Protein AF-0000000083445547 (afdb_homodimer)

Radius of gyration: 29.42 Å; Cα contacts (8 Å, |Δi|>4): 1285; chains: 2; bounding box: 47×92×72 Å

Nearest PDB structures (foldseek):
  3ppu-assembly1_A  TM=9.585E-01  e=3.579E-29  Phanerodontia chrysosporium
  5lkd-assembly1_B  TM=9.436E-01  e=2.148E-27  Saccharomyces cerevisiae S288C
  5lkb-assembly1_A  TM=9.437E-01  e=2.680E-27  Saccharomyces cerevisiae S288C
  5lkb-assembly1_B  TM=9.330E-01  e=2.536E-27  Saccharomyces cerevisiae S288C
  5lkd-assembly1_A  TM=9.076E-01  e=3.344E-27  Saccharomyces cerevisiae S288C

Structure (mmCIF, N/CA/C/O backbone):
data_AF-0000000083445547-model_v1
#
loop_
_entity.id
_entity.type
_entity.pdbx_description
1 polymer 'GST C-terminal domain-containing protein'
#
loop_
_atom_site.group_PDB
_atom_site.id
_atom_site.type_symbol
_atom_site.label_atom_id
_atom_site.label_alt_id
_atom_site.label_comp_id
_atom_site.label_asym_id
_atom_site.label_entity_id
_atom_site.label_seq_id
_atom_site.pdbx_PDB_ins_code
_atom_site.Cartn_x
_atom_site.Cartn_y
_atom_site.Cartn_z
_atom_site.occupancy
_atom_site.B_iso_or_equiv
_atom_site.auth_seq_id
_atom_site.auth_comp_id
_atom_site.auth_asym_id
_atom_site.auth_atom_id
_atom_site.pdbx_PDB_model_num
ATOM 1 N N . MET A 1 1 ? -3.436 -39.406 -38.562 1 32.72 1 MET A N 1
ATOM 2 C CA . MET A 1 1 ? -3.967 -38.312 -37.75 1 32.72 1 MET A CA 1
ATOM 3 C C . MET A 1 1 ? -2.883 -37.281 -37.469 1 32.72 1 MET A C 1
ATOM 5 O O . MET A 1 1 ? -1.84 -37.594 -36.906 1 32.72 1 MET A O 1
ATOM 9 N N . SER A 1 2 ? -2.51 -36.438 -38.25 1 40.97 2 SER A N 1
ATOM 10 C CA . SER A 1 2 ? -1.374 -35.5 -38.344 1 40.97 2 SER A CA 1
ATOM 11 C C . SER A 1 2 ? -1.173 -34.75 -37.062 1 40.97 2 SER A C 1
ATOM 13 O O . SER A 1 2 ? -2.033 -33.969 -36.625 1 40.97 2 SER A O 1
ATOM 15 N N . GLY A 1 3 ? -0.732 -35.219 -35.844 1 49.91 3 GLY A N 1
ATOM 16 C CA . GLY A 1 3 ? -0.638 -34.75 -34.469 1 49.91 3 GLY A CA 1
ATOM 17 C C . GLY A 1 3 ? -0.177 -33.312 -34.375 1 49.91 3 GLY A C 1
ATOM 18 O O . GLY A 1 3 ? 0.568 -32.812 -35.219 1 49.91 3 GLY A O 1
ATOM 19 N N . LYS A 1 4 ? -1.059 -32.344 -34 1 64.56 4 LYS A N 1
ATOM 20 C CA . LYS A 1 4 ? -0.736 -30.938 -33.875 1 64.56 4 LYS A CA 1
ATOM 21 C C . LYS A 1 4 ? 0.694 -30.734 -33.375 1 64.56 4 LYS A C 1
ATOM 23 O O . LYS A 1 4 ? 1.134 -31.406 -32.438 1 64.56 4 LYS A O 1
ATOM 28 N N . GLU A 1 5 ? 1.512 -30.234 -34.188 1 83.62 5 GLU A N 1
ATOM 29 C CA . GLU A 1 5 ? 2.893 -29.891 -33.875 1 83.62 5 GLU A CA 1
ATOM 30 C C . GLU A 1 5 ? 2.986 -29.203 -32.5 1 83.62 5 GLU A C 1
ATOM 32 O O . GLU A 1 5 ? 2.18 -28.328 -32.188 1 83.62 5 GLU A O 1
ATOM 37 N N . ILE A 1 6 ? 3.809 -29.719 -31.719 1 92.56 6 ILE A N 1
ATOM 38 C CA . ILE A 1 6 ? 4.008 -29.281 -30.344 1 92.56 6 ILE A CA 1
ATOM 39 C C . ILE A 1 6 ? 4.59 -27.859 -30.328 1 92.56 6 ILE A C 1
ATOM 41 O O . ILE A 1 6 ? 4.367 -27.094 -29.391 1 92.56 6 ILE A O 1
ATOM 45 N N . HIS A 1 7 ? 5.359 -27.453 -31.406 1 95 7 HIS A N 1
ATOM 46 C CA . HIS A 1 7 ? 6.082 -26.188 -31.516 1 95 7 HIS A CA 1
ATOM 47 C C . HIS A 1 7 ? 6.457 -25.891 -32.969 1 95 7 HIS A C 1
ATOM 49 O O . HIS A 1 7 ? 6.844 -26.781 -33.719 1 95 7 HIS A O 1
ATOM 55 N N . LYS A 1 8 ? 6.148 -24.578 -33.344 1 96.62 8 LYS A N 1
ATOM 56 C CA . LYS A 1 8 ? 6.633 -24.125 -34.625 1 96.62 8 LYS A CA 1
ATOM 57 C C . LYS A 1 8 ? 8.031 -23.516 -34.531 1 96.62 8 LYS A C 1
ATOM 59 O O . LYS A 1 8 ? 8.188 -22.375 -34.125 1 96.62 8 LYS A O 1
ATOM 64 N N . TYR A 1 9 ? 9 -24.297 -35 1 95.19 9 TYR A N 1
ATOM 65 C CA . TYR A 1 9 ? 10.398 -23.922 -34.844 1 95.19 9 TYR A CA 1
ATOM 66 C C . TYR A 1 9 ? 10.711 -22.625 -35.562 1 95.19 9 TYR A C 1
ATOM 68 O O . TYR A 1 9 ? 10.188 -22.375 -36.656 1 95.19 9 TYR A O 1
ATOM 76 N N . GLY A 1 10 ? 11.531 -21.828 -35.031 1 95.62 10 GLY A N 1
ATOM 77 C CA . GLY A 1 10 ? 11.969 -20.562 -35.625 1 95.62 10 GLY A CA 1
ATOM 78 C C . GLY A 1 10 ? 10.961 -19.453 -35.438 1 95.62 10 GLY A C 1
ATOM 79 O O . GLY A 1 10 ? 11.016 -18.438 -36.156 1 95.62 10 GLY A O 1
ATOM 80 N N . THR A 1 11 ? 10.047 -19.641 -34.625 1 96.56 11 THR A N 1
ATOM 81 C CA . THR A 1 11 ? 9.031 -18.641 -34.344 1 96.56 11 THR A CA 1
ATOM 82 C C . THR A 1 11 ? 8.977 -18.328 -32.844 1 96.56 11 THR A C 1
ATOM 84 O O . THR A 1 11 ? 9.836 -18.766 -32.094 1 96.56 11 THR A O 1
ATOM 87 N N . ASP A 1 12 ? 7.992 -17.578 -32.469 1 96.44 12 ASP A N 1
ATOM 88 C CA . ASP A 1 12 ? 7.785 -17.281 -31.062 1 96.44 12 ASP A CA 1
ATOM 89 C C . ASP A 1 12 ? 6.691 -18.156 -30.469 1 96.44 12 ASP A C 1
ATOM 91 O O . ASP A 1 12 ? 6.211 -17.906 -29.359 1 96.44 12 ASP A O 1
ATOM 95 N N . ASP A 1 13 ? 6.332 -19.125 -31.188 1 96 13 ASP A N 1
ATOM 96 C CA . ASP A 1 13 ? 5.316 -20.047 -30.703 1 96 13 ASP A CA 1
ATOM 97 C C . ASP A 1 13 ? 5.812 -20.828 -29.484 1 96 13 ASP A C 1
ATOM 99 O O . ASP A 1 13 ? 6.969 -21.25 -29.438 1 96 13 ASP A O 1
ATOM 103 N N . GLY A 1 14 ? 4.941 -21.125 -28.516 1 96.38 14 GLY A N 1
ATOM 104 C CA . GLY A 1 14 ? 5.277 -21.969 -27.375 1 96.38 14 GLY A CA 1
ATOM 105 C C . GLY A 1 14 ? 5.223 -23.453 -27.703 1 96.38 14 GLY A C 1
ATOM 106 O O . GLY A 1 14 ? 5.016 -23.828 -28.859 1 96.38 14 GLY A O 1
ATOM 107 N N . TRP A 1 15 ? 5.531 -24.25 -26.797 1 98.06 15 TRP A N 1
ATOM 108 C CA . TRP A 1 15 ? 5.422 -25.703 -26.906 1 98.06 15 TRP A CA 1
ATOM 109 C C . TRP A 1 15 ? 4.129 -26.203 -26.25 1 98.06 15 TRP A C 1
ATOM 111 O O . TRP A 1 15 ? 3.75 -25.734 -25.172 1 98.06 15 TRP A O 1
ATOM 121 N N . HIS A 1 16 ? 3.438 -27.203 -26.844 1 98.06 16 HIS A N 1
ATOM 122 C CA . HIS A 1 16 ? 2.088 -27.578 -26.438 1 98.06 16 HIS A CA 1
ATOM 123 C C . HIS A 1 16 ? 1.968 -29.078 -26.25 1 98.06 16 HIS A C 1
ATOM 125 O O . HIS A 1 16 ? 0.893 -29.656 -26.438 1 98.06 16 HIS A O 1
ATOM 131 N N . GLY A 1 17 ? 3.031 -29.734 -25.875 1 97.88 17 GLY A N 1
ATOM 132 C CA . GLY A 1 17 ? 2.994 -31.156 -25.594 1 97.88 17 GLY A CA 1
ATOM 133 C C . GLY A 1 17 ? 2.17 -31.5 -24.359 1 97.88 17 GLY A C 1
ATOM 134 O O . GLY A 1 17 ? 1.914 -30.625 -23.531 1 97.88 17 GLY A O 1
ATOM 135 N N . VAL A 1 18 ? 1.726 -32.781 -24.312 1 97.69 18 VAL A N 1
ATOM 136 C CA . VAL A 1 18 ? 0.903 -33.281 -23.203 1 97.69 18 VAL A CA 1
ATOM 137 C C . VAL A 1 18 ? 1.468 -34.594 -22.703 1 97.69 18 VAL A C 1
ATOM 139 O O . VAL A 1 18 ? 1.771 -35.5 -23.484 1 97.69 18 VAL A O 1
ATOM 142 N N . ILE A 1 19 ? 1.654 -34.688 -21.406 1 97.56 19 ILE A N 1
ATOM 143 C CA . ILE A 1 19 ? 1.988 -35.969 -20.828 1 97.56 19 ILE A CA 1
ATOM 144 C C . ILE A 1 19 ? 0.723 -36.812 -20.688 1 97.56 19 ILE A C 1
ATOM 146 O O . ILE A 1 19 ? -0.176 -36.469 -19.922 1 97.56 19 ILE A O 1
ATOM 150 N N . LYS A 1 20 ? 0.714 -37.875 -21.391 1 95.69 20 LYS A N 1
ATOM 151 C CA . LYS A 1 20 ? -0.447 -38.781 -21.375 1 95.69 20 LYS A CA 1
ATOM 152 C C . LYS A 1 20 ? -0.076 -40.188 -21.844 1 95.69 20 LYS A C 1
ATOM 154 O O . LYS A 1 20 ? 0.819 -40.344 -22.688 1 95.69 20 LYS A O 1
ATOM 159 N N . GLU A 1 21 ? -0.787 -41.094 -21.328 1 94.69 21 GLU A N 1
ATOM 160 C CA . GLU A 1 21 ? -0.601 -42.5 -21.766 1 94.69 21 GLU A CA 1
ATOM 161 C C . GLU A 1 21 ? -0.888 -42.625 -23.25 1 94.69 21 GLU A C 1
ATOM 163 O O . GLU A 1 21 ? -1.859 -42.062 -23.766 1 94.69 21 GLU A O 1
ATOM 168 N N . GLY A 1 22 ? -0.036 -43.312 -23.906 1 93.88 22 GLY A N 1
ATOM 169 C CA . GLY A 1 22 ? -0.239 -43.594 -25.328 1 93.88 22 GLY A CA 1
ATOM 170 C C . GLY A 1 22 ? 0.162 -42.438 -26.219 1 93.88 22 GLY A C 1
ATOM 171 O O . GLY A 1 22 ? 0.089 -42.531 -27.438 1 93.88 22 GLY A O 1
ATOM 172 N N . GLY A 1 23 ? 0.594 -41.375 -25.594 1 93.62 23 GLY A N 1
ATOM 173 C CA . GLY A 1 23 ? 0.999 -40.219 -26.375 1 93.62 23 GLY A CA 1
ATOM 174 C C . GLY A 1 23 ? 2.498 -40.125 -26.594 1 93.62 23 GLY A C 1
ATOM 175 O O . GLY A 1 23 ? 3.223 -41.094 -26.312 1 93.62 23 GLY A O 1
ATOM 176 N N . GLU A 1 24 ? 2.896 -39.031 -27.188 1 95 24 GLU A N 1
ATOM 177 C CA . GLU A 1 24 ? 4.305 -38.75 -27.469 1 95 24 GLU A CA 1
ATOM 178 C C . GLU A 1 24 ? 5.125 -38.688 -26.188 1 95 24 GLU A C 1
ATOM 180 O O . GLU A 1 24 ? 6.301 -39.062 -26.172 1 95 24 GLU A O 1
ATOM 185 N N . PHE A 1 25 ? 4.516 -38.25 -25.203 1 97.75 25 PHE A N 1
ATOM 186 C CA . PHE A 1 25 ? 5.152 -38.094 -23.891 1 97.75 25 PHE A CA 1
ATOM 187 C C . PHE A 1 25 ? 4.418 -38.906 -22.828 1 97.75 25 PHE A C 1
ATOM 189 O O . PHE A 1 25 ? 3.74 -38.344 -21.969 1 97.75 25 PHE A O 1
ATOM 196 N N . PRO A 1 26 ? 4.617 -40.156 -22.781 1 97.12 26 PRO A N 1
ATOM 197 C CA . PRO A 1 26 ? 3.928 -40.969 -21.766 1 97.12 26 PRO A CA 1
ATOM 198 C C . PRO A 1 26 ? 4.469 -40.75 -20.359 1 97.12 26 PRO A C 1
ATOM 200 O O . PRO A 1 26 ? 5.637 -40.375 -20.188 1 97.12 26 PRO A O 1
ATOM 203 N N . PRO A 1 27 ? 3.605 -40.906 -19.359 1 97 27 PRO A N 1
ATOM 204 C CA . PRO A 1 27 ? 4.094 -40.812 -17.984 1 97 27 PRO A CA 1
ATOM 205 C C . PRO A 1 27 ? 5.121 -41.875 -17.625 1 97 27 PRO A C 1
ATOM 207 O O . PRO A 1 27 ? 4.91 -43.062 -17.938 1 97 27 PRO A O 1
ATOM 210 N N . GLU A 1 28 ? 6.18 -41.406 -17.141 1 95.44 28 GLU A N 1
ATOM 211 C CA . GLU A 1 28 ? 7.281 -42.281 -16.75 1 95.44 28 GLU A CA 1
ATOM 212 C C . GLU A 1 28 ? 8.094 -41.688 -15.609 1 95.44 28 GLU A C 1
ATOM 214 O O . GLU A 1 28 ? 8.234 -40.469 -15.516 1 95.44 28 GLU A O 1
ATOM 219 N N . GLU A 1 29 ? 8.555 -42.594 -14.766 1 92.62 29 GLU A N 1
ATOM 220 C CA . GLU A 1 29 ? 9.445 -42.156 -13.703 1 92.62 29 GLU A CA 1
ATOM 221 C C . GLU A 1 29 ? 10.781 -41.688 -14.266 1 92.62 29 GLU A C 1
ATOM 223 O O . GLU A 1 29 ? 11.328 -42.312 -15.18 1 92.62 29 GLU A O 1
ATOM 228 N N . ASP A 1 30 ? 11.312 -40.594 -13.711 1 94.94 30 ASP A N 1
ATOM 229 C CA . ASP A 1 30 ? 12.633 -40.031 -14 1 94.94 30 ASP A CA 1
ATOM 230 C C . ASP A 1 30 ? 12.75 -39.625 -15.461 1 94.94 30 ASP A C 1
ATOM 232 O O . ASP A 1 30 ? 13.805 -39.781 -16.078 1 94.94 30 ASP A O 1
ATOM 236 N N . ARG A 1 31 ? 11.727 -39.156 -16.016 1 97.94 31 ARG A N 1
ATOM 237 C CA . ARG A 1 31 ? 11.75 -38.75 -17.422 1 97.94 31 ARG A CA 1
ATOM 238 C C . ARG A 1 31 ? 11.625 -37.25 -17.562 1 97.94 31 ARG A C 1
ATOM 240 O O . ARG A 1 31 ? 12.266 -36.656 -18.438 1 97.94 31 ARG A O 1
ATOM 247 N N . TYR A 1 32 ? 10.914 -36.625 -16.781 1 98.62 32 TYR A N 1
ATOM 248 C CA . TYR A 1 32 ? 10.57 -35.219 -16.969 1 98.62 32 TYR A CA 1
ATOM 249 C C . TYR A 1 32 ? 11.242 -34.344 -15.922 1 98.62 32 TYR A C 1
ATOM 251 O O . TYR A 1 32 ? 11.648 -34.844 -14.867 1 98.62 32 TYR A O 1
ATOM 259 N N . HIS A 1 33 ? 11.43 -33.062 -16.266 1 98.75 33 HIS A N 1
ATOM 260 C CA . HIS A 1 33 ? 12.008 -32.062 -15.391 1 98.75 33 HIS A CA 1
ATOM 261 C C . HIS A 1 33 ? 11.32 -30.719 -15.578 1 98.75 33 HIS A C 1
ATOM 263 O O . HIS A 1 33 ? 11.062 -30.297 -16.703 1 98.75 33 HIS A O 1
ATOM 269 N N . LEU A 1 34 ? 11 -30.094 -14.508 1 98.81 34 LEU A N 1
ATOM 270 C CA . LEU A 1 34 ? 10.266 -28.844 -14.555 1 98.81 34 LEU A CA 1
ATOM 271 C C . LEU A 1 34 ? 11.133 -27.672 -14.102 1 98.81 34 LEU A C 1
ATOM 273 O O . LEU A 1 34 ? 11.75 -27.734 -13.031 1 98.81 34 LEU A O 1
ATOM 277 N N . TYR A 1 35 ? 11.305 -26.609 -14.953 1 98.75 35 TYR A N 1
ATOM 278 C CA . TYR A 1 35 ? 11.969 -25.359 -14.602 1 98.75 35 TYR A CA 1
ATOM 279 C C . TYR A 1 35 ? 10.953 -24.312 -14.156 1 98.75 35 TYR A C 1
ATOM 281 O O . TYR A 1 35 ? 9.969 -24.047 -14.859 1 98.75 35 TYR A O 1
ATOM 289 N N . ILE A 1 36 ? 11.195 -23.703 -12.984 1 98.69 36 ILE A N 1
ATOM 290 C CA . ILE A 1 36 ? 10.234 -22.734 -12.461 1 98.69 36 ILE A CA 1
ATOM 291 C C . ILE A 1 36 ? 10.984 -21.547 -11.852 1 98.69 36 ILE A C 1
ATOM 293 O O . ILE A 1 36 ? 12.211 -21.547 -11.781 1 98.69 36 ILE A O 1
ATOM 297 N N . GLY A 1 37 ? 10.305 -20.531 -11.594 1 98.25 37 GLY A N 1
ATOM 298 C CA . GLY A 1 37 ? 10.625 -19.453 -10.68 1 98.25 37 GLY A CA 1
ATOM 299 C C . GLY A 1 37 ? 9.609 -19.297 -9.562 1 98.25 37 GLY A C 1
ATOM 300 O O . GLY A 1 37 ? 8.414 -19.188 -9.82 1 98.25 37 GLY A O 1
ATOM 301 N N . LEU A 1 38 ? 10.055 -19.234 -8.375 1 98.5 38 LEU A N 1
ATOM 302 C CA . LEU A 1 38 ? 9.141 -19.203 -7.238 1 98.5 38 LEU A CA 1
ATOM 303 C C . LEU A 1 38 ? 8.414 -17.859 -7.18 1 98.5 38 LEU A C 1
ATOM 305 O O . LEU A 1 38 ? 7.414 -17.719 -6.469 1 98.5 38 LEU A O 1
ATOM 309 N N . PHE A 1 39 ? 8.883 -16.906 -7.941 1 98.06 39 PHE A N 1
ATOM 310 C CA . PHE A 1 39 ? 8.289 -15.578 -7.988 1 98.06 39 PHE A CA 1
ATOM 311 C C . PHE A 1 39 ? 7.145 -15.531 -8.992 1 98.06 39 PHE A C 1
ATOM 313 O O . PHE A 1 39 ? 6.297 -14.633 -8.93 1 98.06 39 PHE A O 1
ATOM 320 N N . CYS A 1 40 ? 7.094 -16.406 -9.945 1 97.94 40 CYS A N 1
ATOM 321 C CA . CYS A 1 40 ? 6.203 -16.328 -11.102 1 97.94 40 CYS A CA 1
ATOM 322 C C . CYS A 1 40 ? 4.867 -17 -10.797 1 97.94 40 CYS A C 1
ATOM 324 O O . CYS A 1 40 ? 4.816 -18.188 -10.523 1 97.94 40 CYS A O 1
ATOM 326 N N . PRO A 1 41 ? 3.791 -16.234 -10.906 1 98.44 41 PRO A N 1
ATOM 327 C CA . PRO A 1 41 ? 2.492 -16.844 -10.609 1 98.44 41 PRO A CA 1
ATOM 328 C C . PRO A 1 41 ? 2.1 -17.922 -11.625 1 98.44 41 PRO A C 1
ATOM 330 O O . PRO A 1 41 ? 1.338 -18.844 -11.297 1 98.44 41 PRO A O 1
ATOM 333 N N . PHE A 1 42 ? 2.641 -17.859 -12.781 1 97.88 42 PHE A N 1
ATOM 334 C CA . PHE A 1 42 ? 2.33 -18.859 -13.805 1 97.88 42 PHE A CA 1
ATOM 335 C C . PHE A 1 42 ? 3.076 -20.156 -13.539 1 97.88 42 PHE A C 1
ATOM 337 O O . PHE A 1 42 ? 2.506 -21.234 -13.672 1 97.88 42 PHE A O 1
ATOM 344 N N . ALA A 1 43 ? 4.301 -20.031 -13.172 1 98.56 43 ALA A N 1
ATOM 345 C CA . ALA A 1 43 ? 5.062 -21.219 -12.797 1 98.56 43 ALA A CA 1
ATOM 346 C C . ALA A 1 43 ? 4.535 -21.828 -11.492 1 98.56 43 ALA A C 1
ATOM 348 O O . ALA A 1 43 ? 4.707 -23.016 -11.242 1 98.56 43 ALA A O 1
ATOM 349 N N . HIS A 1 44 ? 3.9 -20.969 -10.695 1 98.81 44 HIS A N 1
ATOM 350 C CA . HIS A 1 44 ? 3.322 -21.422 -9.43 1 98.81 44 HIS A CA 1
ATOM 351 C C . HIS A 1 44 ? 2.238 -22.469 -9.672 1 98.81 44 HIS A C 1
ATOM 353 O O . HIS A 1 44 ? 2.096 -23.406 -8.883 1 98.81 44 HIS A O 1
ATOM 359 N N . ARG A 1 45 ? 1.538 -22.391 -10.742 1 98.12 45 ARG A N 1
ATOM 360 C CA . ARG A 1 45 ? 0.414 -23.281 -11.023 1 98.12 45 ARG A CA 1
ATOM 361 C C . ARG A 1 45 ? 0.878 -24.719 -11.164 1 98.12 45 ARG A C 1
ATOM 363 O O . ARG A 1 45 ? 0.5 -25.578 -10.367 1 98.12 45 ARG A O 1
ATOM 370 N N . PRO A 1 46 ? 1.781 -25 -12.086 1 98.25 46 PRO A N 1
ATOM 371 C CA . PRO A 1 46 ? 2.217 -26.391 -12.172 1 98.25 46 PRO A CA 1
ATOM 372 C C . PRO A 1 46 ? 2.979 -26.844 -10.93 1 98.25 46 PRO A C 1
ATOM 374 O O . PRO A 1 46 ? 2.902 -28.016 -10.555 1 98.25 46 PRO A O 1
ATOM 377 N N . ASN A 1 47 ? 3.727 -25.969 -10.289 1 98.69 47 ASN A N 1
ATOM 378 C CA . ASN A 1 47 ? 4.422 -26.328 -9.062 1 98.69 47 ASN A CA 1
ATOM 379 C C . ASN A 1 47 ? 3.438 -26.688 -7.945 1 98.69 47 ASN A C 1
ATOM 381 O O . ASN A 1 47 ? 3.695 -27.594 -7.152 1 98.69 47 ASN A O 1
ATOM 385 N N . LEU A 1 48 ? 2.348 -25.938 -7.887 1 98.31 48 LEU A N 1
ATOM 386 C CA . LEU A 1 48 ? 1.314 -26.219 -6.898 1 98.31 48 LEU A CA 1
ATOM 387 C C . LEU A 1 48 ? 0.682 -27.594 -7.156 1 98.31 48 LEU A C 1
ATOM 389 O O . LEU A 1 48 ? 0.509 -28.375 -6.23 1 98.31 48 LEU A O 1
ATOM 393 N N . VAL A 1 49 ? 0.379 -27.875 -8.391 1 97 49 VAL A N 1
ATOM 394 C CA . VAL A 1 49 ? -0.159 -29.188 -8.75 1 97 49 VAL A CA 1
ATOM 395 C C . VAL A 1 49 ? 0.832 -30.281 -8.352 1 97 49 VAL A C 1
ATOM 397 O O . VAL A 1 49 ? 0.438 -31.328 -7.824 1 97 49 VAL A O 1
ATOM 400 N N . ARG A 1 50 ? 2.078 -30.031 -8.625 1 97 50 ARG A N 1
ATOM 401 C CA . ARG A 1 50 ? 3.145 -30.969 -8.258 1 97 50 ARG A CA 1
ATOM 402 C C . ARG A 1 50 ? 3.078 -31.312 -6.773 1 97 50 ARG A C 1
ATOM 404 O O . ARG A 1 50 ? 3.215 -32.469 -6.398 1 97 50 ARG A O 1
ATOM 411 N N . HIS A 1 51 ? 2.857 -30.328 -5.969 1 96.81 51 HIS A N 1
ATOM 412 C CA . HIS A 1 51 ? 2.764 -30.531 -4.527 1 96.81 51 HIS A CA 1
ATOM 413 C C . HIS A 1 51 ? 1.454 -31.219 -4.152 1 96.81 51 HIS A C 1
ATOM 415 O O . HIS A 1 51 ? 1.449 -32.188 -3.375 1 96.81 51 HIS A O 1
ATOM 421 N N . LEU A 1 52 ? 0.33 -30.75 -4.742 1 95.94 52 LEU A N 1
ATOM 422 C CA . LEU A 1 52 ? -0.992 -31.25 -4.375 1 95.94 52 LEU A CA 1
ATOM 423 C C . LEU A 1 52 ? -1.153 -32.719 -4.77 1 95.94 52 LEU A C 1
ATOM 425 O O . LEU A 1 52 ? -1.823 -33.469 -4.074 1 95.94 52 LEU A O 1
ATOM 429 N N . LYS A 1 53 ? -0.485 -33.094 -5.863 1 94.06 53 LYS A N 1
ATOM 430 C CA . LYS A 1 53 ? -0.625 -34.438 -6.398 1 94.06 53 LYS A CA 1
ATOM 431 C C . LYS A 1 53 ? 0.587 -35.312 -6.047 1 94.06 53 LYS A C 1
ATOM 433 O O . LYS A 1 53 ? 0.726 -36.438 -6.539 1 94.06 53 LYS A O 1
ATOM 438 N N . HIS A 1 54 ? 1.502 -34.75 -5.211 1 93 54 HIS A N 1
ATOM 439 C CA . HIS A 1 54 ? 2.691 -35.438 -4.738 1 93 54 HIS A CA 1
ATOM 440 C C . HIS A 1 54 ? 3.529 -35.969 -5.902 1 93 54 HIS A C 1
ATOM 442 O O . HIS A 1 54 ? 3.889 -37.125 -5.941 1 93 54 HIS A O 1
ATOM 448 N N . LEU A 1 55 ? 3.85 -35.062 -6.809 1 94.25 55 LEU A N 1
ATOM 449 C CA . LEU A 1 55 ? 4.547 -35.438 -8.031 1 94.25 55 LEU A CA 1
ATOM 450 C C . LEU A 1 55 ? 6.035 -35.125 -7.934 1 94.25 55 LEU A C 1
ATOM 452 O O . LEU A 1 55 ? 6.73 -35.062 -8.945 1 94.25 55 LEU A O 1
ATOM 456 N N . GLN A 1 56 ? 6.559 -34.938 -6.789 1 93.5 56 GLN A N 1
ATOM 457 C CA . GLN A 1 56 ? 7.922 -34.469 -6.605 1 93.5 56 GLN A CA 1
ATOM 458 C C . GLN A 1 56 ? 8.938 -35.438 -7.191 1 93.5 56 GLN A C 1
ATOM 460 O O . GLN A 1 56 ? 9.945 -35.031 -7.766 1 93.5 56 GLN A O 1
ATOM 465 N N . THR A 1 57 ? 8.672 -36.688 -7.137 1 92.75 57 THR A N 1
ATOM 466 C CA . THR A 1 57 ? 9.602 -37.688 -7.645 1 92.75 57 THR A CA 1
ATOM 467 C C . THR A 1 57 ? 9.5 -37.781 -9.164 1 92.75 57 THR A C 1
ATOM 469 O O . THR A 1 57 ? 10.492 -38.094 -9.836 1 92.75 57 THR A O 1
ATOM 472 N N . TYR A 1 58 ? 8.344 -37.5 -9.711 1 94.44 58 TYR A N 1
ATOM 473 C CA . TYR A 1 58 ? 8.094 -37.625 -11.148 1 94.44 58 TYR A CA 1
ATOM 474 C C . TYR A 1 58 ? 8.453 -36.344 -11.883 1 94.44 58 TYR A C 1
ATOM 476 O O . TYR A 1 58 ? 8.703 -36.375 -13.094 1 94.44 58 TYR A O 1
ATOM 484 N N . LEU A 1 59 ? 8.43 -35.312 -11.102 1 96.56 59 LEU A N 1
ATOM 485 C CA . LEU A 1 59 ? 8.648 -34 -11.695 1 96.56 59 LEU A CA 1
ATOM 486 C C . LEU A 1 59 ? 9.594 -33.156 -10.828 1 96.56 59 LEU A C 1
ATOM 488 O O . LEU A 1 59 ? 9.18 -32.156 -10.25 1 96.56 59 LEU A O 1
ATOM 492 N N . PRO A 1 60 ? 10.898 -33.562 -10.781 1 98 60 PRO A N 1
ATOM 493 C CA . PRO A 1 60 ? 11.844 -32.688 -10.078 1 98 60 PRO A CA 1
ATOM 494 C C . PRO A 1 60 ? 11.93 -31.312 -10.695 1 98 60 PRO A C 1
ATOM 496 O O . PRO A 1 60 ? 11.586 -31.125 -11.867 1 98 60 PRO A O 1
ATOM 499 N N . VAL A 1 61 ? 12.445 -30.312 -9.867 1 98.56 61 VAL A N 1
ATOM 500 C CA . VAL A 1 61 ? 12.406 -28.938 -10.359 1 98.56 61 VAL A CA 1
ATOM 501 C C . VAL A 1 61 ? 13.797 -28.328 -10.281 1 98.56 61 VAL A C 1
ATOM 503 O O . VAL A 1 61 ? 14.617 -28.734 -9.453 1 98.56 61 VAL A O 1
ATOM 506 N N . SER A 1 62 ? 14.148 -27.469 -11.195 1 98.75 62 SER A N 1
ATOM 507 C CA . SER A 1 62 ? 15.164 -26.422 -11.078 1 98.75 62 SER A CA 1
ATOM 508 C C . SER A 1 62 ? 14.531 -25.047 -10.953 1 98.75 62 SER A C 1
ATOM 510 O O . SER A 1 62 ? 13.539 -24.75 -11.625 1 98.75 62 SER A O 1
ATOM 512 N N . ILE A 1 63 ? 15.094 -24.219 -10.062 1 98.56 63 ILE A N 1
ATOM 513 C CA . ILE A 1 63 ? 14.477 -22.953 -9.688 1 98.56 63 ILE A CA 1
ATOM 514 C C . ILE A 1 63 ? 15.422 -21.797 -10.023 1 98.56 63 ILE A C 1
ATOM 516 O O . ILE A 1 63 ? 16.531 -21.734 -9.492 1 98.56 63 ILE A O 1
ATOM 520 N N . VAL A 1 64 ? 15.047 -20.906 -10.875 1 97.75 64 VAL A N 1
ATOM 521 C CA . VAL A 1 64 ? 15.844 -19.734 -11.219 1 97.75 64 VAL A CA 1
ATOM 522 C C . VAL A 1 64 ? 15.805 -18.719 -10.07 1 97.75 64 VAL A C 1
ATOM 524 O O . VAL A 1 64 ? 14.859 -18.719 -9.281 1 97.75 64 VAL A O 1
ATOM 527 N N . ARG A 1 65 ? 16.781 -17.875 -9.977 1 96.62 65 ARG A N 1
ATOM 528 C CA . ARG A 1 65 ? 16.797 -16.828 -8.961 1 96.62 65 ARG A CA 1
ATOM 529 C C . ARG A 1 65 ? 15.859 -15.688 -9.32 1 96.62 65 ARG A C 1
ATOM 531 O O . ARG A 1 65 ? 15.617 -15.43 -10.5 1 96.62 65 ARG A O 1
ATOM 538 N N . PRO A 1 66 ? 15.328 -14.992 -8.344 1 95.56 66 PRO A N 1
ATOM 539 C CA . PRO A 1 66 ? 14.336 -13.945 -8.594 1 95.56 66 PRO A CA 1
ATOM 540 C C . PRO A 1 66 ? 14.961 -12.656 -9.117 1 95.56 66 PRO A C 1
ATOM 542 O O . PRO A 1 66 ? 14.281 -11.867 -9.781 1 95.56 66 PRO A O 1
ATOM 545 N N . TYR A 1 67 ? 16.203 -12.383 -8.742 1 91.06 67 TYR A N 1
ATOM 546 C CA . TYR A 1 67 ? 16.906 -11.156 -9.125 1 91.06 67 TYR A CA 1
ATOM 547 C C . TYR A 1 67 ? 18.391 -11.266 -8.812 1 91.06 67 TYR A C 1
ATOM 549 O O . TYR A 1 67 ? 18.797 -12 -7.91 1 91.06 67 TYR A O 1
ATOM 557 N N . PRO A 1 68 ? 19.25 -10.5 -9.547 1 88.69 68 PRO A N 1
ATOM 558 C CA . PRO A 1 68 ? 19.031 -9.859 -10.844 1 88.69 68 PRO A CA 1
ATOM 559 C C . PRO A 1 68 ? 18.859 -10.859 -11.984 1 88.69 68 PRO A C 1
ATOM 561 O O . PRO A 1 68 ? 19.422 -11.961 -11.922 1 88.69 68 PRO A O 1
ATOM 564 N N . LYS A 1 69 ? 18.094 -10.281 -12.766 1 81.44 69 LYS A N 1
ATOM 565 C CA . LYS A 1 69 ? 18.062 -11.008 -14.023 1 81.44 69 LYS A CA 1
ATOM 566 C C . LYS A 1 69 ? 19.391 -10.883 -14.758 1 81.44 69 LYS A C 1
ATOM 568 O O . LYS A 1 69 ? 20.219 -10.039 -14.414 1 81.44 69 LYS A O 1
ATOM 573 N N . GLY A 1 70 ? 19.891 -11.844 -15.5 1 71 70 GLY A N 1
ATOM 574 C CA . GLY A 1 70 ? 21.125 -11.734 -16.281 1 71 70 GLY A CA 1
ATOM 575 C C . GLY A 1 70 ? 20.859 -11.453 -17.75 1 71 70 GLY A C 1
ATOM 576 O O . GLY A 1 70 ? 19.703 -11.375 -18.188 1 71 70 GLY A O 1
ATOM 577 N N . GLU A 1 71 ? 21.891 -10.922 -18.469 1 69.75 71 GLU A N 1
ATOM 578 C CA . GLU A 1 71 ? 21.859 -10.859 -19.922 1 69.75 71 GLU A CA 1
ATOM 579 C C . GLU A 1 71 ? 22.031 -12.25 -20.531 1 69.75 71 GLU A C 1
ATOM 581 O O . GLU A 1 71 ? 23.094 -12.852 -20.438 1 69.75 71 GLU A O 1
ATOM 586 N N . PRO A 1 72 ? 20.984 -12.969 -21.219 1 71.62 72 PRO A N 1
ATOM 587 C CA . PRO A 1 72 ? 19.594 -12.578 -21.453 1 71.62 72 PRO A CA 1
ATOM 588 C C . PRO A 1 72 ? 18.594 -13.352 -20.594 1 71.62 72 PRO A C 1
ATOM 590 O O . PRO A 1 72 ? 18.641 -14.586 -20.562 1 71.62 72 PRO A O 1
ATOM 593 N N . GLY A 1 73 ? 17.969 -12.836 -19.516 1 81.25 73 GLY A N 1
ATOM 594 C CA . GLY A 1 73 ? 16.75 -13.344 -18.891 1 81.25 73 GLY A CA 1
ATOM 595 C C . GLY A 1 73 ? 16.984 -13.875 -17.5 1 81.25 73 GLY A C 1
ATOM 596 O O . GLY A 1 73 ? 17.719 -13.273 -16.719 1 81.25 73 GLY A O 1
ATOM 597 N N . TRP A 1 74 ? 16.406 -15.188 -17.234 1 92.62 74 TRP A N 1
ATOM 598 C CA . TRP A 1 74 ? 16.438 -15.773 -15.891 1 92.62 74 TRP A CA 1
ATOM 599 C C . TRP A 1 74 ? 17.703 -16.594 -15.688 1 92.62 74 TRP A C 1
ATOM 601 O O . TRP A 1 74 ? 18.156 -17.297 -16.609 1 92.62 74 TRP A O 1
ATOM 611 N N . ARG A 1 75 ? 18.219 -16.516 -14.484 1 94.81 75 ARG A N 1
ATOM 612 C CA . ARG A 1 75 ? 19.5 -17.109 -14.164 1 94.81 75 ARG A CA 1
ATOM 613 C C . ARG A 1 75 ? 19.344 -18.219 -13.117 1 94.81 75 ARG A C 1
ATOM 615 O O . ARG A 1 75 ? 18.547 -18.094 -12.188 1 94.81 75 ARG A O 1
ATOM 622 N N . PHE A 1 76 ? 20.156 -19.188 -13.336 1 96.62 76 PHE A N 1
ATOM 623 C CA . PHE A 1 76 ? 20.328 -20.219 -12.312 1 96.62 76 PHE A CA 1
ATOM 624 C C . PHE A 1 76 ? 21.484 -19.875 -11.383 1 96.62 76 PHE A C 1
ATOM 626 O O . PHE A 1 76 ? 22.578 -19.547 -11.844 1 96.62 76 PHE A O 1
ATOM 633 N N . ASP A 1 77 ? 21.203 -19.875 -10.07 1 95.12 77 ASP A N 1
ATOM 634 C CA . ASP A 1 77 ? 22.219 -19.5 -9.086 1 95.12 77 ASP A CA 1
ATOM 635 C C . ASP A 1 77 ? 21.938 -20.156 -7.734 1 95.12 77 ASP A C 1
ATOM 637 O O . ASP A 1 77 ? 21.125 -19.656 -6.957 1 95.12 77 ASP A O 1
ATOM 641 N N . ALA A 1 78 ? 22.703 -21.109 -7.352 1 94 78 ALA A N 1
ATOM 642 C CA . ALA A 1 78 ? 22.469 -21.906 -6.148 1 94 78 ALA A CA 1
ATOM 643 C C . ALA A 1 78 ? 22.797 -21.109 -4.891 1 94 78 ALA A C 1
ATOM 645 O O . ALA A 1 78 ? 22.438 -21.5 -3.781 1 94 78 ALA A O 1
ATOM 646 N N . THR A 1 79 ? 23.453 -20 -5.09 1 95.44 79 THR A N 1
ATOM 647 C CA . THR A 1 79 ? 23.859 -19.219 -3.92 1 95.44 79 THR A CA 1
ATOM 648 C C . THR A 1 79 ? 22.688 -18.391 -3.391 1 95.44 79 THR A C 1
ATOM 650 O O . THR A 1 79 ? 22.734 -17.906 -2.26 1 95.44 79 THR A O 1
ATOM 653 N N . TYR A 1 80 ? 21.719 -18.203 -4.223 1 96.06 80 TYR A N 1
ATOM 654 C CA . TYR A 1 80 ? 20.516 -17.516 -3.738 1 96.06 80 TYR A CA 1
ATOM 655 C C . TYR A 1 80 ? 19.609 -18.484 -2.99 1 96.06 80 TYR A C 1
ATOM 657 O O . TYR A 1 80 ? 19.312 -19.578 -3.477 1 96.06 80 TYR A O 1
ATOM 665 N N . PRO A 1 81 ? 19.062 -17.984 -1.871 1 97 81 PRO A N 1
ATOM 666 C CA . PRO A 1 81 ? 18.25 -18.922 -1.08 1 97 81 PRO A CA 1
ATOM 667 C C . PRO A 1 81 ? 17.078 -19.5 -1.875 1 97 81 PRO A C 1
ATOM 669 O O . PRO A 1 81 ? 16.344 -18.766 -2.521 1 97 81 PRO A O 1
ATOM 672 N N . ASN A 1 82 ? 16.953 -20.828 -1.943 1 97.56 82 ASN A N 1
ATOM 673 C CA . ASN A 1 82 ? 15.875 -21.625 -2.518 1 97.56 82 ASN A CA 1
ATOM 674 C C . ASN A 1 82 ? 15.922 -21.609 -4.043 1 97.56 82 ASN A C 1
ATOM 676 O O . ASN A 1 82 ? 15.047 -22.172 -4.695 1 97.56 82 ASN A O 1
ATOM 680 N N . ALA A 1 83 ? 16.922 -20.938 -4.625 1 97.88 83 ALA A N 1
ATOM 681 C CA . ALA A 1 83 ? 17.219 -21.156 -6.035 1 97.88 83 ALA A CA 1
ATOM 682 C C . ALA A 1 83 ? 18.141 -22.344 -6.219 1 97.88 83 ALA A C 1
ATOM 684 O O . ALA A 1 83 ? 18.766 -22.812 -5.262 1 97.88 83 ALA A O 1
ATOM 685 N N . THR A 1 84 ? 18.188 -22.875 -7.43 1 98.25 84 THR A N 1
ATOM 686 C CA . THR A 1 84 ? 18.984 -24.062 -7.68 1 98.25 84 THR A CA 1
ATOM 687 C C . THR A 1 84 ? 19.797 -23.906 -8.961 1 98.25 84 THR A C 1
ATOM 689 O O . THR A 1 84 ? 19.547 -23 -9.758 1 98.25 84 THR A O 1
ATOM 692 N N . PRO A 1 85 ? 20.828 -24.797 -9.086 1 97.69 85 PRO A N 1
ATOM 693 C CA . PRO A 1 85 ? 21.391 -24.938 -10.43 1 97.69 85 PRO A CA 1
ATOM 694 C C . PRO A 1 85 ? 20.422 -25.594 -11.406 1 97.69 85 PRO A C 1
ATOM 696 O O . PRO A 1 85 ? 19.359 -26.078 -10.992 1 97.69 85 PRO A O 1
ATOM 699 N N . ASP A 1 86 ? 20.688 -25.438 -12.656 1 97.88 86 ASP A N 1
ATOM 700 C CA . ASP A 1 86 ? 20.062 -26.344 -13.617 1 97.88 86 ASP A CA 1
ATOM 701 C C . ASP A 1 86 ? 20.531 -27.781 -13.391 1 97.88 86 ASP A C 1
ATOM 703 O O . ASP A 1 86 ? 21.672 -28.125 -13.727 1 97.88 86 ASP A O 1
ATOM 707 N N . HIS A 1 87 ? 19.656 -28.578 -12.945 1 98.12 87 HIS A N 1
ATOM 708 C CA . HIS A 1 87 ? 20.031 -29.922 -12.508 1 98.12 87 HIS A CA 1
ATOM 709 C C . HIS A 1 87 ? 20.266 -30.844 -13.695 1 98.12 87 HIS A C 1
ATOM 711 O O . HIS A 1 87 ? 20.828 -31.938 -13.539 1 98.12 87 HIS A O 1
ATOM 717 N N . LEU A 1 88 ? 19.812 -30.406 -14.859 1 97.81 88 LEU A N 1
ATOM 718 C CA . LEU A 1 88 ? 19.906 -31.297 -16.016 1 97.81 88 LEU A CA 1
ATOM 719 C C . LEU A 1 88 ? 21.172 -31 -16.812 1 97.81 88 LEU A C 1
ATOM 721 O O . LEU A 1 88 ? 21.922 -31.922 -17.141 1 97.81 88 LEU A O 1
ATOM 725 N N . PHE A 1 89 ? 21.375 -29.641 -17.062 1 97.88 89 PHE A N 1
ATOM 726 C CA . PHE A 1 89 ? 22.391 -29.312 -18.062 1 97.88 89 PHE A CA 1
ATOM 727 C C . PHE A 1 89 ? 23.422 -28.359 -17.484 1 97.88 89 PHE A C 1
ATOM 729 O O . PHE A 1 89 ? 24.359 -27.953 -18.172 1 97.88 89 PHE A O 1
ATOM 736 N N . ASN A 1 90 ? 23.188 -27.922 -16.281 1 97.31 90 ASN A N 1
ATOM 737 C CA . ASN A 1 90 ? 24.047 -26.938 -15.641 1 97.31 90 ASN A CA 1
ATOM 738 C C . ASN A 1 90 ? 24.078 -25.641 -16.438 1 97.31 90 ASN A C 1
ATOM 740 O O . ASN A 1 90 ? 25.125 -25 -16.562 1 97.31 90 ASN A O 1
ATOM 744 N N . SER A 1 91 ? 22.969 -25.344 -17.078 1 95.94 91 SER A N 1
ATOM 745 C CA . SER A 1 91 ? 22.844 -24.078 -17.781 1 95.94 91 SER A CA 1
ATOM 746 C C . SER A 1 91 ? 22.969 -22.891 -16.828 1 95.94 91 SER A C 1
ATOM 748 O O . SER A 1 91 ? 22.594 -23 -15.648 1 95.94 91 SER A O 1
ATOM 750 N N . GLN A 1 92 ? 23.453 -21.781 -17.391 1 94.88 92 GLN A N 1
ATOM 751 C CA . GLN A 1 92 ? 23.547 -20.562 -16.594 1 94.88 92 GLN A CA 1
ATOM 752 C C . GLN A 1 92 ? 22.266 -19.734 -16.672 1 94.88 92 GLN A C 1
ATOM 754 O O . GLN A 1 92 ? 21.891 -19.078 -15.703 1 94.88 92 GLN A O 1
ATOM 759 N N . PHE A 1 93 ? 21.688 -19.875 -17.859 1 95.81 93 PHE A N 1
ATOM 760 C CA . PHE A 1 93 ? 20.5 -19.062 -18.109 1 95.81 93 PHE A CA 1
ATOM 761 C C . PHE A 1 93 ? 19.391 -19.891 -18.766 1 95.81 93 PHE A C 1
ATOM 763 O O . PHE A 1 93 ? 19.672 -20.875 -19.453 1 95.81 93 PHE A O 1
ATOM 770 N N . MET A 1 94 ? 18.141 -19.406 -18.578 1 95.69 94 MET A N 1
ATOM 771 C CA . MET A 1 94 ? 16.969 -20.078 -19.125 1 95.69 94 MET A CA 1
ATOM 772 C C . MET A 1 94 ? 17.016 -20.125 -20.641 1 95.69 94 MET A C 1
ATOM 774 O O . MET A 1 94 ? 16.578 -21.094 -21.266 1 95.69 94 MET A O 1
ATOM 778 N N . HIS A 1 95 ? 17.531 -19.031 -21.328 1 95.56 95 HIS A N 1
ATOM 779 C CA . HIS A 1 95 ? 17.516 -19 -22.797 1 95.56 95 HIS A CA 1
ATOM 780 C C . HIS A 1 95 ? 18.312 -20.156 -23.375 1 95.56 95 HIS A C 1
ATOM 782 O O . HIS A 1 95 ? 18.016 -20.625 -24.484 1 95.56 95 HIS A O 1
ATOM 788 N N . GLN A 1 96 ? 19.281 -20.703 -22.656 1 96.31 96 GLN A N 1
ATOM 789 C CA . GLN A 1 96 ? 20.094 -21.828 -23.125 1 96.31 96 GLN A CA 1
ATOM 790 C C . GLN A 1 96 ? 19.25 -23.094 -23.281 1 96.31 96 GLN A C 1
ATOM 792 O O . GLN A 1 96 ? 19.5 -23.906 -24.156 1 96.31 96 GLN A O 1
ATOM 797 N N . LEU A 1 97 ? 18.25 -23.219 -22.406 1 97.06 97 LEU A N 1
ATOM 798 C CA . LEU A 1 97 ? 17.328 -24.359 -22.516 1 97.06 97 LEU A CA 1
ATOM 799 C C . LEU A 1 97 ? 16.438 -24.219 -23.734 1 97.06 97 LEU A C 1
ATOM 801 O O . LEU A 1 97 ? 16.234 -25.188 -24.469 1 97.06 97 LEU A O 1
ATOM 805 N N . TYR A 1 98 ? 15.891 -23.047 -23.969 1 97.44 98 TYR A N 1
ATOM 806 C CA . TYR A 1 98 ? 15.062 -22.797 -25.141 1 97.44 98 TYR A CA 1
ATOM 807 C C . TYR A 1 98 ? 15.836 -23.062 -26.422 1 97.44 98 TYR A C 1
ATOM 809 O O . TYR A 1 98 ? 15.344 -23.734 -27.344 1 97.44 98 TYR A O 1
ATOM 817 N N . PHE A 1 99 ? 17.078 -22.641 -26.5 1 96.94 99 PHE A N 1
ATOM 818 C CA . PHE A 1 99 ? 17.875 -22.75 -27.719 1 96.94 99 PHE A CA 1
ATOM 819 C C . PHE A 1 99 ? 18.344 -24.188 -27.906 1 96.94 99 PHE A C 1
ATOM 821 O O . PHE A 1 99 ? 18.672 -24.594 -29.031 1 96.94 99 PHE A O 1
ATOM 828 N N . ARG A 1 100 ? 18.484 -24.938 -26.828 1 97.19 100 ARG A N 1
ATOM 829 C CA . ARG A 1 100 ? 18.812 -26.359 -26.953 1 97.19 100 ARG A CA 1
ATOM 830 C C . ARG A 1 100 ? 17.766 -27.094 -27.781 1 97.19 100 ARG A C 1
ATOM 832 O O . ARG A 1 100 ? 18.094 -28.016 -28.531 1 97.19 100 ARG A O 1
ATOM 839 N N . ASP A 1 101 ? 16.484 -26.688 -27.625 1 97.44 101 ASP A N 1
ATOM 840 C CA . ASP A 1 101 ? 15.414 -27.328 -28.375 1 97.44 101 ASP A CA 1
ATOM 841 C C . ASP A 1 101 ? 15.195 -26.609 -29.719 1 97.44 101 ASP A C 1
ATOM 843 O O . ASP A 1 101 ? 15.086 -27.266 -30.75 1 97.44 101 ASP A O 1
ATOM 847 N N . ASP A 1 102 ? 15.172 -25.281 -29.688 1 97.94 102 ASP A N 1
ATOM 848 C CA . ASP A 1 102 ? 14.977 -24.469 -30.891 1 97.94 102 ASP A CA 1
ATOM 849 C C . ASP A 1 102 ? 16 -23.328 -30.953 1 97.94 102 ASP A C 1
ATOM 851 O O . ASP A 1 102 ? 15.727 -22.219 -30.484 1 97.94 102 ASP A O 1
ATOM 855 N N . PRO A 1 103 ? 17.062 -23.516 -31.609 1 97.38 103 PRO A N 1
ATOM 856 C CA . PRO A 1 103 ? 18.125 -22.516 -31.672 1 97.38 103 PRO A CA 1
ATOM 857 C C . PRO A 1 103 ? 17.672 -21.188 -32.281 1 97.38 103 PRO A C 1
ATOM 859 O O . PRO A 1 103 ? 18.344 -20.172 -32.125 1 97.38 103 PRO A O 1
ATOM 862 N N . ALA A 1 104 ? 16.562 -21.234 -32.969 1 97.62 104 ALA A N 1
ATOM 863 C CA . ALA A 1 104 ? 16.094 -20.031 -33.656 1 97.62 104 ALA A CA 1
ATOM 864 C C . ALA A 1 104 ? 14.836 -19.469 -33 1 97.62 104 ALA A C 1
ATOM 866 O O . ALA A 1 104 ? 14.086 -18.703 -33.625 1 97.62 104 ALA A O 1
ATOM 867 N N . TYR A 1 105 ? 14.586 -19.922 -31.812 1 97 105 TYR A N 1
ATOM 868 C CA . TYR A 1 105 ? 13.391 -19.453 -31.109 1 97 105 TYR A CA 1
ATOM 869 C C . TYR A 1 105 ? 13.375 -17.938 -30.984 1 97 105 TYR A C 1
ATOM 871 O O . TYR A 1 105 ? 14.398 -17.328 -30.688 1 97 105 TYR A O 1
ATOM 879 N N . LYS A 1 106 ? 12.234 -17.25 -31.125 1 96.06 106 LYS A N 1
ATOM 880 C CA . LYS A 1 106 ? 12.148 -15.797 -31.203 1 96.06 106 LYS A CA 1
ATOM 881 C C . LYS A 1 106 ? 11.305 -15.234 -30.062 1 96.06 106 LYS A C 1
ATOM 883 O O . LYS A 1 106 ? 11.109 -14.023 -29.969 1 96.06 106 LYS A O 1
ATOM 888 N N . GLY A 1 107 ? 10.797 -16.094 -29.203 1 94.38 107 GLY A N 1
ATOM 889 C CA . GLY A 1 107 ? 9.914 -15.633 -28.156 1 94.38 107 GLY A CA 1
ATOM 890 C C . GLY A 1 107 ? 10.625 -15.383 -26.828 1 94.38 107 GLY A C 1
ATOM 891 O O . GLY A 1 107 ? 11.844 -15.18 -26.812 1 94.38 107 GLY A O 1
ATOM 892 N N . LYS A 1 108 ? 9.859 -15.266 -25.828 1 92.62 108 LYS A N 1
ATOM 893 C CA . LYS A 1 108 ? 10.375 -15.023 -24.484 1 92.62 108 LYS A CA 1
ATOM 894 C C . LYS A 1 108 ? 10.844 -16.328 -23.844 1 92.62 108 LYS A C 1
ATOM 896 O O . LYS A 1 108 ? 10.227 -17.375 -24.031 1 92.62 108 LYS A O 1
ATOM 901 N N . TYR A 1 109 ? 11.859 -16.234 -23.109 1 94.12 109 TYR A N 1
ATOM 902 C CA . TYR A 1 109 ? 12.367 -17.375 -22.359 1 94.12 109 TYR A CA 1
ATOM 903 C C . TYR A 1 109 ? 11.742 -17.438 -20.969 1 94.12 109 TYR A C 1
ATOM 905 O O . TYR A 1 109 ? 12.398 -17.125 -19.969 1 94.12 109 TYR A O 1
ATOM 913 N N . SER A 1 110 ? 10.547 -17.922 -20.891 1 93.19 110 SER A N 1
ATOM 914 C CA . SER A 1 110 ? 9.703 -17.828 -19.703 1 93.19 110 SER A CA 1
ATOM 915 C C . SER A 1 110 ? 9.75 -19.109 -18.875 1 93.19 110 SER A C 1
ATOM 917 O O . SER A 1 110 ? 10.32 -20.109 -19.312 1 93.19 110 SER A O 1
ATOM 919 N N . VAL A 1 111 ? 9.43 -19.031 -17.656 1 96.5 111 VAL A N 1
ATOM 920 C CA . VAL A 1 111 ? 9.047 -20.172 -16.828 1 96.5 111 VAL A CA 1
ATOM 921 C C . VAL A 1 111 ? 7.531 -20.203 -16.656 1 96.5 111 VAL A C 1
ATOM 923 O O . VAL A 1 111 ? 6.871 -19.156 -16.703 1 96.5 111 VAL A O 1
ATOM 926 N N . PRO A 1 112 ? 6.922 -21.328 -16.531 1 98.31 112 PRO A N 1
ATOM 927 C CA . PRO A 1 112 ? 7.508 -22.656 -16.391 1 98.31 112 PRO A CA 1
ATOM 928 C C . PRO A 1 112 ? 7.953 -23.25 -17.734 1 98.31 112 PRO A C 1
ATOM 930 O O . PRO A 1 112 ? 7.535 -22.766 -18.781 1 98.31 112 PRO A O 1
ATOM 933 N N . LEU A 1 113 ? 8.859 -24.188 -17.641 1 98.62 113 LEU A N 1
ATOM 934 C CA . LEU A 1 113 ? 9.312 -24.938 -18.797 1 98.62 113 LEU A CA 1
ATOM 935 C C . LEU A 1 113 ? 9.469 -26.422 -18.453 1 98.62 113 LEU A C 1
ATOM 937 O O . LEU A 1 113 ? 10.172 -26.766 -17.5 1 98.62 113 LEU A O 1
ATOM 941 N N . LEU A 1 114 ? 8.711 -27.266 -19.156 1 98.81 114 LEU A N 1
ATOM 942 C CA . LEU A 1 114 ? 8.75 -28.703 -18.938 1 98.81 114 LEU A CA 1
ATOM 943 C C . LEU A 1 114 ? 9.625 -29.391 -19.984 1 98.81 114 LEU A C 1
ATOM 945 O O . LEU A 1 114 ? 9.398 -29.234 -21.188 1 98.81 114 LEU A O 1
ATOM 949 N N . TRP A 1 115 ? 10.625 -30.125 -19.5 1 98.75 115 TRP A N 1
ATOM 950 C CA . TRP A 1 115 ? 11.617 -30.766 -20.359 1 98.75 115 TRP A CA 1
ATOM 951 C C . TRP A 1 115 ? 11.477 -32.281 -20.312 1 98.75 115 TRP A C 1
ATOM 953 O O . TRP A 1 115 ? 11.266 -32.875 -19.25 1 98.75 115 TRP A O 1
ATOM 963 N N . ASP A 1 116 ? 11.578 -32.906 -21.422 1 98.62 116 ASP A N 1
ATOM 964 C CA . ASP A 1 116 ? 11.648 -34.375 -21.547 1 98.62 116 ASP A CA 1
ATOM 965 C C . ASP A 1 116 ? 13.094 -34.844 -21.75 1 98.62 116 ASP A C 1
ATOM 967 O O . ASP A 1 116 ? 13.68 -34.625 -22.812 1 98.62 116 ASP A O 1
ATOM 971 N N . LYS A 1 117 ? 13.594 -35.562 -20.812 1 98.25 117 LYS A N 1
ATOM 972 C CA . LYS A 1 117 ? 14.977 -36 -20.844 1 98.25 117 LYS A CA 1
ATOM 973 C C . LYS A 1 117 ? 15.188 -37.031 -21.953 1 98.25 117 LYS A C 1
ATOM 975 O O . LYS A 1 117 ? 16.266 -37.125 -22.547 1 98.25 117 LYS A O 1
ATOM 980 N N . LYS A 1 118 ? 14.242 -37.844 -22.203 1 97.56 118 LYS A N 1
ATOM 981 C CA . LYS A 1 118 ? 14.367 -38.969 -23.141 1 97.56 118 LYS A CA 1
ATOM 982 C C . LYS A 1 118 ? 14.453 -38.438 -24.578 1 97.56 118 LYS A C 1
ATOM 984 O O . LYS A 1 118 ? 15.352 -38.844 -25.328 1 97.56 118 LYS A O 1
ATOM 989 N N . SER A 1 119 ? 13.547 -37.594 -24.984 1 96.56 119 SER A N 1
ATOM 990 C CA . SER A 1 119 ? 13.562 -37.062 -26.344 1 96.56 119 SER A CA 1
ATOM 991 C C . SER A 1 119 ? 14.391 -35.781 -26.422 1 96.56 119 SER A C 1
ATOM 993 O O . SER A 1 119 ? 14.609 -35.25 -27.516 1 96.56 119 SER A O 1
ATOM 995 N N . ASN A 1 120 ? 14.844 -35.344 -25.266 1 97.31 120 ASN A N 1
ATOM 996 C CA . ASN A 1 120 ? 15.695 -34.156 -25.172 1 97.31 120 ASN A CA 1
ATOM 997 C C . ASN A 1 120 ? 15.062 -32.938 -25.844 1 97.31 120 ASN A C 1
ATOM 999 O O . ASN A 1 120 ? 15.672 -32.312 -26.703 1 97.31 120 ASN A O 1
ATOM 1003 N N . ARG A 1 121 ? 13.875 -32.625 -25.484 1 97.06 121 ARG A N 1
ATOM 1004 C CA . ARG A 1 121 ? 13.164 -31.484 -26.016 1 97.06 121 ARG A CA 1
ATOM 1005 C C . ARG A 1 121 ? 12.172 -30.922 -25 1 97.06 121 ARG A C 1
ATOM 1007 O O . ARG A 1 121 ? 11.883 -31.578 -24 1 97.06 121 ARG A O 1
ATOM 1014 N N . ILE A 1 122 ? 11.711 -29.719 -25.266 1 98.5 122 ILE A N 1
ATOM 1015 C CA . ILE A 1 122 ? 10.695 -29.094 -24.438 1 98.5 122 ILE A CA 1
ATOM 1016 C C . ILE A 1 122 ? 9.336 -29.734 -24.703 1 98.5 122 ILE A C 1
ATOM 1018 O O . ILE A 1 122 ? 8.977 -29.969 -25.859 1 98.5 122 ILE A O 1
ATOM 1022 N N . VAL A 1 123 ? 8.633 -30.047 -23.625 1 98.56 123 VAL A N 1
ATOM 1023 C CA . VAL A 1 123 ? 7.293 -30.609 -23.719 1 98.56 123 VAL A CA 1
ATOM 1024 C C . VAL A 1 123 ? 6.254 -29.5 -23.781 1 98.56 123 VAL A C 1
ATOM 1026 O O . VAL A 1 123 ? 5.379 -29.5 -24.656 1 98.56 123 VAL A O 1
ATOM 1029 N N . ASN A 1 124 ? 6.359 -28.547 -22.859 1 98.5 124 ASN A N 1
ATOM 1030 C CA . ASN A 1 124 ? 5.363 -27.5 -22.688 1 98.5 124 ASN A CA 1
ATOM 1031 C C . ASN A 1 124 ? 5.926 -26.312 -21.906 1 98.5 124 ASN A C 1
ATOM 1033 O O . ASN A 1 124 ? 6.742 -26.484 -21 1 98.5 124 ASN A O 1
ATOM 1037 N N . ASN A 1 125 ? 5.559 -25.109 -22.297 1 98.38 125 ASN A N 1
ATOM 1038 C CA . ASN A 1 125 ? 5.906 -23.922 -21.531 1 98.38 125 ASN A CA 1
ATOM 1039 C C . ASN A 1 125 ? 4.691 -23.031 -21.281 1 98.38 125 ASN A C 1
ATOM 1041 O O . ASN A 1 125 ? 4.828 -21.844 -21.016 1 98.38 125 ASN A O 1
ATOM 1045 N N . GLU A 1 126 ? 3.475 -23.625 -21.375 1 96.56 126 GLU A N 1
ATOM 1046 C CA . GLU A 1 126 ? 2.209 -22.938 -21.141 1 96.56 126 GLU A CA 1
ATOM 1047 C C . GLU A 1 126 ? 1.553 -23.406 -19.844 1 96.56 126 GLU A C 1
ATOM 1049 O O . GLU A 1 126 ? 0.922 -24.469 -19.812 1 96.56 126 GLU A O 1
ATOM 1054 N N . SER A 1 127 ? 1.545 -22.5 -18.812 1 96.62 127 SER A N 1
ATOM 1055 C CA . SER A 1 127 ? 1.092 -22.859 -17.469 1 96.62 127 SER A CA 1
ATOM 1056 C C . SER A 1 127 ? -0.385 -23.234 -17.469 1 96.62 127 SER A C 1
ATOM 1058 O O . SER A 1 127 ? -0.79 -24.188 -16.797 1 96.62 127 SER A O 1
ATOM 1060 N N . ALA A 1 128 ? -1.2 -22.516 -18.234 1 93.31 128 ALA A N 1
ATOM 1061 C CA . ALA A 1 128 ? -2.639 -22.781 -18.266 1 93.31 128 ALA A CA 1
ATOM 1062 C C . ALA A 1 128 ? -2.941 -24.141 -18.859 1 93.31 128 ALA A C 1
ATOM 1064 O O . ALA A 1 128 ? -3.855 -24.844 -18.422 1 93.31 128 ALA A O 1
ATOM 1065 N N . GLU A 1 129 ? -2.176 -24.516 -19.875 1 95.62 129 GLU A N 1
ATOM 1066 C CA . GLU A 1 129 ? -2.342 -25.844 -20.469 1 95.62 129 GLU A CA 1
ATOM 1067 C C . GLU A 1 129 ? -1.934 -26.938 -19.5 1 95.62 129 GLU A C 1
ATOM 1069 O O . GLU A 1 129 ? -2.645 -27.938 -19.344 1 95.62 129 GLU A O 1
ATOM 1074 N N . MET A 1 130 ? -0.831 -26.75 -18.859 1 97.31 130 MET A N 1
ATOM 1075 C CA . MET A 1 130 ? -0.342 -27.75 -17.906 1 97.31 130 MET A CA 1
ATOM 1076 C C . MET A 1 130 ? -1.366 -28.016 -16.812 1 97.31 130 MET A C 1
ATOM 1078 O O . MET A 1 130 ? -1.514 -29.141 -16.344 1 97.31 130 MET A O 1
ATOM 1082 N N . LEU A 1 131 ? -2.037 -26.953 -16.391 1 95.06 131 LEU A N 1
ATOM 1083 C CA . LEU A 1 131 ? -3.025 -27.062 -15.328 1 95.06 131 LEU A CA 1
ATOM 1084 C C . LEU A 1 131 ? -4.129 -28.047 -15.711 1 95.06 131 LEU A C 1
ATOM 1086 O O . LEU A 1 131 ? -4.711 -28.703 -14.852 1 95.06 131 LEU A O 1
ATOM 1090 N N . LYS A 1 132 ? -4.367 -28.203 -16.969 1 93.5 132 LYS A N 1
ATOM 1091 C CA . LYS A 1 132 ? -5.48 -29.016 -17.453 1 93.5 132 LYS A CA 1
ATOM 1092 C C . LYS A 1 132 ? -5.129 -30.5 -17.391 1 93.5 132 LYS A C 1
ATOM 1094 O O . LYS A 1 132 ? -5.973 -31.328 -17.047 1 93.5 132 LYS A O 1
ATOM 1099 N N . TRP A 1 133 ? -3.932 -30.828 -17.672 1 95.5 133 TRP A N 1
ATOM 1100 C CA . TRP A 1 133 ? -3.652 -32.25 -17.844 1 95.5 133 TRP A CA 1
ATOM 1101 C C . TRP A 1 133 ? -2.689 -32.75 -16.766 1 95.5 133 TRP A C 1
ATOM 1103 O O . TRP A 1 133 ? -2.662 -33.938 -16.453 1 95.5 133 TRP A O 1
ATOM 1113 N N . LEU A 1 134 ? -1.946 -31.906 -16.109 1 96.31 134 LEU A N 1
ATOM 1114 C CA . LEU A 1 134 ? -0.905 -32.312 -15.172 1 96.31 134 LEU A CA 1
ATOM 1115 C C . LEU A 1 134 ? -1.508 -33.031 -13.961 1 96.31 134 LEU A C 1
ATOM 1117 O O . LEU A 1 134 ? -0.948 -34 -13.469 1 96.31 134 LEU A O 1
ATOM 1121 N N . PRO A 1 135 ? -2.688 -32.594 -13.508 1 94.25 135 PRO A N 1
ATOM 1122 C CA . PRO A 1 135 ? -3.248 -33.219 -12.305 1 94.25 135 PRO A CA 1
ATOM 1123 C C . PRO A 1 135 ? -3.465 -34.719 -12.469 1 94.25 135 PRO A C 1
ATOM 1125 O O . PRO A 1 135 ? -3.434 -35.469 -11.484 1 94.25 135 PRO A O 1
ATOM 1128 N N . SER A 1 136 ? -3.646 -35.156 -13.664 1 92.31 136 SER A N 1
ATOM 1129 C CA . SER A 1 136 ? -3.92 -36.594 -13.859 1 92.31 136 SER A CA 1
ATOM 1130 C C . SER A 1 136 ? -2.822 -37.25 -14.688 1 92.31 136 SER A C 1
ATOM 1132 O O . SER A 1 136 ? -2.904 -38.438 -14.992 1 92.31 136 SER A O 1
ATOM 1134 N N . ALA A 1 137 ? -1.836 -36.562 -15.023 1 94.56 137 A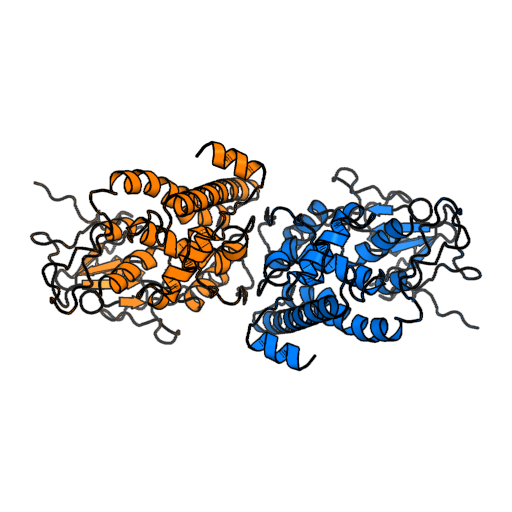LA A N 1
ATOM 1135 C CA . ALA A 1 137 ? -0.851 -37 -16.016 1 94.56 137 ALA A CA 1
ATOM 1136 C C . ALA A 1 137 ? -0.106 -38.25 -15.547 1 94.56 137 ALA A C 1
ATOM 1138 O O . ALA A 1 137 ? 0.216 -39.125 -16.344 1 94.56 137 ALA A O 1
ATOM 1139 N N . PHE A 1 138 ? 0.128 -38.375 -14.289 1 94 138 PHE A N 1
ATOM 1140 C CA . PHE A 1 138 ? 0.997 -39.438 -13.812 1 94 138 PHE A CA 1
ATOM 1141 C C . PHE A 1 138 ? 0.198 -40.5 -13.039 1 94 138 PHE A C 1
ATOM 1143 O O . PHE A 1 138 ? 0.773 -41.375 -12.383 1 94 138 PHE A O 1
ATOM 1150 N N . ASN A 1 139 ? -1.133 -40.406 -13.094 1 90.31 139 ASN A N 1
ATOM 1151 C CA . ASN A 1 139 ? -1.998 -41.281 -12.32 1 90.31 139 ASN A CA 1
ATOM 1152 C C . ASN A 1 139 ? -1.665 -42.75 -12.578 1 90.31 139 ASN A C 1
ATOM 1154 O O . ASN A 1 139 ? -1.718 -43.562 -11.656 1 90.31 139 ASN A O 1
ATOM 1158 N N . SER A 1 140 ? -1.262 -43.094 -13.734 1 89.88 140 SER A N 1
ATOM 1159 C CA . SER A 1 140 ? -1.055 -44.5 -14.133 1 89.88 140 SER A CA 1
ATOM 1160 C C . SER A 1 140 ? 0.239 -45.031 -13.547 1 89.88 140 SER A C 1
ATOM 1162 O O . SER A 1 140 ? 0.413 -46.25 -13.461 1 89.88 140 SER A O 1
ATOM 1164 N N . VAL A 1 141 ? 1.134 -44.219 -13.172 1 90.81 141 VAL A N 1
ATOM 1165 C CA . VAL A 1 141 ? 2.449 -44.719 -12.758 1 90.81 141 VAL A CA 1
ATOM 1166 C C . VAL A 1 141 ? 2.67 -44.406 -11.281 1 90.81 141 VAL A C 1
ATOM 1168 O O . VAL A 1 141 ? 3.65 -44.844 -10.688 1 90.81 141 VAL A O 1
ATOM 1171 N N . GLN A 1 142 ? 1.805 -43.594 -10.734 1 87.25 142 GLN A N 1
ATOM 1172 C CA . GLN A 1 142 ? 1.964 -43.25 -9.328 1 87.25 142 GLN A CA 1
ATOM 1173 C C . GLN A 1 142 ? 1.617 -44.438 -8.43 1 87.25 142 GLN A C 1
ATOM 1175 O O . GLN A 1 142 ? 0.647 -45.156 -8.68 1 87.25 142 GLN A O 1
ATOM 1180 N N . GLU A 1 143 ? 2.545 -44.688 -7.508 1 74.12 143 GLU A N 1
ATOM 1181 C CA . GLU A 1 143 ? 2.301 -45.75 -6.531 1 74.12 143 GLU A CA 1
ATOM 1182 C C . GLU A 1 143 ? 1.106 -45.406 -5.645 1 74.12 143 GLU A C 1
ATOM 1184 O O . GLU A 1 143 ? 0.836 -44.219 -5.375 1 74.12 143 GLU A O 1
ATOM 1189 N N . ASN A 1 144 ? 0.422 -46.438 -5.359 1 63.44 144 ASN A N 1
ATOM 1190 C CA . ASN A 1 144 ? -0.801 -46.281 -4.57 1 63.44 144 ASN A CA 1
ATOM 1191 C C . ASN A 1 144 ? -0.562 -45.5 -3.297 1 63.44 144 ASN A C 1
ATOM 1193 O O . ASN A 1 144 ? -1.432 -44.719 -2.865 1 63.44 144 ASN A O 1
ATOM 1197 N N . SER A 1 145 ? 0.605 -45.625 -2.619 1 54.78 145 SER A N 1
ATOM 1198 C CA . SER A 1 145 ? 0.919 -44.969 -1.357 1 54.78 145 SER A CA 1
ATOM 1199 C C . SER A 1 145 ? 1.069 -43.469 -1.544 1 54.78 145 SER A C 1
ATOM 1201 O O . SER A 1 145 ? 0.917 -42.688 -0.591 1 54.78 145 SER A O 1
ATOM 1203 N N . ASP A 1 146 ? 1.337 -43.125 -2.676 1 57.41 146 ASP A N 1
ATOM 1204 C CA . ASP A 1 146 ? 1.638 -41.719 -2.951 1 57.41 146 ASP A CA 1
ATOM 1205 C C . ASP A 1 146 ? 0.424 -41.031 -3.539 1 57.41 146 ASP A C 1
ATOM 1207 O O . ASP A 1 146 ? 0.424 -39.781 -3.672 1 57.41 146 ASP A O 1
ATOM 1211 N N . LYS A 1 147 ? -0.438 -42 -3.936 1 59.31 147 LYS A N 1
ATOM 1212 C CA . LYS A 1 147 ? -1.594 -41.406 -4.605 1 59.31 147 LYS A CA 1
ATOM 1213 C C . LYS A 1 147 ? -2.426 -40.562 -3.639 1 59.31 147 LYS A C 1
ATOM 1215 O O . LYS A 1 147 ? -2.754 -41.031 -2.541 1 59.31 147 LYS A O 1
ATOM 1220 N N . ALA A 1 148 ? -2.117 -39.219 -3.568 1 56.72 148 ALA A N 1
ATOM 1221 C CA . ALA A 1 148 ? -2.99 -38.312 -2.857 1 56.72 148 ALA A CA 1
ATOM 1222 C C . ALA A 1 148 ? -4.457 -38.688 -3.045 1 56.72 148 ALA A C 1
ATOM 1224 O O . ALA A 1 148 ? -4.824 -39.281 -4.047 1 56.72 148 ALA A O 1
ATOM 1225 N N . GLU A 1 149 ? -5.32 -38.844 -2.105 1 57.88 149 GLU A N 1
ATOM 1226 C CA . GLU A 1 149 ? -6.77 -38.906 -2.277 1 57.88 149 GLU A CA 1
ATOM 1227 C C . GLU A 1 149 ? -7.195 -38.219 -3.58 1 57.88 149 GLU A C 1
ATOM 1229 O O . GLU A 1 149 ? -6.5 -37.344 -4.09 1 57.88 149 GLU A O 1
ATOM 1234 N N . GLU A 1 150 ? -8.141 -38.906 -4.391 1 65.62 150 GLU A N 1
ATOM 1235 C CA . GLU A 1 150 ? -8.609 -38.594 -5.742 1 65.62 150 GLU A CA 1
ATOM 1236 C C . GLU A 1 150 ? -8.977 -37.125 -5.883 1 65.62 150 GLU A C 1
ATOM 1238 O O . GLU A 1 150 ? -10.125 -36.75 -5.664 1 65.62 150 GLU A O 1
ATOM 1243 N N . LEU A 1 151 ? -7.926 -36.25 -5.758 1 82.25 151 LEU A N 1
ATOM 1244 C CA . LEU A 1 151 ? -8.203 -34.844 -6.055 1 82.25 151 LEU A CA 1
ATOM 1245 C C . LEU A 1 151 ? -8.523 -34.656 -7.531 1 82.25 151 LEU A C 1
ATOM 1247 O O . LEU A 1 151 ? -7.691 -34.938 -8.398 1 82.25 151 LEU A O 1
ATOM 1251 N N . ASP A 1 152 ? -9.742 -34.406 -7.75 1 90.25 152 ASP A N 1
ATOM 1252 C CA . ASP A 1 152 ? -10.227 -34.062 -9.086 1 90.25 152 ASP A CA 1
ATOM 1253 C C . ASP A 1 152 ? -10.469 -32.562 -9.203 1 90.25 152 ASP A C 1
ATOM 1255 O O . ASP A 1 152 ? -11.461 -32.031 -8.688 1 90.25 152 ASP A O 1
ATOM 1259 N N . PHE A 1 153 ? -9.578 -31.938 -9.93 1 94.75 153 PHE A N 1
ATOM 1260 C CA . PHE A 1 153 ? -9.625 -30.484 -10.031 1 94.75 153 PHE A CA 1
ATOM 1261 C C . PHE A 1 153 ? -10.719 -30.047 -11.008 1 94.75 153 PHE A C 1
ATOM 1263 O O . PHE A 1 153 ? -11.039 -28.859 -11.102 1 94.75 153 PHE A O 1
ATOM 1270 N N . TYR A 1 154 ? -11.242 -31 -11.719 1 96.44 154 TYR A N 1
ATOM 1271 C CA . TYR A 1 154 ? -12.242 -30.703 -12.742 1 96.44 154 TYR A CA 1
ATOM 1272 C C . TYR A 1 154 ? -13.359 -31.734 -12.719 1 96.44 154 TYR A C 1
ATOM 1274 O O . TYR A 1 154 ? -13.664 -32.375 -13.742 1 96.44 154 TYR A O 1
ATOM 1282 N N . PRO A 1 155 ? -13.992 -31.797 -11.594 1 95.62 155 PRO A N 1
ATOM 1283 C CA . PRO A 1 155 ? -15.039 -32.812 -11.477 1 95.62 155 PRO A CA 1
ATOM 1284 C C . PRO A 1 155 ? -16.219 -32.562 -12.406 1 95.62 155 PRO A C 1
ATOM 1286 O O . PRO A 1 155 ? -16.609 -31.391 -12.617 1 95.62 155 PRO A O 1
ATOM 1289 N N . GLN A 1 156 ? -16.797 -33.562 -12.836 1 96 156 GLN A N 1
ATOM 1290 C CA . GLN A 1 156 ? -17.844 -33.531 -13.859 1 96 156 GLN A CA 1
ATOM 1291 C C . GLN A 1 156 ? -18.969 -32.594 -13.453 1 96 156 GLN A C 1
ATOM 1293 O O . GLN A 1 156 ? -19.438 -31.766 -14.25 1 96 156 GLN A O 1
ATOM 1298 N N . GLU A 1 157 ? -19.391 -32.625 -12.266 1 96.88 157 GLU A N 1
ATOM 1299 C CA . GLU A 1 157 ? -20.578 -31.922 -11.797 1 96.88 157 GLU A CA 1
ATOM 1300 C C . GLU A 1 157 ? -20.297 -30.422 -11.703 1 96.88 157 GLU A C 1
ATOM 1302 O O . GLU A 1 157 ? -21.234 -29.625 -11.594 1 96.88 157 GLU A O 1
ATOM 1307 N N . LEU A 1 158 ? -19.016 -29.984 -11.766 1 97.69 158 LEU A N 1
ATOM 1308 C CA . LEU A 1 158 ? -18.672 -28.578 -11.586 1 97.69 158 LEU A CA 1
ATOM 1309 C C . LEU A 1 158 ? -18.062 -28 -12.859 1 97.69 158 LEU A C 1
ATOM 1311 O O . LEU A 1 158 ? -17.719 -26.828 -12.898 1 97.69 158 LEU A O 1
ATOM 1315 N N . ARG A 1 159 ? -17.969 -28.766 -13.945 1 97.75 159 ARG A N 1
ATOM 1316 C CA . ARG A 1 159 ? -17.266 -28.375 -15.156 1 97.75 159 ARG A CA 1
ATOM 1317 C C . ARG A 1 159 ? -17.875 -27.125 -15.781 1 97.75 159 ARG A C 1
ATOM 1319 O O . ARG A 1 159 ? -17.156 -26.219 -16.203 1 97.75 159 ARG A O 1
ATOM 1326 N N . GLN A 1 160 ? -19.172 -27.078 -15.812 1 97.94 160 GLN A N 1
ATOM 1327 C CA . GLN A 1 160 ? -19.844 -25.938 -16.406 1 97.94 160 GLN A CA 1
ATOM 1328 C C . GLN A 1 160 ? -19.516 -24.656 -15.656 1 97.94 160 GLN A C 1
ATOM 1330 O O . GLN A 1 160 ? -19.203 -23.625 -16.266 1 97.94 160 GLN A O 1
ATOM 1335 N N . LYS A 1 161 ? -19.594 -24.719 -14.328 1 98 161 LYS A N 1
ATOM 1336 C CA . LYS A 1 161 ? -19.297 -23.547 -13.5 1 98 161 LYS A CA 1
ATOM 1337 C C . LYS A 1 161 ? -17.828 -23.141 -13.648 1 98 161 LYS A C 1
ATOM 1339 O O . LYS A 1 161 ? -17.531 -21.938 -13.734 1 98 161 LYS A O 1
ATOM 1344 N N . ILE A 1 162 ? -16.969 -24.109 -13.672 1 98.25 162 ILE A N 1
ATOM 1345 C CA . ILE A 1 162 ? -15.539 -23.844 -13.82 1 98.25 162 ILE A CA 1
ATOM 1346 C C . ILE A 1 162 ? -15.281 -23.125 -15.141 1 98.25 162 ILE A C 1
ATOM 1348 O O . ILE A 1 162 ? -14.578 -22.109 -15.18 1 98.25 162 ILE A O 1
ATOM 1352 N N . ASP A 1 163 ? -15.922 -23.609 -16.188 1 97.75 163 ASP A N 1
ATOM 1353 C CA . ASP A 1 163 ? -15.711 -23.047 -17.531 1 97.75 163 ASP A CA 1
ATOM 1354 C C . ASP A 1 163 ? -16.281 -21.641 -17.625 1 97.75 163 ASP A C 1
ATOM 1356 O O . ASP A 1 163 ? -15.789 -20.828 -18.422 1 97.75 163 ASP A O 1
ATOM 1360 N N . GLU A 1 164 ? -17.25 -21.375 -16.875 1 97.94 164 GLU A N 1
ATOM 1361 C CA . GLU A 1 164 ? -17.859 -20.062 -16.859 1 97.94 164 GLU A CA 1
ATOM 1362 C C . GLU A 1 164 ? -16.984 -19.062 -16.109 1 97.94 164 GLU A C 1
ATOM 1364 O O . GLU A 1 164 ? -16.859 -17.906 -16.531 1 97.94 164 GLU A O 1
ATOM 1369 N N . ILE A 1 165 ? -16.344 -19.438 -15.047 1 98.25 165 ILE A N 1
ATOM 1370 C CA . ILE A 1 165 ? -15.648 -18.562 -14.125 1 98.25 165 ILE A CA 1
ATOM 1371 C C . ILE A 1 165 ? -14.203 -18.359 -14.586 1 98.25 165 ILE A C 1
ATOM 1373 O O . ILE A 1 165 ? -13.656 -17.25 -14.477 1 98.25 165 ILE A O 1
ATOM 1377 N N . SER A 1 166 ? -13.633 -19.375 -15.172 1 97.88 166 SER A N 1
ATOM 1378 C CA . SER A 1 166 ? -12.203 -19.406 -15.477 1 97.88 166 SER A CA 1
ATOM 1379 C C . SER A 1 166 ? -11.805 -18.25 -16.391 1 97.88 166 SER A C 1
ATOM 1381 O O . SER A 1 166 ? -10.805 -17.578 -16.125 1 97.88 166 SER A O 1
ATOM 1383 N N . PRO A 1 167 ? -12.586 -17.953 -17.422 1 97.19 167 PRO A N 1
ATOM 1384 C CA . PRO A 1 167 ? -12.141 -16.906 -18.344 1 97.19 167 PRO A CA 1
ATOM 1385 C C . PRO A 1 167 ? -12.031 -15.531 -17.688 1 97.19 167 PRO A C 1
ATOM 1387 O O . PRO A 1 167 ? -11.008 -14.867 -17.797 1 97.19 167 PRO A O 1
ATOM 1390 N N . TRP A 1 168 ? -13.008 -15.094 -16.953 1 97.44 168 TRP A N 1
ATOM 1391 C CA . TRP A 1 168 ? -12.93 -13.75 -16.391 1 97.44 168 TRP A CA 1
ATOM 1392 C C . TRP A 1 168 ? -11.984 -13.727 -15.188 1 97.44 168 TRP A C 1
ATOM 1394 O O . TRP A 1 168 ? -11.383 -12.688 -14.898 1 97.44 168 TRP A O 1
ATOM 1404 N N . LEU A 1 169 ? -11.891 -14.875 -14.453 1 98.25 169 LEU A N 1
ATOM 1405 C CA . LEU A 1 169 ? -10.891 -14.961 -13.391 1 98.25 169 LEU A CA 1
ATOM 1406 C C . LEU A 1 169 ? -9.492 -14.727 -13.938 1 98.25 169 LEU A C 1
ATOM 1408 O O . LEU A 1 169 ? -8.711 -13.953 -13.375 1 98.25 169 LEU A O 1
ATOM 1412 N N . GLN A 1 170 ? -9.203 -15.352 -15.039 1 97.56 170 GLN A N 1
ATOM 1413 C CA . GLN A 1 170 ? -7.887 -15.227 -15.648 1 97.56 170 GLN A CA 1
ATOM 1414 C C . GLN A 1 170 ? -7.684 -13.836 -16.234 1 97.56 170 GLN A C 1
ATOM 1416 O O . GLN A 1 170 ? -6.648 -13.203 -16.016 1 97.56 170 GLN A O 1
ATOM 1421 N N . SER A 1 171 ? -8.617 -13.297 -16.891 1 97.94 171 SER A N 1
ATOM 1422 C CA . SER A 1 171 ? -8.477 -12.047 -17.625 1 97.94 171 SER A CA 1
ATOM 1423 C C . SER A 1 171 ? -8.5 -10.844 -16.672 1 97.94 171 SER A C 1
ATOM 1425 O O . SER A 1 171 ? -7.699 -9.922 -16.812 1 97.94 171 SER A O 1
ATOM 1427 N N . LEU A 1 172 ? -9.367 -10.867 -15.68 1 98.69 172 LEU A N 1
ATOM 1428 C CA . LEU A 1 172 ? -9.641 -9.656 -14.906 1 98.69 172 LEU A CA 1
ATOM 1429 C C . LEU A 1 172 ? -8.867 -9.664 -13.594 1 98.69 172 LEU A C 1
ATOM 1431 O O . LEU A 1 172 ? -8.625 -8.609 -13.008 1 98.69 172 LEU A O 1
ATOM 1435 N N . ILE A 1 173 ? -8.5 -10.859 -13.109 1 98.81 173 ILE A N 1
ATOM 1436 C CA . ILE A 1 173 ? -7.785 -10.922 -11.844 1 98.81 173 ILE A CA 1
ATOM 1437 C C . ILE A 1 173 ? -6.34 -11.344 -12.086 1 98.81 173 ILE A C 1
ATOM 1439 O O . ILE A 1 173 ? -5.414 -10.555 -11.867 1 98.81 173 ILE A O 1
ATOM 1443 N N . CYS A 1 174 ? -6.09 -12.516 -12.734 1 98.44 174 CYS A N 1
ATOM 1444 C CA . CYS A 1 174 ? -4.734 -13.008 -12.914 1 98.44 174 CYS A CA 1
ATOM 1445 C C . CYS A 1 174 ? -3.93 -12.086 -13.82 1 98.44 174 CYS A C 1
ATOM 1447 O O . CYS A 1 174 ? -2.803 -11.711 -13.492 1 98.44 174 CYS A O 1
ATOM 1449 N N . ALA A 1 175 ? -4.523 -11.688 -14.922 1 97.88 175 ALA A N 1
ATOM 1450 C CA . ALA A 1 175 ? -3.857 -10.766 -15.836 1 97.88 175 ALA A CA 1
ATOM 1451 C C . ALA A 1 175 ? -4.121 -9.312 -15.445 1 97.88 175 ALA A C 1
ATOM 1453 O O . ALA A 1 175 ? -3.369 -8.414 -15.828 1 97.88 175 ALA A O 1
ATOM 1454 N N . GLY A 1 176 ? -5.262 -9.094 -14.711 1 98.62 176 GLY A N 1
ATOM 1455 C CA . GLY A 1 176 ? -5.707 -7.758 -14.359 1 98.62 176 GLY A CA 1
ATOM 1456 C C . GLY A 1 176 ? -4.691 -6.984 -13.539 1 98.62 176 GLY A C 1
ATOM 1457 O O . GLY A 1 176 ? -4.52 -5.781 -13.727 1 98.62 176 GLY A O 1
ATOM 1458 N N . VAL A 1 177 ? -3.992 -7.664 -12.633 1 98.75 177 VAL A N 1
ATOM 1459 C CA . VAL A 1 177 ? -3.002 -6.996 -11.797 1 98.75 177 VAL A CA 1
ATOM 1460 C C . VAL A 1 177 ? -1.893 -6.414 -12.672 1 98.75 177 VAL A C 1
ATOM 1462 O O . VAL A 1 177 ? -1.361 -5.344 -12.375 1 98.75 177 VAL A O 1
ATOM 1465 N N . TYR A 1 178 ? -1.579 -7.039 -13.797 1 98.31 178 TYR A N 1
ATOM 1466 C CA . TYR A 1 178 ? -0.515 -6.582 -14.68 1 98.31 178 TYR A CA 1
ATOM 1467 C C . TYR A 1 178 ? -1 -5.449 -15.578 1 98.31 178 TYR A C 1
ATOM 1469 O O . TYR A 1 178 ? -0.236 -4.535 -15.906 1 98.31 178 TYR A O 1
ATOM 1477 N N . LYS A 1 179 ? -2.264 -5.555 -15.992 1 98.25 179 LYS A N 1
ATOM 1478 C CA . LYS A 1 179 ? -2.83 -4.457 -16.766 1 98.25 179 LYS A CA 1
ATOM 1479 C C . LYS A 1 179 ? -2.76 -3.145 -15.992 1 98.25 179 LYS A C 1
ATOM 1481 O O . LYS A 1 179 ? -2.455 -2.096 -16.562 1 98.25 179 LYS A O 1
ATOM 1486 N N . ALA A 1 180 ? -2.967 -3.234 -14.727 1 98.44 180 ALA A N 1
ATOM 1487 C CA . ALA A 1 180 ? -2.852 -2.061 -13.867 1 98.44 180 ALA A CA 1
ATOM 1488 C C . ALA A 1 180 ? -1.389 -1.723 -13.594 1 98.44 180 ALA A C 1
ATOM 1490 O O . ALA A 1 180 ? -0.981 -0.564 -13.703 1 98.44 180 ALA A O 1
ATOM 1491 N N . GLY A 1 181 ? -0.64 -2.699 -13.328 1 98.12 181 GLY A N 1
ATOM 1492 C CA . GLY A 1 181 ? 0.705 -2.529 -12.805 1 98.12 181 GLY A CA 1
ATOM 1493 C C . GLY A 1 181 ? 1.688 -2.006 -13.836 1 98.12 181 GLY A C 1
ATOM 1494 O O . GLY A 1 181 ? 2.625 -1.28 -13.492 1 98.12 181 GLY A O 1
ATOM 1495 N N . PHE A 1 182 ? 1.541 -2.365 -15.078 1 97.5 182 PHE A N 1
ATOM 1496 C CA . PHE A 1 182 ? 2.496 -1.979 -16.109 1 97.5 182 PHE A CA 1
ATOM 1497 C C . PHE A 1 182 ? 1.938 -0.846 -16.969 1 97.5 182 PHE A C 1
ATOM 1499 O O . PHE A 1 182 ? 2.465 -0.558 -18.047 1 97.5 182 PHE A O 1
ATOM 1506 N N . ALA A 1 183 ? 0.829 -0.289 -16.484 1 97.5 183 ALA A N 1
ATOM 1507 C CA . ALA A 1 183 ? 0.259 0.848 -17.203 1 97.5 183 ALA A CA 1
ATOM 1508 C C . ALA A 1 183 ? 1.265 1.99 -17.312 1 97.5 183 ALA A C 1
ATOM 1510 O O . ALA A 1 183 ? 1.94 2.322 -16.328 1 97.5 183 ALA A O 1
ATOM 1511 N N . PRO A 1 184 ? 1.371 2.645 -18.469 1 96.88 184 PRO A N 1
ATOM 1512 C CA . PRO A 1 184 ? 2.369 3.697 -18.672 1 96.88 184 PRO A CA 1
ATOM 1513 C C . PRO A 1 184 ? 1.893 5.066 -18.188 1 96.88 184 PRO A C 1
ATOM 1515 O O . PRO A 1 184 ? 2.684 6.012 -18.125 1 96.88 184 PRO A O 1
ATOM 1518 N N . ASN A 1 185 ? 0.608 5.203 -17.938 1 97.62 185 ASN A N 1
ATOM 1519 C CA . ASN A 1 185 ? 0.041 6.484 -17.516 1 97.62 185 ASN A CA 1
ATOM 1520 C C . ASN A 1 185 ? -1.207 6.289 -16.672 1 97.62 185 ASN A C 1
ATOM 1522 O O . ASN A 1 185 ? -1.674 5.164 -16.484 1 97.62 185 ASN A O 1
ATOM 1526 N N . GLN A 1 186 ? -1.745 7.359 -16.156 1 98.12 186 GLN A N 1
ATOM 1527 C CA . GLN A 1 186 ? -2.863 7.359 -15.219 1 98.12 186 GLN A CA 1
ATOM 1528 C C . GLN A 1 186 ? -4.102 6.711 -15.836 1 98.12 186 GLN A C 1
ATOM 1530 O O . GLN A 1 186 ? -4.773 5.902 -15.195 1 98.12 186 GLN A O 1
ATOM 1535 N N . GLU A 1 187 ? -4.379 7.066 -17.031 1 98.44 187 GLU A N 1
ATOM 1536 C CA . GLU A 1 187 ? -5.586 6.586 -17.703 1 98.44 187 GLU A CA 1
ATOM 1537 C C . GLU A 1 187 ? -5.566 5.066 -17.844 1 98.44 187 GLU A C 1
ATOM 1539 O O . GLU A 1 187 ? -6.547 4.391 -17.531 1 98.44 187 GLU A O 1
ATOM 1544 N N . ASP A 1 188 ? -4.465 4.492 -18.328 1 98.62 188 ASP A N 1
ATOM 1545 C CA . ASP A 1 188 ? -4.336 3.051 -18.516 1 98.62 188 ASP A CA 1
ATOM 1546 C C . ASP A 1 188 ? -4.348 2.318 -17.172 1 98.62 188 ASP A C 1
ATOM 1548 O O . ASP A 1 188 ? -4.902 1.222 -17.078 1 98.62 188 ASP A O 1
ATOM 1552 N N . TYR A 1 189 ? -3.746 2.975 -16.219 1 98.75 189 TYR A N 1
ATOM 1553 C CA . TYR A 1 189 ? -3.791 2.42 -14.875 1 98.75 189 TYR A CA 1
ATOM 1554 C C . TYR A 1 189 ? -5.23 2.252 -14.398 1 98.75 189 TYR A C 1
ATOM 1556 O O . TYR A 1 189 ? -5.613 1.18 -13.93 1 98.75 189 TYR A O 1
ATOM 1564 N N . GLU A 1 190 ? -6.008 3.285 -14.531 1 98.75 190 GLU A N 1
ATOM 1565 C CA . GLU A 1 190 ? -7.391 3.264 -14.07 1 98.75 190 GLU A CA 1
ATOM 1566 C C . GLU A 1 190 ? -8.227 2.268 -14.867 1 98.75 190 GLU A C 1
ATOM 1568 O O . GLU A 1 190 ? -9.117 1.613 -14.32 1 98.75 190 GLU A O 1
ATOM 1573 N N . LYS A 1 191 ? -7.895 2.084 -16.156 1 98.5 191 LYS A N 1
ATOM 1574 C CA . LYS A 1 191 ? -8.578 1.105 -17 1 98.5 191 LYS A CA 1
ATOM 1575 C C . LYS A 1 191 ? -8.297 -0.318 -16.516 1 98.5 191 LYS A C 1
ATOM 1577 O O . LYS A 1 191 ? -9.094 -1.226 -16.766 1 98.5 191 LYS A O 1
ATOM 1582 N N . GLY A 1 192 ? -7.156 -0.46 -15.906 1 98.69 192 GLY A N 1
ATOM 1583 C CA . GLY A 1 192 ? -6.773 -1.775 -15.422 1 98.69 192 GLY A CA 1
ATOM 1584 C C . GLY A 1 192 ? -7.281 -2.062 -14.016 1 98.69 192 GLY A C 1
ATOM 1585 O O . GLY A 1 192 ? -7.848 -3.127 -13.758 1 98.69 192 GLY A O 1
ATOM 1586 N N . VAL A 1 193 ? -7.191 -1.086 -13.102 1 98.88 193 VAL A N 1
ATOM 1587 C CA . VAL A 1 193 ? -7.391 -1.337 -11.672 1 98.88 193 VAL A CA 1
ATOM 1588 C C . VAL A 1 193 ? -8.883 -1.418 -11.367 1 98.88 193 VAL A C 1
ATOM 1590 O O . VAL A 1 193 ? -9.305 -2.186 -10.5 1 98.88 193 VAL A O 1
ATOM 1593 N N . ILE A 1 194 ? -9.742 -0.698 -12.078 1 98.88 194 ILE A N 1
ATOM 1594 C CA . ILE A 1 194 ? -11.172 -0.636 -11.797 1 98.88 194 ILE A CA 1
ATOM 1595 C C . ILE A 1 194 ? -11.812 -1.992 -12.078 1 98.88 194 ILE A C 1
ATOM 1597 O O . ILE A 1 194 ? -12.43 -2.592 -11.188 1 98.88 194 ILE A O 1
ATOM 1601 N N . PRO A 1 195 ? -11.586 -2.613 -13.289 1 98.88 195 PRO A N 1
ATOM 1602 C CA . PRO A 1 195 ? -12.18 -3.932 -13.523 1 98.88 195 PRO A CA 1
ATOM 1603 C C . PRO A 1 195 ? -11.586 -5.012 -12.617 1 98.88 195 PRO A C 1
ATOM 1605 O O . PRO A 1 195 ? -12.281 -5.973 -12.266 1 98.88 195 PRO A O 1
ATOM 1608 N N . LEU A 1 196 ? -10.352 -4.867 -12.25 1 98.94 196 LEU A N 1
ATOM 1609 C CA . LEU A 1 196 ? -9.719 -5.812 -11.328 1 98.94 196 LEU A CA 1
ATOM 1610 C C . LEU A 1 196 ? -10.516 -5.914 -10.031 1 98.94 196 LEU A C 1
ATOM 1612 O O . LEU A 1 196 ? -10.875 -7.016 -9.609 1 98.94 196 LEU A O 1
ATOM 1616 N N . PHE A 1 197 ? -10.852 -4.762 -9.445 1 98.94 197 PHE A N 1
ATOM 1617 C CA . PHE A 1 197 ? -11.539 -4.777 -8.156 1 98.94 197 PHE A CA 1
ATOM 1618 C C . PHE A 1 197 ? -13.008 -5.129 -8.328 1 98.94 197 PHE A C 1
ATOM 1620 O O . PHE A 1 197 ? -13.633 -5.699 -7.43 1 98.94 197 PHE A O 1
ATOM 1627 N N . ALA A 1 198 ? -13.578 -4.809 -9.5 1 98.94 198 ALA A N 1
ATOM 1628 C CA . ALA A 1 198 ? -14.914 -5.312 -9.797 1 98.94 198 ALA A CA 1
ATOM 1629 C C . ALA A 1 198 ? -14.945 -6.836 -9.773 1 98.94 198 ALA A C 1
ATOM 1631 O O . ALA A 1 198 ? -15.859 -7.438 -9.211 1 98.94 198 ALA A O 1
ATOM 1632 N N . ALA A 1 199 ? -13.945 -7.438 -10.375 1 98.94 199 ALA A N 1
ATOM 1633 C CA . ALA A 1 199 ? -13.844 -8.891 -10.438 1 98.94 199 ALA A CA 1
ATOM 1634 C C . ALA A 1 199 ? -13.578 -9.484 -9.062 1 98.94 199 ALA A C 1
ATOM 1636 O O . ALA A 1 199 ? -14.102 -10.547 -8.719 1 98.94 199 ALA A O 1
ATOM 1637 N N . LEU A 1 200 ? -12.766 -8.844 -8.234 1 98.94 200 LEU A N 1
ATOM 1638 C CA . LEU A 1 200 ? -12.523 -9.305 -6.867 1 98.94 200 LEU A CA 1
ATOM 1639 C C . LEU A 1 200 ? -13.805 -9.266 -6.047 1 98.94 200 LE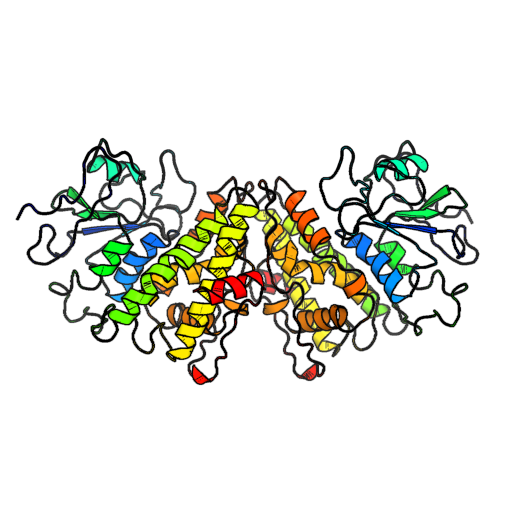U A C 1
ATOM 1641 O O . LEU A 1 200 ? -14.078 -10.188 -5.273 1 98.94 200 LEU A O 1
ATOM 1645 N N . ASN A 1 201 ? -14.57 -8.117 -6.227 1 98.94 201 ASN A N 1
ATOM 1646 C CA . ASN A 1 201 ? -15.883 -8.07 -5.605 1 98.94 201 ASN A CA 1
ATOM 1647 C C . ASN A 1 201 ? -16.719 -9.289 -5.977 1 98.94 201 ASN A C 1
ATOM 1649 O O . ASN A 1 201 ? -17.328 -9.922 -5.109 1 98.94 201 ASN A O 1
ATOM 1653 N N . ARG A 1 202 ? -16.734 -9.609 -7.215 1 98.75 202 ARG A N 1
ATOM 1654 C CA . ARG A 1 202 ? -17.531 -10.727 -7.719 1 98.75 202 ARG A CA 1
ATOM 1655 C C . ARG A 1 202 ? -17.031 -12.055 -7.152 1 98.75 202 ARG A C 1
ATOM 1657 O O . ARG A 1 202 ? -17.828 -12.891 -6.734 1 98.75 202 ARG A O 1
ATOM 1664 N N . LEU A 1 203 ? -15.75 -12.258 -7.164 1 98.88 203 LEU A N 1
ATOM 1665 C CA . LEU A 1 203 ? -15.172 -13.492 -6.645 1 98.88 203 LEU A CA 1
ATOM 1666 C C . LEU A 1 203 ? -15.5 -13.664 -5.164 1 98.88 203 LEU A C 1
ATOM 1668 O O . LEU A 1 203 ? -15.828 -14.766 -4.719 1 98.88 203 LEU A O 1
ATOM 1672 N N . GLU A 1 204 ? -15.398 -12.531 -4.395 1 98.88 204 GLU A N 1
ATOM 1673 C CA . GLU A 1 204 ? -15.758 -12.516 -2.979 1 98.88 204 GLU A CA 1
ATOM 1674 C C . GLU A 1 204 ? -17.188 -13.016 -2.768 1 98.88 204 GLU A C 1
ATOM 1676 O O . GLU A 1 204 ? -17.422 -13.891 -1.929 1 98.88 204 GLU A O 1
ATOM 1681 N N . GLU A 1 205 ? -18.047 -12.5 -3.508 1 98.5 205 GLU A N 1
ATOM 1682 C CA . GLU A 1 205 ? -19.453 -12.883 -3.414 1 98.5 205 GLU A CA 1
ATOM 1683 C C . GLU A 1 205 ? -19.672 -14.336 -3.844 1 98.5 205 GLU A C 1
ATOM 1685 O O . GLU A 1 205 ? -20.438 -15.07 -3.223 1 98.5 205 GLU A O 1
ATOM 1690 N N . LEU A 1 206 ? -19.031 -14.727 -4.914 1 98.56 206 LEU A N 1
ATOM 1691 C CA . LEU A 1 206 ? -19.156 -16.078 -5.461 1 98.56 206 LEU A CA 1
ATOM 1692 C C . LEU A 1 206 ? -18.688 -17.109 -4.449 1 98.56 206 LEU A C 1
ATOM 1694 O O . LEU A 1 206 ? -19.391 -18.094 -4.199 1 98.56 206 LEU A O 1
ATOM 1698 N N . VAL A 1 207 ? -17.578 -16.938 -3.836 1 98.81 207 VAL A N 1
ATOM 1699 C CA . VAL A 1 207 ? -17.031 -17.875 -2.859 1 98.81 207 VAL A CA 1
ATOM 1700 C C . VAL A 1 207 ? -17.969 -17.953 -1.648 1 98.81 207 VAL A C 1
ATOM 1702 O O . VAL A 1 207 ? -18.25 -19.031 -1.143 1 98.81 207 VAL A O 1
ATOM 1705 N N . HIS A 1 208 ? -18.406 -16.781 -1.183 1 98.75 208 HIS A N 1
ATOM 1706 C CA . HIS A 1 208 ? -19.312 -16.734 -0.043 1 98.75 208 HIS A CA 1
ATOM 1707 C C . HIS A 1 208 ? -20.578 -17.531 -0.32 1 98.75 208 HIS A C 1
ATOM 1709 O O . HIS A 1 208 ? -21.031 -18.312 0.526 1 98.75 208 HIS A O 1
ATOM 1715 N N . SER A 1 209 ? -21.125 -17.375 -1.506 1 98.38 209 SER A N 1
ATOM 1716 C CA . SER A 1 209 ? -22.391 -18.016 -1.867 1 98.38 209 SER A CA 1
ATOM 1717 C C . SER A 1 209 ? -22.234 -19.531 -1.938 1 98.38 209 SER A C 1
ATOM 1719 O O . SER A 1 209 ? -23.219 -20.266 -1.81 1 98.38 209 SER A O 1
ATOM 1721 N N . ASN A 1 210 ? -21.047 -20.031 -2.141 1 98.25 210 ASN A N 1
ATOM 1722 C CA . ASN A 1 210 ? -20.797 -21.453 -2.271 1 98.25 210 ASN A CA 1
ATOM 1723 C C . ASN A 1 210 ? -20.422 -22.094 -0.932 1 98.25 210 ASN A C 1
ATOM 1725 O O . ASN A 1 210 ? -20.25 -23.312 -0.842 1 98.25 210 ASN A O 1
ATOM 1729 N N . GLY A 1 211 ? -20.172 -21.281 0.094 1 97.25 211 GLY A N 1
ATOM 1730 C CA . GLY A 1 211 ? -20.094 -21.766 1.463 1 97.25 211 GLY A CA 1
ATOM 1731 C C . GLY A 1 211 ? -18.703 -22.219 1.853 1 97.25 211 GLY A C 1
ATOM 1732 O O . GLY A 1 211 ? -18.469 -22.641 2.986 1 97.25 211 GLY A O 1
ATOM 1733 N N . GLY A 1 212 ? -17.719 -22.156 0.882 1 95.56 212 GLY A N 1
ATOM 1734 C CA . GLY A 1 212 ? -16.359 -22.547 1.202 1 95.56 212 GLY A CA 1
ATOM 1735 C C . GLY A 1 212 ? -16.203 -24.031 1.471 1 95.56 212 GLY A C 1
ATOM 1736 O O . GLY A 1 212 ? -17.125 -24.797 1.237 1 95.56 212 GLY A O 1
ATOM 1737 N N . PRO A 1 213 ? -14.945 -24.5 1.778 1 98.12 213 PRO A N 1
ATOM 1738 C CA . PRO A 1 213 ? -13.766 -23.656 1.993 1 98.12 213 PRO A CA 1
ATOM 1739 C C . PRO A 1 213 ? -13.031 -23.328 0.696 1 98.12 213 PRO A C 1
ATOM 1741 O O . PRO A 1 213 ? -12.023 -22.609 0.717 1 98.12 213 PRO A O 1
ATOM 1744 N N . TYR A 1 214 ? -13.547 -23.859 -0.417 1 98.56 214 TYR A N 1
ATOM 1745 C CA . TYR A 1 214 ? -12.961 -23.562 -1.723 1 98.56 214 TYR A CA 1
ATOM 1746 C C . TYR A 1 214 ? -13.891 -22.688 -2.553 1 98.56 214 TYR A C 1
ATOM 1748 O O . TYR A 1 214 ? -14.992 -22.344 -2.111 1 98.56 214 TYR A O 1
ATOM 1756 N N . ILE A 1 215 ? -13.469 -22.297 -3.697 1 98.81 215 ILE A N 1
ATOM 1757 C CA . ILE A 1 215 ? -14.172 -21.312 -4.504 1 98.81 215 ILE A CA 1
ATOM 1758 C C . ILE A 1 215 ? -15.562 -21.828 -4.855 1 98.81 215 ILE A C 1
ATOM 1760 O O . ILE A 1 215 ? -16.547 -21.078 -4.797 1 98.81 215 ILE A O 1
ATOM 1764 N N . LEU A 1 216 ? -15.68 -23.109 -5.215 1 98.5 216 LEU A N 1
ATOM 1765 C CA . LEU A 1 216 ? -16.984 -23.656 -5.605 1 98.5 216 LEU A CA 1
ATOM 1766 C C . LEU A 1 216 ? -17.547 -24.547 -4.5 1 98.5 216 LEU A C 1
ATOM 1768 O O . LEU A 1 216 ? -18.344 -25.453 -4.766 1 98.5 216 LEU A O 1
ATOM 1772 N N . GLY A 1 217 ? -17.078 -24.344 -3.295 1 97.62 217 GLY A N 1
ATOM 1773 C CA . GLY A 1 217 ? -17.641 -25.094 -2.184 1 97.62 217 GLY A CA 1
ATOM 1774 C C . GLY A 1 217 ? -16.656 -26.078 -1.57 1 97.62 217 GLY A C 1
ATOM 1775 O O . GLY A 1 217 ? -15.531 -25.703 -1.237 1 97.62 217 GLY A O 1
ATOM 1776 N N . THR A 1 218 ? -17.031 -27.25 -1.498 1 96.5 218 THR A N 1
ATOM 1777 C CA . THR A 1 218 ? -16.328 -28.203 -0.652 1 96.5 218 THR A CA 1
ATOM 1778 C C . THR A 1 218 ? -15.188 -28.875 -1.425 1 96.5 218 THR A C 1
ATOM 1780 O O . THR A 1 218 ? -14.336 -29.531 -0.833 1 96.5 218 THR A O 1
ATOM 1783 N N . LYS A 1 219 ? -15.141 -28.672 -2.705 1 96 219 LYS A N 1
ATOM 1784 C CA . LYS A 1 219 ? -14.133 -29.359 -3.51 1 96 219 LYS A CA 1
ATOM 1785 C C . LYS A 1 219 ? -13.086 -28.375 -4.035 1 96 219 LYS A C 1
ATOM 1787 O O . LYS A 1 219 ? -13.438 -27.312 -4.559 1 96 219 LYS A O 1
ATOM 1792 N N . LEU A 1 220 ? -11.867 -28.766 -3.789 1 97.25 220 LEU A N 1
ATOM 1793 C CA . LEU A 1 220 ? -10.773 -28.047 -4.43 1 97.25 220 LEU A CA 1
ATOM 1794 C C . LEU A 1 220 ? -10.781 -28.266 -5.941 1 97.25 220 LEU A C 1
ATOM 1796 O O . LEU A 1 220 ? -10.789 -29.406 -6.406 1 97.25 220 LEU A O 1
ATOM 1800 N N . THR A 1 221 ? -10.883 -27.203 -6.73 1 97.56 221 THR A N 1
ATOM 1801 C CA . THR A 1 221 ? -10.93 -27.312 -8.18 1 97.56 221 THR A CA 1
ATOM 1802 C C . THR A 1 221 ? -9.797 -26.531 -8.828 1 97.56 221 THR A C 1
ATOM 1804 O O . THR A 1 221 ? -8.992 -25.891 -8.125 1 97.56 221 THR A O 1
ATOM 1807 N N . GLU A 1 222 ? -9.734 -26.562 -10.148 1 96.94 222 GLU A N 1
ATOM 1808 C CA . GLU A 1 222 ? -8.719 -25.812 -10.891 1 96.94 222 GLU A CA 1
ATOM 1809 C C . GLU A 1 222 ? -8.844 -24.312 -10.656 1 96.94 222 GLU A C 1
ATOM 1811 O O . GLU A 1 222 ? -7.863 -23.578 -10.766 1 96.94 222 GLU A O 1
ATOM 1816 N N . LEU A 1 223 ? -10.055 -23.828 -10.242 1 98.38 223 LEU A N 1
ATOM 1817 C CA . LEU A 1 223 ? -10.234 -22.406 -9.977 1 98.38 223 LEU A CA 1
ATOM 1818 C C . LEU A 1 223 ? -9.383 -21.969 -8.789 1 98.38 223 LEU A C 1
ATOM 1820 O O . LEU A 1 223 ? -8.828 -20.859 -8.797 1 98.38 223 LEU A O 1
ATOM 1824 N N . ASP A 1 224 ? -9.32 -22.844 -7.805 1 98.62 224 ASP A N 1
ATOM 1825 C CA . ASP A 1 224 ? -8.5 -22.531 -6.637 1 98.62 224 ASP A CA 1
ATOM 1826 C C . ASP A 1 224 ? -7.023 -22.453 -7.012 1 98.62 224 ASP A C 1
ATOM 1828 O O . ASP A 1 224 ? -6.312 -21.547 -6.574 1 98.62 224 ASP A O 1
ATOM 1832 N N . VAL A 1 225 ? -6.59 -23.344 -7.848 1 97.88 225 VAL A N 1
ATOM 1833 C CA . VAL A 1 225 ? -5.199 -23.422 -8.289 1 97.88 225 VAL A CA 1
ATOM 1834 C C . VAL A 1 225 ? -4.871 -22.219 -9.18 1 97.88 225 VAL A C 1
ATOM 1836 O O . VAL A 1 225 ? -3.748 -21.719 -9.156 1 97.88 225 VAL A O 1
ATOM 1839 N N . LEU A 1 226 ? -5.844 -21.812 -9.875 1 97.94 226 LEU A N 1
ATOM 1840 C CA . LEU A 1 226 ? -5.688 -20.688 -10.789 1 97.94 226 LEU A CA 1
ATOM 1841 C C . LEU A 1 226 ? -5.645 -19.375 -10.016 1 97.94 226 LEU A C 1
ATOM 1843 O O . LEU A 1 226 ? -4.859 -18.484 -10.344 1 97.94 226 LEU A O 1
ATOM 1847 N N . ALA A 1 227 ? -6.422 -19.188 -8.984 1 98.75 227 ALA A N 1
ATOM 1848 C CA . ALA A 1 227 ? -6.602 -17.922 -8.273 1 98.75 227 ALA A CA 1
ATOM 1849 C C . ALA A 1 227 ? -5.5 -17.719 -7.234 1 98.75 227 ALA A C 1
ATOM 1851 O O . ALA A 1 227 ? -5.027 -16.609 -7.035 1 98.75 227 ALA A O 1
ATOM 1852 N N . TYR A 1 228 ? -5.062 -18.812 -6.605 1 98.88 228 TYR A N 1
ATOM 1853 C CA . TYR A 1 228 ? -4.219 -18.766 -5.418 1 98.88 228 TYR A CA 1
ATOM 1854 C C . TYR A 1 228 ? -2.938 -17.984 -5.695 1 98.88 228 TYR A C 1
ATOM 1856 O O . TYR A 1 228 ? -2.568 -17.094 -4.938 1 98.88 228 TYR A O 1
ATOM 1864 N N . PRO A 1 229 ? -2.252 -18.234 -6.812 1 98.88 229 PRO A N 1
ATOM 1865 C CA . PRO A 1 229 ? -0.984 -17.531 -7.023 1 98.88 229 PRO A CA 1
ATOM 1866 C C . PRO A 1 229 ? -1.144 -16.016 -7.039 1 98.88 229 PRO A C 1
ATOM 1868 O O . PRO A 1 229 ? -0.298 -15.297 -6.5 1 98.88 229 PRO A O 1
ATOM 1871 N N . THR A 1 230 ? -2.186 -15.547 -7.613 1 98.88 230 THR A N 1
ATOM 1872 C CA . THR A 1 230 ? -2.404 -14.109 -7.691 1 98.88 230 THR A CA 1
ATOM 1873 C C . THR A 1 230 ? -2.852 -13.555 -6.34 1 98.88 230 THR A C 1
ATOM 1875 O O . THR A 1 230 ? -2.334 -12.539 -5.879 1 98.88 230 THR A O 1
ATOM 1878 N N . ILE A 1 231 ? -3.746 -14.227 -5.66 1 98.94 231 ILE A N 1
ATOM 1879 C CA . ILE A 1 231 ? -4.34 -13.703 -4.438 1 98.94 231 ILE A CA 1
ATOM 1880 C C . ILE A 1 231 ? -3.303 -13.703 -3.318 1 98.94 231 ILE A C 1
ATOM 1882 O O . ILE A 1 231 ? -3.246 -12.773 -2.516 1 98.94 231 ILE A O 1
ATOM 1886 N N . VAL A 1 232 ? -2.455 -14.719 -3.252 1 98.94 232 VAL A N 1
ATOM 1887 C CA . VAL A 1 232 ? -1.475 -14.812 -2.176 1 98.94 232 VAL A CA 1
ATOM 1888 C C . VAL A 1 232 ? -0.428 -13.711 -2.334 1 98.94 232 VAL A C 1
ATOM 1890 O O . VAL A 1 232 ? 0.191 -13.289 -1.354 1 98.94 232 VAL A O 1
ATOM 1893 N N . ARG A 1 233 ? -0.234 -13.195 -3.557 1 98.88 233 ARG A N 1
ATOM 1894 C CA . ARG A 1 233 ? 0.732 -12.148 -3.861 1 98.88 233 ARG A CA 1
ATOM 1895 C C . ARG A 1 233 ? 0.096 -10.766 -3.748 1 98.88 233 ARG A C 1
ATOM 1897 O O . ARG A 1 233 ? 0.797 -9.75 -3.736 1 98.88 233 ARG A O 1
ATOM 1904 N N . PHE A 1 234 ? -1.203 -10.68 -3.662 1 98.88 234 PHE A N 1
ATOM 1905 C CA . PHE A 1 234 ? -1.929 -9.43 -3.871 1 98.88 234 PHE A CA 1
ATOM 1906 C C . PHE A 1 234 ? -1.498 -8.375 -2.855 1 98.88 234 PHE A C 1
ATOM 1908 O O . PHE A 1 234 ? -0.973 -7.328 -3.229 1 98.88 234 PHE A O 1
ATOM 1915 N N . ASP A 1 235 ? -1.635 -8.656 -1.592 1 98.62 235 ASP A N 1
ATOM 1916 C CA . ASP A 1 235 ? -1.307 -7.691 -0.548 1 98.62 235 ASP A CA 1
ATOM 1917 C C . ASP A 1 235 ? 0.205 -7.512 -0.422 1 98.62 235 ASP A C 1
ATOM 1919 O O . ASP A 1 235 ? 0.682 -6.418 -0.116 1 98.62 235 ASP A O 1
ATOM 1923 N N . THR A 1 236 ? 0.998 -8.531 -0.733 1 98 236 THR A N 1
ATOM 1924 C CA . THR A 1 236 ? 2.426 -8.516 -0.43 1 98 236 THR A CA 1
ATOM 1925 C C . THR A 1 236 ? 3.205 -7.816 -1.54 1 98 236 THR A C 1
ATOM 1927 O O . THR A 1 236 ? 4.301 -7.301 -1.306 1 98 236 THR A O 1
ATOM 1930 N N . VAL A 1 237 ? 2.646 -7.812 -2.719 1 98 237 VAL A N 1
ATOM 1931 C CA . VAL A 1 237 ? 3.477 -7.207 -3.752 1 98 237 VAL A CA 1
ATOM 1932 C C . VAL A 1 237 ? 2.609 -6.359 -4.68 1 98 237 VAL A C 1
ATOM 1934 O O . VAL A 1 237 ? 2.951 -5.215 -4.984 1 98 237 VAL A O 1
ATOM 1937 N N . TYR A 1 238 ? 1.434 -6.852 -5.18 1 98.62 238 TYR A N 1
ATOM 1938 C CA . TYR A 1 238 ? 0.678 -6.156 -6.215 1 98.62 238 TYR A CA 1
ATOM 1939 C C . TYR A 1 238 ? 0.083 -4.859 -5.676 1 98.62 238 TYR A C 1
ATOM 1941 O O . TYR A 1 238 ? 0.082 -3.838 -6.363 1 98.62 238 TYR A O 1
ATOM 1949 N N . SER A 1 239 ? -0.415 -4.91 -4.438 1 97.94 239 SER A N 1
ATOM 1950 C CA . SER A 1 239 ? -1.015 -3.73 -3.824 1 97.94 239 SER A CA 1
ATOM 1951 C C . SER A 1 239 ? -0.038 -2.561 -3.805 1 97.94 239 SER A C 1
ATOM 1953 O O . SER A 1 239 ? -0.399 -1.437 -4.16 1 97.94 239 SER A O 1
ATOM 1955 N N . GLN A 1 240 ? 1.164 -2.904 -3.395 1 96.56 240 GLN A N 1
ATOM 1956 C CA . GLN A 1 240 ? 2.197 -1.883 -3.266 1 96.56 240 GLN A CA 1
ATOM 1957 C C . GLN A 1 240 ? 2.875 -1.612 -4.605 1 96.56 240 GLN A C 1
ATOM 1959 O O . GLN A 1 240 ? 2.926 -0.469 -5.062 1 96.56 240 GLN A O 1
ATOM 1964 N N . HIS A 1 241 ? 3.391 -2.547 -5.305 1 97.81 241 HIS A N 1
ATOM 1965 C CA . HIS A 1 241 ? 4.246 -2.42 -6.48 1 97.81 241 HIS A CA 1
ATOM 1966 C C . HIS A 1 241 ? 3.445 -1.995 -7.703 1 97.81 241 HIS A C 1
ATOM 1968 O O . HIS A 1 241 ? 3.902 -1.169 -8.5 1 97.81 241 HIS A O 1
ATOM 1974 N N . PHE A 1 242 ? 2.203 -2.523 -7.77 1 98.25 242 PHE A N 1
ATOM 1975 C CA . PHE A 1 242 ? 1.384 -2.287 -8.953 1 98.25 242 PHE A CA 1
ATOM 1976 C C . PHE A 1 242 ? 0.284 -1.275 -8.656 1 98.25 242 PHE A C 1
ATOM 1978 O O . PHE A 1 242 ? -0.562 -1.002 -9.508 1 98.25 242 PHE A O 1
ATOM 1985 N N . LYS A 1 243 ? 0.248 -0.717 -7.43 1 98.19 243 LYS A N 1
ATOM 1986 C CA . LYS A 1 243 ? -0.703 0.313 -7.023 1 98.19 243 LYS A CA 1
ATOM 1987 C C . LYS A 1 243 ? -2.139 -0.187 -7.141 1 98.19 243 LYS A C 1
ATOM 1989 O O . LYS A 1 243 ? -3.041 0.576 -7.492 1 98.19 243 LYS A O 1
ATOM 1994 N N . THR A 1 244 ? -2.338 -1.504 -6.973 1 98.69 244 THR A N 1
ATOM 1995 C CA . THR A 1 244 ? -3.68 -2.068 -6.879 1 98.69 244 THR A CA 1
ATOM 1996 C C . THR A 1 244 ? -4.203 -1.977 -5.449 1 98.69 244 THR A C 1
ATOM 1998 O O . THR A 1 244 ? -4.434 -2.998 -4.797 1 98.69 244 THR A O 1
ATOM 2001 N N . ASN A 1 245 ? -4.484 -0.736 -5.031 1 98.38 245 ASN A N 1
ATOM 2002 C CA . ASN A 1 245 ? -4.625 -0.505 -3.598 1 98.38 245 ASN A CA 1
ATOM 2003 C C . ASN A 1 245 ? -5.988 0.094 -3.26 1 98.38 245 ASN A C 1
ATOM 2005 O O . ASN A 1 245 ? -6.129 0.802 -2.262 1 98.38 245 ASN A O 1
ATOM 2009 N N . LEU A 1 246 ? -7.02 -0.072 -4.152 1 98.75 246 LEU A N 1
ATOM 2010 C CA . LEU A 1 246 ? -8.359 0.378 -3.795 1 98.75 246 LEU A CA 1
ATOM 2011 C C . LEU A 1 246 ? -8.844 -0.317 -2.525 1 98.75 246 LEU A C 1
ATOM 2013 O O . LEU A 1 246 ? -9.625 0.252 -1.762 1 98.75 246 LEU A O 1
ATOM 2017 N N . GLY A 1 247 ? -8.398 -1.443 -2.328 1 98.44 247 GLY A N 1
ATOM 2018 C CA . GLY A 1 247 ? -8.602 -2.295 -1.166 1 98.44 247 GLY A CA 1
ATOM 2019 C C . GLY A 1 247 ? -7.523 -3.357 -1.018 1 98.44 247 GLY A C 1
ATOM 2020 O O . GLY A 1 247 ? -6.602 -3.434 -1.832 1 98.44 247 GLY A O 1
ATOM 2021 N N . SER A 1 248 ? -7.559 -4.137 0.052 1 98.5 248 SER A N 1
ATOM 2022 C CA . SER A 1 248 ? -6.66 -5.27 0.261 1 98.5 248 SER A CA 1
ATOM 2023 C C . SER A 1 248 ? -7.441 -6.551 0.526 1 98.5 248 SER A C 1
ATOM 2025 O O . SER A 1 248 ? -8.609 -6.504 0.915 1 98.5 248 SER A O 1
ATOM 2027 N N . ILE A 1 249 ? -6.809 -7.656 0.269 1 98.81 249 ILE A N 1
ATOM 2028 C CA . ILE A 1 249 ? -7.43 -8.945 0.548 1 98.81 249 ILE A CA 1
ATOM 2029 C C . ILE A 1 249 ? -7.73 -9.062 2.041 1 98.81 249 ILE A C 1
ATOM 2031 O O . ILE A 1 249 ? -8.844 -9.43 2.43 1 98.81 249 ILE A O 1
ATOM 2035 N N . ARG A 1 250 ? -6.828 -8.672 2.883 1 98.31 250 ARG A N 1
ATOM 2036 C CA . ARG A 1 250 ? -6.922 -8.914 4.316 1 98.31 250 ARG A CA 1
ATOM 2037 C C . ARG A 1 250 ? -7.922 -7.965 4.969 1 98.31 250 ARG A C 1
ATOM 2039 O O . ARG A 1 250 ? -8.477 -8.266 6.027 1 98.31 250 ARG A O 1
ATOM 2046 N N . HIS A 1 251 ? -8.227 -6.84 4.32 1 98.12 251 HIS A N 1
ATOM 2047 C CA . HIS A 1 251 ? -9.109 -5.875 4.965 1 98.12 251 HIS A CA 1
ATOM 2048 C C . HIS A 1 251 ? -10.477 -5.844 4.293 1 98.12 251 HIS A C 1
ATOM 2050 O O . HIS A 1 251 ? -11.508 -5.785 4.969 1 98.12 251 HIS A O 1
ATOM 2056 N N . ASP A 1 252 ? -10.539 -5.91 2.98 1 98.5 252 ASP A N 1
ATOM 2057 C CA . ASP A 1 252 ? -11.758 -5.582 2.254 1 98.5 252 ASP A CA 1
ATOM 2058 C C . ASP A 1 252 ? -12.461 -6.844 1.759 1 98.5 252 ASP A C 1
ATOM 2060 O O . ASP A 1 252 ? -13.617 -6.789 1.333 1 98.5 252 ASP A O 1
ATOM 2064 N N . TYR A 1 253 ? -11.812 -7.953 1.828 1 98.81 253 TYR A N 1
ATOM 2065 C CA . TYR A 1 253 ? -12.367 -9.203 1.316 1 98.81 253 TYR A CA 1
ATOM 2066 C C . TYR A 1 253 ? -12.234 -10.32 2.342 1 98.81 253 TYR A C 1
ATOM 2068 O O . TYR A 1 253 ? -11.492 -11.281 2.129 1 98.81 253 TYR A O 1
ATOM 2076 N N . PRO A 1 254 ? -13.047 -10.297 3.381 1 98.62 254 PRO A N 1
ATOM 2077 C CA . PRO A 1 254 ? -12.914 -11.273 4.465 1 98.62 254 PRO A CA 1
ATOM 2078 C C . PRO A 1 254 ? -13.102 -12.711 3.988 1 98.62 254 PRO A C 1
ATOM 2080 O O . PRO A 1 254 ? -12.477 -13.625 4.527 1 98.62 254 PRO A O 1
ATOM 2083 N N . VAL A 1 255 ? -13.93 -12.945 3 1 98.88 255 VAL A N 1
ATOM 2084 C CA . VAL A 1 255 ? -14.18 -14.289 2.498 1 98.88 255 VAL A CA 1
ATOM 2085 C C . VAL A 1 255 ? -12.953 -14.797 1.739 1 98.88 255 VAL A C 1
ATOM 2087 O O . VAL A 1 255 ? -12.461 -15.898 2.002 1 98.88 255 VAL A O 1
ATOM 2090 N N . LEU A 1 256 ? -12.43 -13.992 0.882 1 98.94 256 LEU A N 1
ATOM 2091 C CA . LEU A 1 256 ? -11.234 -14.359 0.142 1 98.94 256 LEU A CA 1
ATOM 2092 C C . LEU A 1 256 ? -10.039 -14.516 1.082 1 98.94 256 LEU A C 1
ATOM 2094 O O . LEU A 1 256 ? -9.188 -15.375 0.869 1 98.94 256 LEU A O 1
ATOM 2098 N N . ASN A 1 257 ? -10 -13.602 2.041 1 98.88 257 ASN A N 1
ATOM 2099 C CA . ASN A 1 257 ? -8.922 -13.742 3.016 1 98.88 257 ASN A CA 1
ATOM 2100 C C . ASN A 1 257 ? -9 -15.07 3.76 1 98.88 257 ASN A C 1
ATOM 2102 O O . ASN A 1 257 ? -7.98 -15.711 4.008 1 98.88 257 ASN A O 1
ATOM 2106 N N . ASN A 1 258 ? -10.18 -15.438 4.168 1 98.94 258 ASN A N 1
ATOM 2107 C CA . ASN A 1 258 ? -10.367 -16.719 4.844 1 98.94 258 ASN A CA 1
ATOM 2108 C C . ASN A 1 258 ? -10.016 -17.891 3.926 1 98.94 258 ASN A C 1
ATOM 2110 O O . ASN A 1 258 ? -9.406 -18.859 4.363 1 98.94 258 ASN A O 1
ATOM 2114 N N . TRP A 1 259 ? -10.445 -17.781 2.648 1 98.94 259 TRP A N 1
ATOM 2115 C CA . TRP A 1 259 ? -10.07 -18.75 1.626 1 98.94 259 TRP A CA 1
ATOM 2116 C C . TRP A 1 259 ? -8.555 -18.859 1.513 1 98.94 259 TRP A C 1
ATOM 2118 O O . TRP A 1 259 ? -8.008 -19.969 1.521 1 98.94 259 TRP A O 1
ATOM 2128 N N . LEU A 1 260 ? -7.887 -17.781 1.517 1 98.94 260 LEU A N 1
ATOM 2129 C CA . LEU A 1 260 ? -6.434 -17.734 1.406 1 98.94 260 LEU A CA 1
ATOM 2130 C C . LEU A 1 260 ? -5.77 -18.344 2.637 1 98.94 260 LEU A C 1
ATOM 2132 O O . LEU A 1 260 ? -4.855 -19.156 2.514 1 98.94 260 LEU A O 1
ATOM 2136 N N . LYS A 1 261 ? -6.242 -17.938 3.785 1 98.88 261 LYS A N 1
ATOM 2137 C CA . LYS A 1 261 ? -5.703 -18.469 5.035 1 98.88 261 LYS A CA 1
ATOM 2138 C C . LYS A 1 261 ? -5.836 -19.984 5.082 1 98.88 261 LYS A C 1
ATOM 2140 O O . LYS A 1 261 ? -4.898 -20.688 5.48 1 98.88 261 LYS A O 1
ATOM 2145 N N . ASN A 1 262 ? -6.98 -20.453 4.715 1 98.81 262 ASN A N 1
ATOM 2146 C CA . ASN A 1 262 ? -7.195 -21.891 4.703 1 98.81 262 ASN A CA 1
ATOM 2147 C C . ASN A 1 262 ? -6.191 -22.594 3.799 1 98.81 262 ASN A C 1
ATOM 2149 O O . ASN A 1 262 ? -5.5 -23.516 4.234 1 98.81 262 ASN A O 1
ATOM 2153 N N . LEU A 1 263 ? -6.117 -22.125 2.588 1 98.81 263 LEU A N 1
ATOM 2154 C CA . LEU A 1 263 ? -5.23 -22.781 1.629 1 98.81 263 LEU A CA 1
ATOM 2155 C C . LEU A 1 263 ? -3.783 -22.734 2.11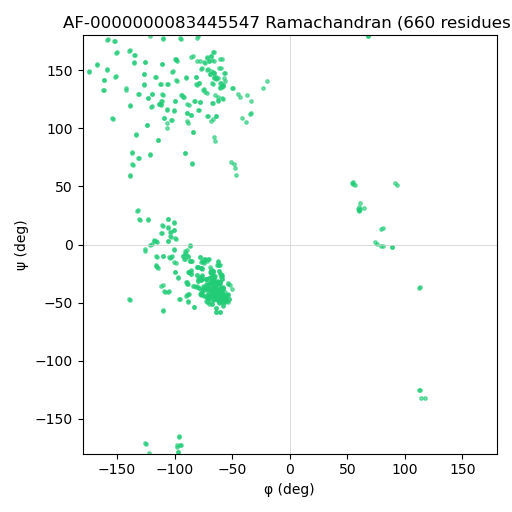1 1 98.81 263 LEU A C 1
ATOM 2157 O O . LEU A 1 263 ? -3.102 -23.766 2.127 1 98.81 263 LEU A O 1
ATOM 2161 N N . TYR A 1 264 ? -3.314 -21.641 2.561 1 98.88 264 TYR A N 1
ATOM 2162 C CA . TYR A 1 264 ? -1.912 -21.453 2.91 1 98.88 264 TYR A CA 1
ATOM 2163 C C . TYR A 1 264 ? -1.548 -22.219 4.172 1 98.88 264 TYR A C 1
ATOM 2165 O O . TYR A 1 264 ? -0.484 -22.844 4.238 1 98.88 264 TYR A O 1
ATOM 2173 N N . HIS A 1 265 ? -2.463 -22.172 5.133 1 98.62 265 HIS A N 1
ATOM 2174 C CA . HIS A 1 265 ? -2.076 -22.688 6.441 1 98.62 265 HIS A CA 1
ATOM 2175 C C . HIS A 1 265 ? -2.553 -24.125 6.621 1 98.62 265 HIS A C 1
ATOM 2177 O O . HIS A 1 265 ? -1.933 -24.906 7.352 1 98.62 265 HIS A O 1
ATOM 2183 N N . ASN A 1 266 ? -3.648 -24.531 5.969 1 98.19 266 ASN A N 1
ATOM 2184 C CA . ASN A 1 266 ? -4.297 -25.781 6.363 1 98.19 266 ASN A CA 1
ATOM 2185 C C . ASN A 1 266 ? -4.25 -26.812 5.242 1 98.19 266 ASN A C 1
ATOM 2187 O O . ASN A 1 266 ? -4.504 -28 5.477 1 98.19 266 ASN A O 1
ATOM 2191 N N . VAL A 1 267 ? -4.008 -26.422 4.027 1 97.31 267 VAL A N 1
ATOM 2192 C CA . VAL A 1 267 ? -3.973 -27.359 2.916 1 97.31 267 VAL A CA 1
ATOM 2193 C C . VAL A 1 267 ? -2.529 -27.578 2.467 1 97.31 267 VAL A C 1
ATOM 2195 O O . VAL A 1 267 ? -1.867 -26.656 2.012 1 97.31 267 VAL A O 1
ATOM 2198 N N . GLN A 1 268 ? -2.057 -28.812 2.617 1 96 268 GLN A N 1
ATOM 2199 C CA . GLN A 1 268 ? -0.679 -29.125 2.258 1 96 268 GLN A CA 1
ATOM 2200 C C . GLN A 1 268 ? -0.403 -28.812 0.793 1 96 268 GLN A C 1
ATOM 2202 O O . GLN A 1 268 ? -1.23 -29.078 -0.077 1 96 268 GLN A O 1
ATOM 2207 N N . GLY A 1 269 ? 0.721 -28.188 0.531 1 97.38 269 GLY A N 1
ATOM 2208 C CA . GLY A 1 269 ? 1.12 -27.859 -0.825 1 97.38 269 GLY A CA 1
ATOM 2209 C C . GLY A 1 269 ? 1.141 -26.359 -1.086 1 97.38 269 GLY A C 1
ATOM 2210 O O . GLY A 1 269 ? 1.992 -25.859 -1.827 1 97.38 269 GLY A O 1
ATOM 2211 N N . PHE A 1 270 ? 0.187 -25.656 -0.49 1 98.62 270 PHE A N 1
ATOM 2212 C CA . PHE A 1 270 ? 0.057 -24.234 -0.771 1 98.62 270 PHE A CA 1
ATOM 2213 C C . PHE A 1 270 ? 1.182 -23.453 -0.107 1 98.62 270 PHE A C 1
ATOM 2215 O O . PHE A 1 270 ? 1.887 -22.688 -0.77 1 98.62 270 PHE A O 1
ATOM 2222 N N . LYS A 1 271 ? 1.435 -23.672 1.118 1 98.56 271 LYS A N 1
ATOM 2223 C CA . LYS A 1 271 ? 2.518 -23 1.828 1 98.56 271 LYS A CA 1
ATOM 2224 C C . LYS A 1 271 ? 3.879 -23.422 1.293 1 98.56 271 LYS A C 1
ATOM 2226 O O . LYS A 1 271 ? 4.762 -22.594 1.077 1 98.56 271 LYS A O 1
ATOM 2231 N N . GLU A 1 272 ? 4.035 -24.672 0.979 1 97.88 272 GLU A N 1
ATOM 2232 C CA . GLU A 1 272 ? 5.297 -25.266 0.545 1 97.88 272 GLU A CA 1
ATOM 2233 C C . GLU A 1 272 ? 5.719 -24.734 -0.82 1 97.88 272 GLU A C 1
ATOM 2235 O O . GLU A 1 272 ? 6.906 -24.703 -1.142 1 97.88 272 GLU A O 1
ATOM 2240 N N . SER A 1 273 ? 4.73 -24.281 -1.575 1 98.38 273 SER A N 1
ATOM 2241 C CA . SER A 1 273 ? 5.02 -23.797 -2.924 1 98.38 273 SER A CA 1
ATOM 2242 C C . SER A 1 273 ? 5.121 -22.281 -2.963 1 98.38 273 SER A C 1
ATOM 2244 O O . SER A 1 273 ? 5.258 -21.688 -4.035 1 98.38 273 SER A O 1
ATOM 2246 N N . THR A 1 274 ? 5.039 -21.609 -1.803 1 98.88 274 THR A N 1
ATOM 2247 C CA . THR A 1 274 ? 5.012 -20.156 -1.746 1 98.88 274 THR A CA 1
ATOM 2248 C C . THR A 1 274 ? 6.277 -19.625 -1.083 1 98.88 274 THR A C 1
ATOM 2250 O O . THR A 1 274 ? 6.617 -20.016 0.034 1 98.88 274 THR A O 1
ATOM 2253 N N . ASP A 1 275 ? 7.027 -18.797 -1.802 1 98.69 275 ASP A N 1
ATOM 2254 C CA . ASP A 1 275 ? 8.234 -18.156 -1.284 1 98.69 275 ASP A CA 1
ATOM 2255 C C . ASP A 1 275 ? 8.156 -16.641 -1.406 1 98.69 275 ASP A C 1
ATOM 2257 O O . ASP A 1 275 ? 8.43 -16.078 -2.473 1 98.69 275 ASP A O 1
ATOM 2261 N N . PHE A 1 276 ? 7.891 -16 -0.316 1 98.69 276 PHE A N 1
ATOM 2262 C CA . PHE A 1 276 ? 7.605 -14.578 -0.347 1 98.69 276 PHE A CA 1
ATOM 2263 C C . PHE A 1 276 ? 8.875 -13.781 -0.613 1 98.69 276 PHE A C 1
ATOM 2265 O O . PHE A 1 276 ? 8.82 -12.672 -1.148 1 98.69 276 PHE A O 1
ATOM 2272 N N . LYS A 1 277 ? 10.047 -14.258 -0.202 1 98.06 277 LYS A N 1
ATOM 2273 C CA . LYS A 1 277 ? 11.281 -13.555 -0.541 1 98.06 277 LYS A CA 1
ATOM 2274 C C . LYS A 1 277 ? 11.477 -13.484 -2.053 1 98.06 277 LYS A C 1
ATOM 2276 O O . LYS A 1 277 ? 11.742 -12.414 -2.6 1 98.06 277 LYS A O 1
ATOM 2281 N N . HIS A 1 278 ? 11.352 -14.648 -2.764 1 98.44 278 HIS A N 1
ATOM 2282 C CA . HIS A 1 278 ? 11.445 -14.688 -4.219 1 98.44 278 HIS A CA 1
ATOM 2283 C C . HIS A 1 278 ? 10.391 -13.781 -4.863 1 98.44 278 HIS A C 1
ATOM 2285 O O . HIS A 1 278 ? 10.703 -13.023 -5.781 1 98.44 278 HIS A O 1
ATOM 2291 N N . ILE A 1 279 ? 9.188 -13.836 -4.324 1 98.62 279 ILE A N 1
ATOM 2292 C CA . ILE A 1 279 ? 8.062 -13.086 -4.875 1 98.62 279 ILE A CA 1
ATOM 2293 C C . ILE A 1 279 ? 8.328 -11.586 -4.758 1 98.62 279 ILE A C 1
ATOM 2295 O O . ILE A 1 279 ? 8.375 -10.883 -5.77 1 98.62 279 ILE A O 1
ATOM 2299 N N . LYS A 1 280 ? 8.602 -11.102 -3.607 1 98.38 280 LYS A N 1
ATOM 2300 C CA . LYS A 1 280 ? 8.75 -9.672 -3.365 1 98.38 280 LYS A CA 1
ATOM 2301 C C . LYS A 1 280 ? 9.969 -9.117 -4.098 1 98.38 280 LYS A C 1
ATOM 2303 O O . LYS A 1 280 ? 9.883 -8.07 -4.75 1 98.38 280 LYS A O 1
ATOM 2308 N N . GLU A 1 281 ? 11.062 -9.805 -4.039 1 97.38 281 GLU A N 1
ATOM 2309 C CA . GLU A 1 281 ? 12.297 -9.258 -4.594 1 97.38 281 GLU A CA 1
ATOM 2310 C C . GLU A 1 281 ? 12.266 -9.266 -6.117 1 97.38 281 GLU A C 1
ATOM 2312 O O . GLU A 1 281 ? 12.812 -8.359 -6.758 1 97.38 281 GLU A O 1
ATOM 2317 N N . ASN A 1 282 ? 11.672 -10.289 -6.703 1 97.25 282 ASN A N 1
ATOM 2318 C CA . ASN A 1 282 ? 11.578 -10.273 -8.156 1 97.25 282 ASN A CA 1
ATOM 2319 C C . ASN A 1 282 ? 10.844 -9.023 -8.656 1 97.25 282 ASN A C 1
ATOM 2321 O O . ASN A 1 282 ? 11.336 -8.328 -9.547 1 97.25 282 ASN A O 1
ATOM 2325 N N . TYR A 1 283 ? 9.758 -8.758 -8.094 1 97.56 283 TYR A N 1
ATOM 2326 C CA . TYR A 1 283 ? 8.945 -7.641 -8.562 1 97.56 283 TYR A CA 1
ATOM 2327 C C . TYR A 1 283 ? 9.594 -6.305 -8.227 1 97.56 283 TYR A C 1
ATOM 2329 O O . TYR A 1 283 ? 9.703 -5.426 -9.078 1 97.56 283 TYR A O 1
ATOM 2337 N N . THR A 1 284 ? 10.07 -6.129 -7.051 1 97.12 284 THR A N 1
ATOM 2338 C CA . THR A 1 284 ? 10.492 -4.82 -6.57 1 97.12 284 THR A CA 1
ATOM 2339 C C . THR A 1 284 ? 11.883 -4.473 -7.086 1 97.12 284 THR A C 1
ATOM 2341 O O . THR A 1 284 ? 12.258 -3.301 -7.141 1 97.12 284 THR A O 1
ATOM 2344 N N . LYS A 1 285 ? 12.625 -5.48 -7.516 1 96 285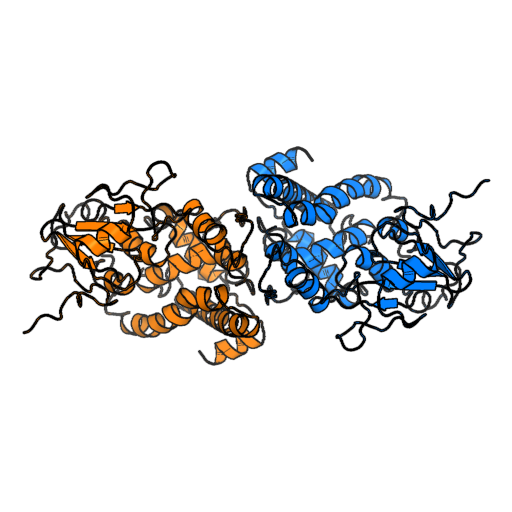 LYS A N 1
ATOM 2345 C CA . LYS A 1 285 ? 14.008 -5.199 -7.883 1 96 285 LYS A CA 1
ATOM 2346 C C . LYS A 1 285 ? 14.211 -5.312 -9.391 1 96 285 LYS A C 1
ATOM 2348 O O . LYS A 1 285 ? 15.219 -4.852 -9.922 1 96 285 LYS A O 1
ATOM 2353 N N . SER A 1 286 ? 13.172 -5.836 -10.07 1 93.12 286 SER A N 1
ATOM 2354 C CA . SER A 1 286 ? 13.383 -6.121 -11.484 1 93.12 286 SER A CA 1
ATOM 2355 C C . SER A 1 286 ? 12.734 -5.059 -12.367 1 93.12 286 SER A C 1
ATOM 2357 O O . SER A 1 286 ? 12.93 -5.047 -13.586 1 93.12 286 SER A O 1
ATOM 2359 N N . HIS A 1 287 ? 11.914 -4.18 -11.805 1 92.88 287 HIS A N 1
ATOM 2360 C CA . HIS A 1 287 ? 11.188 -3.182 -12.586 1 92.88 287 HIS A CA 1
ATOM 2361 C C . HIS A 1 287 ? 11.656 -1.771 -12.25 1 92.88 287 HIS A C 1
ATOM 2363 O O . HIS A 1 287 ? 11 -1.053 -11.492 1 92.88 287 HIS A O 1
ATOM 2369 N N . LYS A 1 288 ? 12.633 -1.298 -12.953 1 90.69 288 LYS A N 1
ATOM 2370 C CA . LYS A 1 288 ? 13.289 -0.027 -12.648 1 90.69 288 LYS A CA 1
ATOM 2371 C C . LYS A 1 288 ? 12.359 1.149 -12.945 1 90.69 288 LYS A C 1
ATOM 2373 O O . LYS A 1 288 ? 12.422 2.178 -12.266 1 90.69 288 LYS A O 1
ATOM 2378 N N . ASP A 1 289 ? 11.516 0.953 -13.852 1 91.75 289 ASP A N 1
ATOM 2379 C CA . ASP A 1 289 ? 10.609 2.027 -14.242 1 91.75 289 ASP A CA 1
ATOM 2380 C C . ASP A 1 289 ? 9.516 2.232 -13.203 1 91.75 289 ASP A C 1
ATOM 2382 O O . ASP A 1 289 ? 8.844 3.264 -13.195 1 91.75 289 ASP A O 1
ATOM 2386 N N . ILE A 1 290 ? 9.367 1.232 -12.32 1 94.5 290 ILE A N 1
ATOM 2387 C CA . ILE A 1 290 ? 8.344 1.298 -11.281 1 94.5 290 ILE A CA 1
ATOM 2388 C C . ILE A 1 290 ? 8.984 1.602 -9.938 1 94.5 290 ILE A C 1
ATOM 2390 O O . ILE A 1 290 ? 8.484 2.424 -9.164 1 94.5 290 ILE A O 1
ATOM 2394 N N . ASN A 1 291 ? 10.062 1.039 -9.695 1 95.75 291 ASN A N 1
ATOM 2395 C CA . ASN A 1 291 ? 10.766 1.123 -8.422 1 95.75 291 ASN A CA 1
ATOM 2396 C C . ASN A 1 291 ? 12.266 1.314 -8.625 1 95.75 291 ASN A C 1
ATOM 2398 O O . ASN A 1 291 ? 13.055 0.39 -8.406 1 95.75 291 ASN A O 1
ATOM 2402 N N . PRO A 1 292 ? 12.688 2.521 -8.93 1 95.56 292 PRO A N 1
ATOM 2403 C CA . PRO A 1 292 ? 14.055 2.785 -9.375 1 95.56 292 PRO A CA 1
ATOM 2404 C C . PRO A 1 292 ? 15.102 2.488 -8.297 1 95.56 292 PRO A C 1
ATOM 2406 O O . PRO A 1 292 ? 16.234 2.139 -8.617 1 95.56 292 PRO A O 1
ATOM 2409 N N . LEU A 1 293 ? 14.742 2.578 -7.035 1 94.94 293 LEU A N 1
ATOM 2410 C CA . LEU A 1 293 ? 15.719 2.402 -5.961 1 94.94 293 LEU A CA 1
ATOM 2411 C C . LEU A 1 293 ? 15.789 0.941 -5.531 1 94.94 293 LEU A C 1
ATOM 2413 O O . LEU A 1 293 ? 16.594 0.585 -4.668 1 94.94 293 LEU A O 1
ATOM 2417 N N . SER A 1 294 ? 14.898 0.067 -6.039 1 95.81 294 SER A N 1
ATOM 2418 C CA . SER A 1 294 ? 14.883 -1.371 -5.793 1 95.81 294 SER A CA 1
ATOM 2419 C C . SER A 1 294 ? 14.719 -1.675 -4.305 1 95.81 294 SER A C 1
ATOM 2421 O O . SER A 1 294 ? 15.312 -2.627 -3.793 1 95.81 294 SER A O 1
ATOM 2423 N N . ILE A 1 295 ? 14.039 -0.75 -3.631 1 97.75 295 ILE A N 1
ATOM 2424 C CA . ILE A 1 295 ? 13.711 -1.006 -2.232 1 97.75 295 ILE A CA 1
ATOM 2425 C C . ILE A 1 295 ? 12.523 -1.969 -2.148 1 97.75 295 ILE A C 1
ATOM 2427 O O . ILE A 1 295 ? 11.492 -1.753 -2.787 1 97.75 295 ILE A O 1
ATOM 2431 N N . THR A 1 296 ? 12.719 -3.086 -1.479 1 98.31 296 THR A N 1
ATOM 2432 C CA . THR A 1 296 ? 11.656 -4.047 -1.229 1 98.31 296 THR A CA 1
ATOM 2433 C C . THR A 1 296 ? 10.922 -3.719 0.069 1 98.31 296 THR A C 1
ATOM 2435 O O . THR A 1 296 ? 11.508 -3.781 1.152 1 98.31 296 THR A O 1
ATOM 2438 N N . PRO A 1 297 ? 9.641 -3.332 -0.016 1 98.12 297 PRO A N 1
ATOM 2439 C CA . PRO A 1 297 ? 8.906 -3.061 1.221 1 98.12 297 PRO A CA 1
ATOM 2440 C C . PRO A 1 297 ? 8.898 -4.25 2.178 1 98.12 297 PRO A C 1
ATOM 2442 O O . PRO A 1 297 ? 8.789 -5.398 1.739 1 98.12 297 PRO A O 1
ATOM 2445 N N . LEU A 1 298 ? 8.891 -4.023 3.451 1 98.06 298 LEU A N 1
ATOM 2446 C CA . LEU A 1 298 ? 8.93 -5.082 4.453 1 98.06 298 LEU A CA 1
ATOM 2447 C C . LEU A 1 298 ? 7.551 -5.695 4.656 1 98.06 298 LEU A C 1
ATOM 2449 O O . LEU A 1 298 ? 7.434 -6.836 5.109 1 98.06 298 LEU A O 1
ATOM 2453 N N . GLY A 1 299 ? 6.52 -4.871 4.371 1 97.75 299 GLY A N 1
ATOM 2454 C CA . GLY A 1 299 ? 5.172 -5.324 4.672 1 97.75 299 GLY A CA 1
ATOM 2455 C C . GLY A 1 299 ? 4.461 -5.918 3.469 1 97.75 299 GLY A C 1
ATOM 2456 O O . GLY A 1 299 ? 5.051 -6.043 2.393 1 97.75 299 GLY A O 1
ATOM 2457 N N . PRO A 1 300 ? 3.283 -6.281 3.723 1 98.25 300 PRO A N 1
ATOM 2458 C CA . PRO A 1 300 ? 2.646 -6.363 5.039 1 98.25 300 PRO A CA 1
ATOM 2459 C C . PRO A 1 300 ? 3.174 -7.523 5.879 1 98.25 300 PRO A C 1
ATOM 2461 O O . PRO A 1 300 ? 3.811 -8.438 5.348 1 98.25 300 PRO A O 1
ATOM 2464 N N . TYR A 1 301 ? 2.967 -7.461 7.172 1 98.25 301 TYR A N 1
ATOM 2465 C CA . TYR A 1 301 ? 3.32 -8.562 8.062 1 98.25 301 TYR A CA 1
ATOM 2466 C C . TYR A 1 301 ? 2.125 -8.984 8.906 1 98.25 301 TYR A C 1
ATOM 2468 O O . TYR A 1 301 ? 1.443 -8.141 9.492 1 98.25 301 TYR A O 1
ATOM 2476 N N . PRO A 1 302 ? 1.864 -10.289 9.117 1 98.25 302 PRO A N 1
ATOM 2477 C CA . PRO A 1 302 ? 2.529 -11.359 8.367 1 98.25 302 PRO A CA 1
ATOM 2478 C C . PRO A 1 302 ? 2.166 -11.359 6.887 1 98.25 302 PRO A C 1
ATOM 2480 O O . PRO A 1 302 ? 1.245 -10.648 6.473 1 98.25 302 PRO A O 1
ATOM 2483 N N . ASP A 1 303 ? 2.916 -12.086 6.078 1 98.56 303 ASP A N 1
ATOM 2484 C CA . ASP A 1 303 ? 2.602 -12.195 4.656 1 98.56 303 ASP A CA 1
ATOM 2485 C C . ASP A 1 303 ? 1.197 -12.758 4.449 1 98.56 303 ASP A C 1
ATOM 2487 O O . ASP A 1 303 ? 0.435 -12.25 3.625 1 98.56 303 ASP A O 1
ATOM 2491 N N . VAL A 1 304 ? 0.85 -13.812 5.152 1 98.75 304 VAL A N 1
ATOM 2492 C CA . VAL A 1 304 ? -0.494 -14.375 5.215 1 98.75 304 VAL A CA 1
ATOM 2493 C C . VAL A 1 304 ? -0.965 -14.43 6.668 1 98.75 304 VAL A C 1
ATOM 2495 O O . VAL A 1 304 ? -0.271 -14.969 7.531 1 98.75 304 VAL A O 1
ATOM 2498 N N . GLU A 1 305 ? -2.045 -13.891 6.945 1 98.12 305 GLU A N 1
ATOM 2499 C CA . GLU A 1 305 ? -2.553 -13.812 8.312 1 98.12 305 GLU A CA 1
ATOM 2500 C C . GLU A 1 305 ? -2.971 -15.188 8.82 1 98.12 305 GLU A C 1
ATOM 2502 O O . GLU A 1 305 ? -3.23 -16.094 8.031 1 98.12 305 GLU A O 1
ATOM 2507 N N . GLU A 1 306 ? -3.01 -15.344 10.133 1 96.88 306 GLU A N 1
ATOM 2508 C CA . GLU A 1 306 ? -3.541 -16.516 10.805 1 96.88 306 GLU A CA 1
ATOM 2509 C C . GLU A 1 306 ? -5.004 -16.328 11.195 1 96.88 306 GLU A C 1
ATOM 2511 O O . GLU A 1 306 ? -5.602 -15.297 10.875 1 96.88 306 GLU A O 1
ATOM 2516 N N . GLY A 1 307 ? -5.641 -17.312 11.75 1 95.44 307 GLY A N 1
ATOM 2517 C CA . GLY A 1 307 ? -6.996 -17.172 12.258 1 95.44 307 GLY A CA 1
ATOM 2518 C C . GLY A 1 307 ? -8.055 -17.562 11.242 1 95.44 307 GLY A C 1
ATOM 2519 O O . GLY A 1 307 ? -8.977 -16.797 10.977 1 95.44 307 GLY A O 1
ATOM 2520 N N . TYR A 1 308 ? -7.938 -18.719 10.664 1 97.25 308 TYR A N 1
ATOM 2521 C CA . TYR A 1 308 ? -8.93 -19.297 9.766 1 97.25 308 TYR A CA 1
ATOM 2522 C C . TYR A 1 308 ? -10.25 -19.531 10.477 1 97.25 308 TYR A C 1
ATOM 2524 O O . TYR A 1 308 ? -10.281 -20.109 11.57 1 97.25 308 TYR A O 1
ATOM 2532 N N . GLU A 1 309 ? -11.336 -18.938 9.914 1 98.19 309 GLU A N 1
ATOM 2533 C CA . GLU A 1 309 ? -12.688 -19.172 10.414 1 98.19 309 GLU A CA 1
ATOM 2534 C C . GLU A 1 309 ? -13.297 -20.422 9.797 1 98.19 309 GLU A C 1
ATOM 2536 O O . GLU A 1 309 ? -13.656 -20.422 8.617 1 98.19 309 GLU A O 1
ATOM 2541 N N . GLU A 1 310 ? -13.5 -21.469 10.586 1 97.69 310 GLU A N 1
ATOM 2542 C CA . GLU A 1 310 ? -13.992 -22.734 10.094 1 97.69 310 GLU A CA 1
ATOM 2543 C C . GLU A 1 310 ? -15.469 -22.656 9.719 1 97.69 310 GLU A C 1
ATOM 2545 O O . GLU A 1 310 ? -15.922 -23.328 8.789 1 97.69 310 GLU A O 1
ATOM 2550 N N . ASP A 1 311 ? -16.234 -21.906 10.531 1 98.12 311 ASP A N 1
ATOM 2551 C CA . ASP A 1 311 ? -17.641 -21.703 10.234 1 98.12 311 ASP A CA 1
ATOM 2552 C C . ASP A 1 311 ? -17.828 -20.562 9.234 1 98.12 311 ASP A C 1
ATOM 2554 O O . ASP A 1 311 ? -17.984 -19.406 9.617 1 98.12 311 ASP A O 1
ATOM 2558 N N . TRP A 1 312 ? -17.953 -20.922 8.008 1 97.75 312 TRP A N 1
ATOM 2559 C CA . TRP A 1 312 ? -18.031 -19.938 6.926 1 97.75 312 TRP A CA 1
ATOM 2560 C C . TRP A 1 312 ? -19.344 -19.172 6.996 1 97.75 312 TRP A C 1
ATOM 2562 O O . TRP A 1 312 ? -19.484 -18.109 6.359 1 97.75 312 TRP A O 1
ATOM 2572 N N . GLY A 1 313 ? -20.297 -19.688 7.648 1 97.19 313 GLY A N 1
ATOM 2573 C CA . GLY A 1 313 ? -21.562 -19 7.852 1 97.19 313 GLY A CA 1
ATOM 2574 C C . GLY A 1 313 ? -21.422 -17.719 8.648 1 97.19 313 GLY A C 1
ATOM 2575 O O . GLY A 1 313 ? -22.297 -16.859 8.594 1 97.19 313 GLY A O 1
ATOM 2576 N N . LYS A 1 314 ? -20.297 -17.562 9.359 1 97.69 314 LYS A N 1
ATOM 2577 C CA . LYS A 1 314 ? -20.047 -16.375 10.18 1 97.69 314 LYS A CA 1
ATOM 2578 C C . LYS A 1 314 ? -19.422 -15.25 9.359 1 97.69 314 LYS A C 1
ATOM 2580 O O . LYS A 1 314 ? -19.359 -14.109 9.812 1 97.69 314 LYS A O 1
ATOM 2585 N N . LEU A 1 315 ? -18.953 -15.594 8.203 1 98.25 315 LEU A N 1
ATOM 2586 C CA . LEU A 1 315 ? -18.281 -14.609 7.367 1 98.25 315 LEU A CA 1
ATOM 2587 C C . LEU A 1 315 ? -19.281 -13.711 6.656 1 98.25 315 LEU A C 1
ATOM 2589 O O . LEU A 1 315 ? -20.344 -14.18 6.223 1 98.25 315 LEU A O 1
ATOM 2593 N N . GLN A 1 316 ? -18.984 -12.484 6.602 1 97.88 316 GLN A N 1
ATOM 2594 C CA . GLN A 1 316 ? -19.719 -11.508 5.793 1 97.88 316 GLN A CA 1
ATOM 2595 C C . GLN A 1 316 ? -18.859 -11.008 4.637 1 97.88 316 GLN A C 1
ATOM 2597 O O . GLN A 1 316 ? -17.766 -10.5 4.844 1 97.88 316 GLN A O 1
ATOM 2602 N N . PRO A 1 317 ? -19.344 -11.227 3.432 1 98.38 317 PRO A N 1
ATOM 2603 C CA . PRO A 1 317 ? -18.547 -10.781 2.293 1 98.38 317 PRO A CA 1
ATOM 2604 C C . PRO A 1 317 ? -18.297 -9.273 2.299 1 98.38 317 PRO A C 1
ATOM 2606 O O . PRO A 1 317 ? -19.188 -8.5 2.654 1 98.38 317 PRO A O 1
ATOM 2609 N N . GLY A 1 318 ? -17.109 -8.891 1.967 1 98.38 318 GLY A N 1
ATOM 2610 C CA . GLY A 1 318 ? -16.75 -7.484 1.797 1 98.38 318 GLY A CA 1
ATOM 2611 C C . GLY A 1 318 ? -16.844 -7.02 0.355 1 98.38 318 GLY A C 1
ATOM 2612 O O . GLY A 1 318 ? -17.422 -7.707 -0.491 1 98.38 318 GLY A O 1
ATOM 2613 N N . LYS A 1 319 ? -16.391 -5.84 0.121 1 98.06 319 LYS A N 1
ATOM 2614 C CA . LYS A 1 319 ? -16.359 -5.266 -1.222 1 98.06 319 LYS A CA 1
ATOM 2615 C C . LYS A 1 319 ? -15.648 -3.912 -1.22 1 98.06 319 LYS A C 1
ATOM 2617 O O . LYS A 1 319 ? -15.648 -3.207 -0.209 1 98.06 319 LYS A O 1
ATOM 2622 N N . VAL A 1 320 ? -15.016 -3.619 -2.281 1 98.75 320 VAL A N 1
ATOM 2623 C CA . VAL A 1 320 ? -14.594 -2.25 -2.568 1 98.75 320 VAL A CA 1
ATOM 2624 C C . VAL A 1 320 ? -15.758 -1.473 -3.182 1 98.75 320 VAL A C 1
ATOM 2626 O O . VAL A 1 320 ? -16.297 -1.864 -4.219 1 98.75 320 VAL A O 1
ATOM 2629 N N . VAL A 1 321 ? -16.094 -0.36 -2.543 1 98.44 321 VAL A N 1
ATOM 2630 C CA . VAL A 1 321 ? -17.359 0.283 -2.889 1 98.44 321 VAL A CA 1
ATOM 2631 C C . VAL A 1 321 ? -17.094 1.544 -3.707 1 98.44 321 VAL A C 1
ATOM 2633 O O . VAL A 1 321 ? -17.953 2.428 -3.795 1 98.44 321 VAL A O 1
ATOM 2636 N N . HIS A 1 322 ? -15.914 1.728 -4.238 1 98.62 322 HIS A N 1
ATOM 2637 C CA . HIS A 1 322 ? -15.664 2.832 -5.16 1 98.62 322 HIS A CA 1
ATOM 2638 C C . HIS A 1 322 ? -16.719 2.873 -6.262 1 98.62 322 HIS A C 1
ATOM 2640 O O . HIS A 1 322 ? -17.031 1.845 -6.863 1 98.62 322 HIS A O 1
ATOM 2646 N N . PRO A 1 323 ? -17.234 4.031 -6.562 1 98.5 323 PRO A N 1
ATOM 2647 C CA . PRO A 1 323 ? -18.359 4.113 -7.5 1 98.5 323 PRO A CA 1
ATOM 2648 C C . PRO A 1 323 ? -18.047 3.516 -8.867 1 98.5 323 PRO A C 1
ATOM 2650 O O . PRO A 1 323 ? -18.859 2.799 -9.438 1 98.5 323 PRO A O 1
ATOM 2653 N N . ARG A 1 324 ? -16.922 3.756 -9.43 1 98.62 324 ARG A N 1
ATOM 2654 C CA . ARG A 1 324 ? -16.547 3.232 -10.734 1 98.62 324 ARG A CA 1
ATOM 2655 C C . ARG A 1 324 ? -16.344 1.722 -10.688 1 98.62 324 ARG A C 1
ATOM 2657 O O . ARG A 1 324 ? -16.547 1.031 -11.688 1 98.62 324 ARG A O 1
ATOM 2664 N N . VAL A 1 325 ? -15.867 1.146 -9.555 1 98.81 325 VAL A N 1
ATOM 2665 C CA . VAL A 1 325 ? -15.727 -0.295 -9.375 1 98.81 325 VAL A CA 1
ATOM 2666 C C . VAL A 1 325 ? -17.109 -0.952 -9.352 1 98.81 325 VAL A C 1
ATOM 2668 O O . VAL A 1 325 ? -17.328 -1.974 -10.008 1 98.81 325 VAL A O 1
ATOM 2671 N N . LEU A 1 326 ? -18 -0.294 -8.578 1 98.69 326 LEU A N 1
ATOM 2672 C CA . LEU A 1 326 ? -19.359 -0.828 -8.492 1 98.69 326 LEU A CA 1
ATOM 2673 C C . LEU A 1 326 ? -20.031 -0.818 -9.859 1 98.69 326 LEU A C 1
ATOM 2675 O O . LEU A 1 326 ? -20.75 -1.759 -10.211 1 98.69 326 LEU A O 1
ATOM 2679 N N . GLU A 1 327 ? -19.828 0.254 -10.602 1 98.62 327 GLU A N 1
ATOM 2680 C CA . GLU A 1 327 ? -20.375 0.324 -11.961 1 98.62 327 GLU A CA 1
ATOM 2681 C C . GLU A 1 327 ? -19.812 -0.792 -12.836 1 98.62 327 GLU A C 1
ATOM 2683 O O . GLU A 1 327 ? -20.562 -1.46 -13.555 1 98.62 327 GLU A O 1
ATOM 2688 N N . ALA A 1 328 ? -18.516 -1.021 -12.812 1 98.44 328 ALA A N 1
ATOM 2689 C CA . ALA A 1 328 ? -17.891 -2.088 -13.578 1 98.44 328 ALA A CA 1
ATOM 2690 C C . ALA A 1 328 ? -18.391 -3.459 -13.141 1 98.44 328 ALA A C 1
ATOM 2692 O O . ALA A 1 328 ? -18.594 -4.348 -13.969 1 98.44 328 ALA A O 1
ATOM 2693 N N . GLN A 1 329 ? -18.531 -3.629 -11.859 1 98.06 329 GLN A N 1
ATOM 2694 C CA . GLN A 1 329 ? -19.016 -4.891 -11.312 1 98.06 329 GLN A CA 1
ATOM 2695 C C . GLN A 1 329 ? -20.406 -5.223 -11.852 1 98.06 329 GLN A C 1
ATOM 2697 O O . GLN A 1 329 ? -20.719 -6.383 -12.125 1 98.06 329 GLN A O 1
ATOM 2702 N N . SER A 1 330 ? -21.266 -4.191 -11.945 1 97.44 330 SER A N 1
ATOM 2703 C CA . SER A 1 330 ? -22.641 -4.383 -12.406 1 97.44 330 SER A CA 1
ATOM 2704 C C . SER A 1 330 ? -22.672 -4.902 -13.844 1 97.44 330 SER A C 1
ATOM 2706 O O . SER A 1 330 ? -23.672 -5.449 -14.289 1 97.44 330 SER A O 1
ATOM 2708 N N . LYS A 1 331 ? -21.547 -4.805 -14.531 1 95.44 331 LYS A N 1
ATOM 2709 C CA . LYS A 1 331 ? -21.484 -5.227 -15.93 1 95.44 331 LYS A CA 1
ATOM 2710 C C . LYS A 1 331 ? -20.859 -6.613 -16.062 1 95.44 331 LYS A C 1
ATOM 2712 O O . LYS A 1 331 ? -20.734 -7.137 -17.172 1 95.44 331 LYS A O 1
ATOM 2717 N N . LEU A 1 332 ? -20.422 -7.133 -14.969 1 91.88 332 LEU A N 1
ATOM 2718 C CA . LEU A 1 332 ? -19.812 -8.461 -14.984 1 91.88 332 LEU A CA 1
ATOM 2719 C C . LEU A 1 332 ? -20.859 -9.539 -14.766 1 91.88 332 LEU A C 1
ATOM 2721 O O . LEU A 1 332 ? -20.672 -10.438 -13.945 1 91.88 332 LEU A O 1
ATOM 2725 N N . MET B 1 1 ? 15.289 44.469 27.5 1 32.91 1 MET B N 1
ATOM 2726 C CA . MET B 1 1 ? 15.203 43.031 27.297 1 32.91 1 MET B CA 1
ATOM 2727 C C . MET B 1 1 ? 15.328 42.688 25.812 1 32.91 1 MET B C 1
ATOM 2729 O O . MET B 1 1 ? 14.562 43.188 24.984 1 32.91 1 MET B O 1
ATOM 2733 N N . SER B 1 2 ? 16.375 42.594 25.219 1 41 2 SER B N 1
ATOM 2734 C CA . SER B 1 2 ? 16.766 42.562 23.812 1 41 2 SER B CA 1
ATOM 2735 C C . SER B 1 2 ? 15.961 41.531 23.031 1 41 2 SER B C 1
ATOM 2737 O O . SER B 1 2 ? 16.047 40.344 23.312 1 41 2 SER B O 1
ATOM 2739 N N . GLY B 1 3 ? 14.688 41.562 22.688 1 50.47 3 GLY B N 1
ATOM 2740 C CA . GLY B 1 3 ? 13.672 40.688 22.125 1 50.47 3 GLY B CA 1
ATOM 2741 C C . GLY B 1 3 ? 14.203 39.781 21.047 1 50.47 3 GLY B C 1
ATOM 2742 O O . GLY B 1 3 ? 15.109 40.156 20.297 1 50.47 3 GLY B O 1
ATOM 2743 N N . LYS B 1 4 ? 14.414 38.469 21.281 1 64.31 4 LYS B N 1
ATOM 2744 C CA . LYS B 1 4 ? 14.961 37.5 20.328 1 64.31 4 LYS B CA 1
ATOM 2745 C C . LYS B 1 4 ? 14.531 37.844 18.906 1 64.31 4 LYS B C 1
ATOM 2747 O O . LYS B 1 4 ? 13.367 38.125 18.656 1 64.31 4 LYS B O 1
ATOM 2752 N N . GLU B 1 5 ? 15.398 38.188 18.141 1 83.5 5 GLU B N 1
ATOM 2753 C CA . GLU B 1 5 ? 15.195 38.469 16.719 1 83.5 5 GLU B CA 1
ATOM 2754 C C . GLU B 1 5 ? 14.32 37.375 16.078 1 83.5 5 GLU B C 1
ATOM 2756 O O . GLU B 1 5 ? 14.5 36.188 16.328 1 83.5 5 GLU B O 1
ATOM 2761 N N . ILE B 1 6 ? 13.344 37.812 15.422 1 92.5 6 ILE B N 1
ATOM 2762 C CA . ILE B 1 6 ? 12.344 36.969 14.781 1 92.5 6 ILE B CA 1
ATOM 2763 C C . ILE B 1 6 ? 12.984 36.156 13.656 1 92.5 6 ILE B C 1
ATOM 2765 O O . ILE B 1 6 ? 12.547 35.062 13.344 1 92.5 6 ILE B O 1
ATOM 2769 N N . HIS B 1 7 ? 14.086 36.688 13 1 95 7 HIS B N 1
ATOM 2770 C CA . HIS B 1 7 ? 14.742 36.125 11.828 1 95 7 HIS B CA 1
ATOM 2771 C C . HIS B 1 7 ? 16.141 36.688 11.641 1 95 7 HIS B C 1
ATOM 2773 O O . HIS B 1 7 ? 16.344 37.906 11.844 1 95 7 HIS B O 1
ATOM 2779 N N . LYS B 1 8 ? 17.094 35.719 11.398 1 96.69 8 LYS B N 1
ATOM 2780 C CA . LYS B 1 8 ? 18.438 36.188 11.016 1 96.69 8 LYS B CA 1
ATOM 2781 C C . LYS B 1 8 ? 18.547 36.344 9.508 1 96.69 8 LYS B C 1
ATOM 2783 O O . LYS B 1 8 ? 18.734 35.375 8.781 1 96.69 8 LYS B O 1
ATOM 2788 N N . TYR B 1 9 ? 18.547 37.625 9.078 1 95.31 9 TYR B N 1
ATOM 2789 C CA . TYR B 1 9 ? 18.516 37.938 7.648 1 95.31 9 TYR B CA 1
ATOM 2790 C C . TYR B 1 9 ? 19.766 37.438 6.945 1 95.31 9 TYR B C 1
ATOM 2792 O O . TYR B 1 9 ? 20.859 37.5 7.5 1 95.31 9 TYR B O 1
ATOM 2800 N N . GLY B 1 10 ? 19.609 36.969 5.773 1 95.69 10 GLY B N 1
ATOM 2801 C CA . GLY B 1 10 ? 20.719 36.5 4.949 1 95.69 10 GLY B CA 1
ATOM 2802 C C . GLY B 1 10 ? 21.156 35.094 5.305 1 95.69 10 GLY B C 1
ATOM 2803 O O . GLY B 1 10 ? 22.266 34.656 4.938 1 95.69 10 GLY B O 1
ATOM 2804 N N . THR B 1 11 ? 20.391 34.406 6.035 1 96.56 11 THR B N 1
ATOM 2805 C CA . THR B 1 11 ? 20.688 33.031 6.426 1 96.56 11 THR B CA 1
ATOM 2806 C C . THR B 1 11 ? 19.531 32.125 6.059 1 96.56 11 THR B C 1
ATOM 2808 O O . THR B 1 11 ? 18.609 32.531 5.355 1 96.56 11 THR B O 1
ATOM 2811 N N . ASP B 1 12 ? 19.609 30.922 6.523 1 96.38 12 ASP B N 1
ATOM 2812 C CA . ASP B 1 12 ? 18.516 29.969 6.309 1 96.38 12 ASP B CA 1
ATOM 2813 C C . ASP B 1 12 ? 17.641 29.844 7.547 1 96.38 12 ASP B C 1
ATOM 2815 O O . ASP B 1 12 ? 16.812 28.938 7.648 1 96.38 12 ASP B O 1
ATOM 2819 N N . ASP B 1 13 ? 17.828 30.719 8.422 1 96 13 ASP B N 1
ATOM 2820 C CA . ASP B 1 13 ? 17.016 30.719 9.641 1 96 13 ASP B CA 1
ATOM 2821 C C . ASP B 1 13 ? 15.547 31.016 9.32 1 96 13 ASP B C 1
ATOM 2823 O O . ASP B 1 13 ? 15.25 31.875 8.484 1 96 13 ASP B O 1
ATOM 2827 N N . GLY B 1 14 ? 14.594 30.391 10.008 1 96.38 14 GLY B N 1
ATOM 2828 C CA . GLY B 1 14 ? 13.18 30.703 9.883 1 96.38 14 GLY B CA 1
ATOM 2829 C C . GLY B 1 14 ? 12.766 31.938 10.656 1 96.38 14 GLY B C 1
ATOM 2830 O O . GLY B 1 14 ? 13.617 32.656 11.219 1 96.38 14 GLY B O 1
ATOM 2831 N N . TRP B 1 15 ? 11.555 32.281 10.594 1 98.06 15 TRP B N 1
ATOM 2832 C CA . TRP B 1 15 ? 10.961 33.375 11.359 1 98.06 15 TRP B CA 1
ATOM 2833 C C . TRP B 1 15 ? 10.234 32.844 12.586 1 98.06 15 TRP B C 1
ATOM 2835 O O . TRP B 1 15 ? 9.547 31.828 12.516 1 98.06 15 TRP B O 1
ATOM 2845 N N . HIS B 1 16 ? 10.305 33.531 13.75 1 98.06 16 HIS B N 1
ATOM 2846 C CA . HIS B 1 16 ? 9.852 32.969 15.023 1 98.06 16 HIS B CA 1
ATOM 2847 C C . HIS B 1 16 ? 8.969 33.969 15.766 1 98.06 16 HIS B C 1
ATOM 2849 O O . HIS B 1 16 ? 8.93 33.969 17 1 98.06 16 HIS B O 1
ATOM 2855 N N . GLY B 1 17 ? 8.281 34.812 15.055 1 97.88 17 GLY B N 1
ATOM 2856 C CA . GLY B 1 17 ? 7.344 35.75 15.664 1 97.88 17 GLY B CA 1
ATOM 2857 C C . GLY B 1 17 ? 6.156 35.062 16.312 1 97.88 17 GLY B C 1
ATOM 2858 O O . GLY B 1 17 ? 5.855 33.906 16 1 97.88 17 GLY B O 1
ATOM 2859 N N . VAL B 1 18 ? 5.508 35.781 17.266 1 97.69 18 VAL B N 1
ATOM 2860 C CA . VAL B 1 18 ? 4.359 35.281 18 1 97.69 18 VAL B CA 1
ATOM 2861 C C . VAL B 1 18 ? 3.24 36.312 18 1 97.69 18 VAL B C 1
ATOM 2863 O O . VAL B 1 18 ? 3.479 37.5 18.281 1 97.69 18 VAL B O 1
ATOM 2866 N N . ILE B 1 19 ? 2.066 35.906 17.641 1 97.56 19 ILE B N 1
ATOM 2867 C CA . ILE B 1 19 ? 0.917 36.781 17.812 1 97.56 19 ILE B CA 1
ATOM 2868 C C . ILE B 1 19 ? 0.464 36.75 19.266 1 97.56 19 ILE B C 1
ATOM 2870 O O . ILE B 1 19 ? 0.005 35.719 19.766 1 97.56 19 ILE B O 1
ATOM 2874 N N . LYS B 1 20 ? 0.571 37.844 19.891 1 95.69 20 LYS B N 1
ATOM 2875 C CA . LYS B 1 20 ? 0.194 37.969 21.297 1 95.69 20 LYS B CA 1
ATOM 2876 C C . LYS B 1 20 ? -0.081 39.406 21.688 1 95.69 20 LYS B C 1
ATOM 2878 O O . LYS B 1 20 ? 0.52 40.312 21.125 1 95.69 20 LYS B O 1
ATOM 2883 N N . GLU B 1 21 ? -0.951 39.531 22.625 1 94.62 21 GLU B N 1
ATOM 2884 C CA . GLU B 1 21 ? -1.238 40.875 23.156 1 94.62 21 GLU B CA 1
ATOM 2885 C C . GLU B 1 21 ? 0.014 41.5 23.75 1 94.62 21 GLU B C 1
ATOM 2887 O O . GLU B 1 21 ? 0.786 40.844 24.453 1 94.62 21 GLU B O 1
ATOM 2892 N N . GLY B 1 22 ? 0.211 42.75 23.438 1 93.88 22 GLY B N 1
ATOM 2893 C CA . GLY B 1 22 ? 1.331 43.469 23.984 1 93.88 22 GLY B CA 1
ATOM 2894 C C . GLY B 1 22 ? 2.645 43.188 23.297 1 93.88 22 GLY B C 1
ATOM 2895 O O . GLY B 1 22 ? 3.676 43.781 23.625 1 93.88 22 GLY B O 1
ATOM 2896 N N . GLY B 1 23 ? 2.596 42.312 22.328 1 93.62 23 GLY B N 1
ATOM 2897 C CA . GLY B 1 23 ? 3.811 42 21.594 1 93.62 23 GLY B CA 1
ATOM 2898 C C . GLY B 1 23 ? 3.947 42.75 20.281 1 93.62 23 GLY B C 1
ATOM 2899 O O . GLY B 1 23 ? 3.205 43.688 20.031 1 93.62 23 GLY B O 1
ATOM 2900 N N . GLU B 1 24 ? 4.965 42.344 19.547 1 95.06 24 GLU B N 1
ATOM 2901 C CA . GLU B 1 24 ? 5.254 42.969 18.25 1 95.06 24 GLU B CA 1
ATOM 2902 C C . GLU B 1 24 ? 4.109 42.719 17.266 1 95.06 24 GLU B C 1
ATOM 2904 O O . GLU B 1 24 ? 3.852 43.562 16.391 1 95.06 24 GLU B O 1
ATOM 2909 N N . PHE B 1 25 ? 3.504 41.656 17.422 1 97.75 25 PHE B N 1
ATOM 2910 C CA . PHE B 1 25 ? 2.402 41.25 16.562 1 97.75 25 PHE B CA 1
ATOM 2911 C C . PHE B 1 25 ? 1.127 41.031 17.359 1 97.75 25 PHE B C 1
ATOM 2913 O O . PHE B 1 25 ? 0.686 39.906 17.547 1 97.75 25 PHE B O 1
ATOM 2920 N N . PRO B 1 26 ? 0.473 42.062 17.734 1 97.06 26 PRO B N 1
ATOM 2921 C CA . PRO B 1 26 ? -0.759 41.906 18.516 1 97.06 26 PRO B CA 1
ATOM 2922 C C . PRO B 1 26 ? -1.912 41.344 17.672 1 97.06 26 PRO B C 1
ATOM 2924 O O . PRO B 1 26 ? -1.948 41.562 16.453 1 97.06 26 PRO B O 1
ATOM 2927 N N . PRO B 1 27 ? -2.836 40.625 18.312 1 96.94 27 PRO B N 1
ATOM 2928 C CA . PRO B 1 27 ? -4.016 40.156 17.578 1 96.94 27 PRO B CA 1
ATOM 2929 C C . PRO B 1 27 ? -4.898 41.312 17.094 1 96.94 27 PRO B C 1
ATOM 2931 O O . PRO B 1 27 ? -5.199 42.219 17.859 1 96.94 27 PRO B O 1
ATOM 2934 N N . GLU B 1 28 ? -5.152 41.219 15.867 1 95.38 28 GLU B N 1
ATOM 2935 C CA . GLU B 1 28 ? -5.977 42.25 15.227 1 95.38 28 GLU B CA 1
ATOM 2936 C C . GLU B 1 28 ? -6.738 41.688 14.031 1 95.38 28 GLU B C 1
ATOM 2938 O O . GLU B 1 28 ? -6.242 40.781 13.352 1 95.38 28 GLU B O 1
ATOM 2943 N N . GLU B 1 29 ? -7.945 42.188 13.867 1 92.5 29 GLU B N 1
ATOM 2944 C CA . GLU B 1 29 ? -8.711 41.812 12.688 1 92.5 29 GLU B CA 1
ATOM 2945 C C . GLU B 1 29 ? -8.07 42.344 11.414 1 92.5 29 GLU B C 1
ATOM 2947 O O . GLU B 1 29 ? -7.602 43.469 11.383 1 92.5 29 GLU B O 1
ATOM 2952 N N . ASP B 1 30 ? -8.047 41.5 10.352 1 94.81 30 ASP B N 1
ATOM 2953 C CA . ASP B 1 30 ? -7.613 41.875 9.008 1 94.81 30 ASP B CA 1
ATOM 2954 C C . ASP B 1 30 ? -6.137 42.25 8.992 1 94.81 30 ASP B C 1
ATOM 2956 O O . ASP B 1 30 ? -5.738 43.156 8.25 1 94.81 30 ASP B O 1
ATOM 2960 N N . ARG B 1 31 ? -5.367 41.688 9.797 1 97.94 31 ARG B N 1
ATOM 2961 C CA . ARG B 1 31 ? -3.951 42.031 9.859 1 97.94 31 ARG B CA 1
ATOM 2962 C C . ARG B 1 31 ? -3.09 40.875 9.32 1 97.94 31 ARG B C 1
ATOM 2964 O O . ARG B 1 31 ? -2.08 41.125 8.656 1 97.94 31 ARG B O 1
ATOM 2971 N N . TYR B 1 32 ? -3.439 39.75 9.516 1 98.56 32 TYR B N 1
ATOM 2972 C CA . TYR B 1 32 ? -2.578 38.594 9.227 1 98.56 32 TYR B CA 1
ATOM 2973 C C . TYR B 1 32 ? -3.119 37.781 8.055 1 98.56 32 TYR B C 1
ATOM 2975 O O . TYR B 1 32 ? -4.301 37.875 7.719 1 98.56 32 TYR B O 1
ATOM 2983 N N . HIS B 1 33 ? -2.227 37.062 7.383 1 98.75 33 HIS B N 1
ATOM 2984 C CA . HIS B 1 33 ? -2.537 36.188 6.262 1 98.75 33 HIS B CA 1
ATOM 2985 C C . HIS B 1 33 ? -1.686 34.906 6.301 1 98.75 33 HIS B C 1
ATOM 2987 O O . HIS B 1 33 ? -0.477 34.969 6.539 1 98.75 33 HIS B O 1
ATOM 2993 N N . LEU B 1 34 ? -2.312 33.812 6.117 1 98.81 34 LEU B N 1
ATOM 2994 C CA . LEU B 1 34 ? -1.623 32.531 6.215 1 98.81 34 LEU B CA 1
ATOM 2995 C C . LEU B 1 34 ? -1.52 31.859 4.844 1 98.81 34 LEU B C 1
ATOM 2997 O O . LEU B 1 34 ? -2.521 31.719 4.141 1 98.81 34 LEU B O 1
ATOM 3001 N N . TYR B 1 35 ? -0.271 31.531 4.383 1 98.75 35 TYR B N 1
ATOM 3002 C CA . TYR B 1 35 ? -0.017 30.734 3.182 1 98.75 35 TYR B CA 1
ATOM 3003 C C . TYR B 1 35 ? 0.153 29.266 3.521 1 98.75 35 TYR B C 1
ATOM 3005 O O . TYR B 1 35 ? 0.947 28.906 4.398 1 98.75 35 TYR B O 1
ATOM 3013 N N . ILE B 1 36 ? -0.599 28.391 2.826 1 98.69 36 ILE B N 1
ATOM 3014 C CA . ILE B 1 36 ? -0.535 26.969 3.137 1 98.69 36 ILE B CA 1
ATOM 3015 C C . ILE B 1 36 ? -0.543 26.156 1.844 1 98.69 36 ILE B C 1
ATOM 3017 O O . ILE B 1 36 ? -0.674 26.719 0.752 1 98.69 36 ILE B O 1
ATOM 3021 N N . GLY B 1 37 ? -0.251 24.969 1.934 1 98.25 37 GLY B N 1
ATOM 3022 C CA . GLY B 1 37 ? -0.555 23.891 1.001 1 98.25 37 GLY B CA 1
ATOM 3023 C C . GLY B 1 37 ? -1.394 22.781 1.616 1 98.25 37 GLY B C 1
ATOM 3024 O O . GLY B 1 37 ? -1.041 22.234 2.664 1 98.25 37 GLY B O 1
ATOM 3025 N N . LEU B 1 38 ? -2.424 22.422 0.982 1 98.5 38 LEU B N 1
ATOM 3026 C CA . LEU B 1 38 ? -3.342 21.438 1.556 1 98.5 38 LEU B CA 1
ATOM 3027 C C . LEU B 1 38 ? -2.709 20.047 1.585 1 98.5 38 LEU B C 1
ATOM 3029 O O . LEU B 1 38 ? -3.203 19.156 2.27 1 98.5 38 LEU B O 1
ATOM 3033 N N . PHE B 1 39 ? -1.617 19.891 0.89 1 98.06 39 PHE B N 1
ATOM 3034 C CA . PHE B 1 39 ? -0.904 18.625 0.828 1 98.06 39 PHE B CA 1
ATOM 3035 C C . PHE B 1 39 ? 0.064 18.484 1.997 1 98.06 39 PHE B C 1
ATOM 3037 O O . PHE B 1 39 ? 0.492 17.375 2.33 1 98.06 39 PHE B O 1
ATOM 3044 N N . CYS B 1 40 ? 0.491 19.547 2.6 1 97.94 40 CYS B N 1
ATOM 3045 C CA . CYS B 1 40 ? 1.587 19.594 3.562 1 97.94 40 CYS B CA 1
ATOM 3046 C C . CYS B 1 40 ? 1.082 19.328 4.977 1 97.94 40 CYS B C 1
ATOM 3048 O O . CYS B 1 40 ? 0.263 20.078 5.5 1 97.94 40 CYS B O 1
ATOM 3050 N N . PRO B 1 41 ? 1.596 18.281 5.605 1 98.44 41 PRO B N 1
ATOM 3051 C CA . PRO B 1 41 ? 1.12 17.984 6.957 1 98.44 41 PRO B CA 1
ATOM 3052 C C . PRO B 1 41 ? 1.519 19.062 7.969 1 98.44 41 PRO B C 1
ATOM 3054 O O . PRO B 1 41 ? 0.841 19.234 8.984 1 98.44 41 PRO B O 1
ATOM 3057 N N . PHE B 1 42 ? 2.527 19.797 7.68 1 97.81 42 PHE B N 1
ATOM 3058 C CA . PHE B 1 42 ? 2.967 20.859 8.578 1 97.81 42 PHE B CA 1
ATOM 3059 C C . PHE B 1 42 ? 2.062 22.078 8.461 1 97.81 42 PHE B C 1
ATOM 3061 O O . PHE B 1 42 ? 1.691 22.688 9.469 1 97.81 42 PHE B O 1
ATOM 3068 N N . ALA B 1 43 ? 1.725 22.406 7.266 1 98.5 43 ALA B N 1
ATOM 3069 C CA . ALA B 1 43 ? 0.784 23.5 7.059 1 98.5 43 ALA B CA 1
ATOM 3070 C C . ALA B 1 43 ? -0.612 23.125 7.547 1 98.5 43 ALA B C 1
ATOM 3072 O O . ALA B 1 43 ? -1.414 24 7.887 1 98.5 43 ALA B O 1
ATOM 3073 N N . HIS B 1 44 ? -0.871 21.828 7.578 1 98.81 44 HIS B N 1
ATOM 3074 C CA . HIS B 1 44 ? -2.156 21.328 8.055 1 98.81 44 HIS B CA 1
ATOM 3075 C C . HIS B 1 44 ? -2.389 21.703 9.516 1 98.81 44 HIS B C 1
ATOM 3077 O O . HIS B 1 44 ? -3.52 21.984 9.914 1 98.81 44 HIS B O 1
ATOM 3083 N N . ARG B 1 45 ? -1.365 21.781 10.289 1 98.12 45 ARG B N 1
ATOM 3084 C CA . ARG B 1 45 ? -1.471 22.031 11.727 1 98.12 45 ARG B CA 1
ATOM 3085 C C . ARG B 1 45 ? -2.066 23.422 11.984 1 98.12 45 ARG B C 1
ATOM 3087 O O . ARG B 1 45 ? -3.15 23.531 12.562 1 98.12 45 ARG B O 1
ATOM 3094 N N . PRO B 1 46 ? -1.445 24.469 11.492 1 98.25 46 PRO B N 1
ATOM 3095 C CA . PRO B 1 46 ? -2.061 25.766 11.742 1 98.25 46 PRO B CA 1
ATOM 3096 C C . PRO B 1 46 ? -3.412 25.922 11.055 1 98.25 46 PRO B C 1
ATOM 3098 O O . PRO B 1 46 ? -4.297 26.609 11.57 1 98.25 46 PRO B O 1
ATOM 3101 N N . ASN B 1 47 ? -3.596 25.344 9.883 1 98.69 47 ASN B N 1
ATOM 3102 C CA . ASN B 1 47 ? -4.891 25.391 9.211 1 98.69 47 ASN B CA 1
ATOM 3103 C C . ASN B 1 47 ? -5.977 24.703 10.031 1 98.69 47 ASN B C 1
ATOM 3105 O O . ASN B 1 47 ? -7.121 25.156 10.062 1 98.69 47 ASN B O 1
ATOM 3109 N N . LEU B 1 48 ? -5.605 23.578 10.633 1 98.31 48 LEU B N 1
ATOM 3110 C CA . LEU B 1 48 ? -6.547 22.859 11.484 1 98.31 48 LEU B CA 1
ATOM 3111 C C . LEU B 1 48 ? -6.938 23.703 12.695 1 98.31 48 LEU B C 1
ATOM 3113 O O . LEU B 1 48 ? -8.117 23.812 13.031 1 98.31 48 LEU B O 1
ATOM 3117 N N . VAL B 1 49 ? -5.984 24.328 13.32 1 97 49 VAL B N 1
ATOM 3118 C CA . VAL B 1 49 ? -6.262 25.234 14.445 1 97 49 VAL B CA 1
ATOM 3119 C C . VAL B 1 49 ? -7.188 26.359 13.984 1 97 49 VAL B C 1
ATOM 3121 O O . VAL B 1 49 ? -8.125 26.719 14.695 1 97 49 VAL B O 1
ATOM 3124 N N . ARG B 1 50 ? -6.91 26.875 12.836 1 97 50 ARG B N 1
ATOM 3125 C CA . ARG B 1 50 ? -7.738 27.922 12.25 1 97 50 ARG B CA 1
ATOM 3126 C C . ARG B 1 50 ? -9.203 27.5 12.188 1 97 50 ARG B C 1
ATOM 3128 O O . ARG B 1 50 ? -10.094 28.281 12.516 1 97 50 ARG B O 1
ATOM 3135 N N . HIS B 1 51 ? -9.414 26.297 11.789 1 96.81 51 HIS B N 1
ATOM 3136 C CA . HIS B 1 51 ? -10.773 25.766 11.695 1 96.81 51 HIS B CA 1
ATOM 3137 C C . HIS B 1 51 ? -11.359 25.484 13.078 1 96.81 51 HIS B C 1
ATOM 3139 O O . HIS B 1 51 ? -12.5 25.859 13.359 1 96.81 51 HIS B O 1
ATOM 3145 N N . LEU B 1 52 ? -10.562 24.859 13.961 1 95.88 52 LEU B N 1
ATOM 3146 C CA . LEU B 1 52 ? -11.047 24.438 15.273 1 95.88 52 LEU B CA 1
ATOM 3147 C C . LEU B 1 52 ? -11.391 25.641 16.141 1 95.88 52 LEU B C 1
ATOM 3149 O O . LEU B 1 52 ? -12.336 25.594 16.938 1 95.88 52 LEU B O 1
ATOM 3153 N N . LYS B 1 53 ? -10.656 26.75 15.93 1 94 53 LYS B N 1
ATOM 3154 C CA . LYS B 1 53 ? -10.828 27.938 16.75 1 94 53 LYS B CA 1
ATOM 3155 C C . LYS B 1 53 ? -11.617 29.016 16 1 94 53 LYS B C 1
ATOM 3157 O O . LYS B 1 53 ? -11.734 30.141 16.469 1 94 53 LYS B O 1
ATOM 3162 N N . HIS B 1 54 ? -12.141 28.641 14.789 1 92.94 54 HIS B N 1
ATOM 3163 C CA . HIS B 1 54 ? -12.953 29.531 13.969 1 92.94 54 HIS B CA 1
ATOM 3164 C C . HIS B 1 54 ? -12.227 30.844 13.68 1 92.94 54 HIS B C 1
ATOM 3166 O O . HIS B 1 54 ? -12.781 31.922 13.898 1 92.94 54 HIS B O 1
ATOM 3172 N N . LEU B 1 55 ? -11.023 30.719 13.18 1 94.19 55 LEU B N 1
ATOM 3173 C CA . LEU B 1 55 ? -10.172 31.891 12.961 1 94.19 55 LEU B CA 1
ATOM 3174 C C . LEU B 1 55 ? -10.195 32.312 11.5 1 94.19 55 LEU B C 1
ATOM 3176 O O . LEU B 1 55 ? -9.32 33.062 11.055 1 94.19 55 LEU B O 1
ATOM 3180 N N . GLN B 1 56 ? -11.141 31.922 10.742 1 93.44 56 GLN B N 1
ATOM 3181 C CA . GLN B 1 56 ? -11.148 32.125 9.297 1 93.44 56 GLN B CA 1
ATOM 3182 C C . GLN B 1 56 ? -11.164 33.594 8.953 1 93.44 56 GLN B C 1
ATOM 3184 O O . GLN B 1 56 ? -10.516 34.031 7.992 1 93.44 56 GLN B O 1
ATOM 3189 N N . THR B 1 57 ? -11.789 34.406 9.734 1 92.62 57 THR B N 1
ATOM 3190 C CA . THR B 1 57 ? -11.883 35.844 9.453 1 92.62 57 THR B CA 1
ATOM 3191 C C . THR B 1 57 ? -10.594 36.531 9.875 1 92.62 57 THR B C 1
ATOM 3193 O O . THR B 1 57 ? -10.203 37.531 9.266 1 92.62 57 THR B O 1
ATOM 3196 N N . TYR B 1 58 ? -9.906 36.031 10.859 1 94.38 58 TYR B N 1
ATOM 3197 C CA . TYR B 1 58 ? -8.703 36.625 11.398 1 94.38 58 TYR B CA 1
ATOM 3198 C C . TYR B 1 58 ? -7.457 36.156 10.656 1 94.38 58 TYR B C 1
ATOM 3200 O O . TYR B 1 58 ? -6.422 36.844 10.672 1 94.38 58 TYR B O 1
ATOM 3208 N N . LEU B 1 59 ? -7.645 35 10.062 1 96.56 59 LEU B N 1
ATOM 3209 C CA . LEU B 1 59 ? -6.512 34.375 9.398 1 96.56 59 LEU B CA 1
ATOM 3210 C C . LEU B 1 59 ? -6.922 33.812 8.039 1 96.56 59 LEU B C 1
ATOM 3212 O O . LEU B 1 59 ? -6.91 32.594 7.84 1 96.56 59 LEU B O 1
ATOM 3216 N N . PRO B 1 60 ? -7.238 34.719 7.078 1 98 60 PRO B N 1
ATOM 3217 C CA . PRO B 1 60 ? -7.488 34.219 5.73 1 98 60 PRO B CA 1
ATOM 3218 C C . PRO B 1 60 ? -6.285 33.469 5.148 1 98 60 PRO B C 1
ATOM 3220 O O . PRO B 1 60 ? -5.148 33.688 5.582 1 98 60 PRO B O 1
ATOM 3223 N N . VAL B 1 61 ? -6.57 32.594 4.098 1 98.56 61 VAL B N 1
ATOM 3224 C CA . VAL B 1 61 ? -5.477 31.766 3.609 1 98.56 61 VAL B CA 1
ATOM 3225 C C . VAL B 1 61 ? -5.332 31.938 2.1 1 98.56 61 VAL B C 1
ATOM 3227 O O . VAL B 1 61 ? -6.297 32.281 1.41 1 98.56 61 VAL B O 1
ATOM 3230 N N . SER B 1 62 ? -4.137 31.859 1.581 1 98.75 62 SER B N 1
ATOM 3231 C CA . SER B 1 62 ? -3.801 31.5 0.206 1 98.75 62 SER B CA 1
ATOM 3232 C C . SER B 1 62 ? -3.213 30.094 0.122 1 98.75 62 SER B C 1
ATOM 3234 O O . SER B 1 62 ? -2.434 29.703 0.987 1 98.75 62 SER B O 1
ATOM 3236 N N . ILE B 1 63 ? -3.637 29.344 -0.904 1 98.56 63 ILE B N 1
ATOM 3237 C CA . ILE B 1 63 ? -3.316 27.922 -0.996 1 98.56 63 ILE B CA 1
ATOM 3238 C C . ILE B 1 63 ? -2.531 27.656 -2.277 1 98.56 63 ILE B C 1
ATOM 3240 O O . ILE B 1 63 ? -3.027 27.906 -3.379 1 98.56 63 ILE B O 1
ATOM 3244 N N . VAL B 1 64 ? -1.329 27.172 -2.182 1 97.69 64 VAL B N 1
ATOM 3245 C CA . VAL B 1 64 ? -0.513 26.828 -3.34 1 97.69 64 VAL B CA 1
ATOM 3246 C C . VAL B 1 64 ? -1.027 25.531 -3.965 1 97.69 64 VAL B C 1
ATOM 3248 O O . VAL B 1 64 ? -1.664 24.719 -3.291 1 97.69 64 VAL B O 1
ATOM 3251 N N . ARG B 1 65 ? -0.745 25.312 -5.223 1 96.56 65 ARG B N 1
ATOM 3252 C CA . ARG B 1 65 ? -1.14 24.078 -5.895 1 96.56 65 ARG B CA 1
ATOM 3253 C C . ARG B 1 65 ? -0.223 22.922 -5.508 1 96.56 65 ARG B C 1
ATOM 3255 O O . ARG B 1 65 ? 0.951 23.141 -5.195 1 96.56 65 ARG B O 1
ATOM 3262 N N . PRO B 1 66 ? -0.722 21.719 -5.531 1 95.56 66 PRO B N 1
ATOM 3263 C CA . PRO B 1 66 ? 0.053 20.562 -5.082 1 95.56 66 PRO B CA 1
ATOM 3264 C C . PRO B 1 66 ? 1.1 20.125 -6.102 1 95.56 66 PRO B C 1
ATOM 3266 O O . PRO B 1 66 ? 2.098 19.5 -5.734 1 95.56 66 PRO B O 1
ATOM 3269 N N . TYR B 1 67 ? 0.84 20.344 -7.398 1 91.12 67 TYR B N 1
ATOM 3270 C CA . TYR B 1 67 ? 1.723 19.938 -8.484 1 91.12 67 TYR B CA 1
ATOM 3271 C C . TYR B 1 67 ? 1.316 20.594 -9.797 1 91.12 67 TYR B C 1
ATOM 3273 O O . TYR B 1 67 ? 0.148 20.938 -9.992 1 91.12 67 TYR B O 1
ATOM 3281 N N . PRO B 1 68 ? 2.271 20.75 -10.742 1 88.75 68 PRO B N 1
ATOM 3282 C CA . PRO B 1 68 ? 3.727 20.719 -10.586 1 88.75 68 PRO B CA 1
ATOM 3283 C C . PRO B 1 68 ? 4.254 21.922 -9.781 1 88.75 68 PRO B C 1
ATOM 3285 O O . PRO B 1 68 ? 3.645 22.984 -9.789 1 88.75 68 PRO B O 1
ATOM 3288 N N . LYS B 1 69 ? 5.258 21.469 -9.219 1 81.38 69 LYS B N 1
ATOM 3289 C CA . LYS B 1 69 ? 6.016 22.562 -8.625 1 81.38 69 LYS B CA 1
ATOM 3290 C C . LYS B 1 69 ? 6.648 23.438 -9.703 1 81.38 69 LYS B C 1
ATOM 3292 O O . LYS B 1 69 ? 6.707 23.047 -10.875 1 81.38 69 LYS B O 1
ATOM 3297 N N . GLY B 1 70 ? 6.812 24.719 -9.562 1 71 70 GLY B N 1
ATOM 3298 C CA . GLY B 1 70 ? 7.488 25.562 -10.523 1 71 70 GLY B CA 1
ATOM 3299 C C . GLY B 1 70 ? 8.93 25.859 -10.148 1 71 70 GLY B C 1
ATOM 3300 O O . GLY B 1 70 ? 9.398 25.453 -9.086 1 71 70 GLY B O 1
ATOM 3301 N N . GLU B 1 71 ? 9.734 26.266 -11.148 1 69.62 71 GLU B N 1
ATOM 3302 C CA . GLU B 1 71 ? 11.055 26.844 -10.875 1 69.62 71 GLU B CA 1
ATOM 3303 C C . GLU B 1 71 ? 10.938 28.234 -10.266 1 69.62 71 GLU B C 1
ATOM 3305 O O . GLU B 1 71 ? 10.5 29.172 -10.93 1 69.62 71 GLU B O 1
ATOM 3310 N N . PRO B 1 72 ? 11.273 28.547 -8.93 1 71 72 PRO B N 1
ATOM 3311 C CA . PRO B 1 72 ? 11.773 27.719 -7.824 1 71 72 PRO B CA 1
ATOM 3312 C C . PRO B 1 72 ? 10.703 27.453 -6.766 1 71 72 PRO B C 1
ATOM 3314 O O . PRO B 1 72 ? 10.094 28.391 -6.246 1 71 72 PRO B O 1
ATOM 3317 N N . GLY B 1 73 ? 9.984 26.297 -6.676 1 80.75 73 GLY B N 1
ATOM 3318 C CA . GLY B 1 73 ? 9.25 25.844 -5.508 1 80.75 73 GLY B CA 1
ATOM 3319 C C . GLY B 1 73 ? 7.758 25.719 -5.746 1 80.75 73 GLY B C 1
ATOM 3320 O O . GLY B 1 73 ? 7.328 25.25 -6.805 1 80.75 73 GLY B O 1
ATOM 3321 N N . TRP B 1 74 ? 6.914 26.328 -4.719 1 92.62 74 TRP B N 1
ATOM 3322 C CA . TRP B 1 74 ? 5.465 26.188 -4.754 1 92.62 74 TRP B CA 1
ATOM 3323 C C . TRP B 1 74 ? 4.824 27.328 -5.547 1 92.62 74 TRP B C 1
ATOM 3325 O O . TRP B 1 74 ? 5.27 28.469 -5.465 1 92.62 74 TRP B O 1
ATOM 3335 N N . ARG B 1 75 ? 3.775 26.984 -6.246 1 94.75 75 ARG B N 1
ATOM 3336 C CA . ARG B 1 75 ? 3.129 27.906 -7.172 1 94.75 75 ARG B CA 1
ATOM 3337 C C . ARG B 1 75 ? 1.695 28.203 -6.746 1 94.75 75 ARG B C 1
ATOM 3339 O O . ARG B 1 75 ? 0.988 27.297 -6.273 1 94.75 75 ARG B O 1
ATOM 3346 N N . PHE B 1 76 ? 1.359 29.406 -6.992 1 96.56 76 PHE B N 1
ATOM 3347 C CA . PHE B 1 76 ? -0.04 29.812 -6.875 1 96.56 76 PHE B CA 1
ATOM 3348 C C . PHE B 1 76 ? -0.75 29.688 -8.219 1 96.56 76 PHE B C 1
ATOM 3350 O O . PHE B 1 76 ? -0.256 30.172 -9.234 1 96.56 76 PHE B O 1
ATOM 3357 N N . ASP B 1 77 ? -1.885 28.969 -8.211 1 95.12 77 ASP B N 1
ATOM 3358 C CA . ASP B 1 77 ? -2.633 28.75 -9.445 1 95.12 77 ASP B CA 1
ATOM 3359 C C . ASP B 1 77 ? -4.109 28.5 -9.148 1 95.12 77 ASP B C 1
ATOM 3361 O O . ASP B 1 77 ? -4.504 27.391 -8.812 1 95.12 77 ASP B O 1
ATOM 3365 N N . ALA B 1 78 ? -4.941 29.406 -9.461 1 93.81 78 ALA B N 1
ATOM 3366 C CA . ALA B 1 78 ? -6.363 29.359 -9.125 1 93.81 78 ALA B CA 1
ATOM 3367 C C . ALA B 1 78 ? -7.102 28.359 -10.008 1 93.81 78 ALA B C 1
ATOM 3369 O O . ALA B 1 78 ? -8.242 27.984 -9.719 1 93.81 78 ALA B O 1
ATOM 3370 N N . THR B 1 79 ? -6.441 27.922 -11.031 1 95.38 79 THR B N 1
ATOM 3371 C CA . THR B 1 79 ? -7.121 27 -11.945 1 95.38 79 THR B CA 1
ATOM 3372 C C . THR B 1 79 ? -7.121 25.594 -11.383 1 95.38 79 THR B C 1
ATOM 3374 O O . THR B 1 79 ? -7.883 24.734 -11.836 1 95.38 79 THR B O 1
ATOM 3377 N N . TYR B 1 80 ? -6.242 25.344 -10.461 1 96.06 80 TYR B N 1
ATOM 3378 C CA . TYR B 1 80 ? -6.266 24.047 -9.805 1 96.06 80 TYR B CA 1
ATOM 3379 C C . TYR B 1 80 ? -7.332 24 -8.719 1 96.06 80 TYR B C 1
ATOM 3381 O O . TYR B 1 80 ? -7.422 24.922 -7.891 1 96.06 80 TYR B O 1
ATOM 3389 N N . PRO B 1 81 ? -8.047 22.875 -8.672 1 96.94 81 PRO B N 1
ATOM 3390 C CA . PRO B 1 81 ? -9.133 22.828 -7.688 1 96.94 81 PRO B CA 1
ATOM 3391 C C . PRO B 1 81 ? -8.648 23.062 -6.258 1 96.94 81 PRO B C 1
ATOM 3393 O O . PRO B 1 81 ? -7.688 22.438 -5.816 1 96.94 81 PRO B O 1
ATOM 3396 N N . ASN B 1 82 ? -9.219 24.047 -5.543 1 97.5 82 ASN B N 1
ATOM 3397 C CA . ASN B 1 82 ? -9.031 24.375 -4.137 1 97.5 82 ASN B CA 1
ATOM 3398 C C . ASN B 1 82 ? -7.695 25.078 -3.896 1 97.5 82 ASN B C 1
ATOM 3400 O O . ASN B 1 82 ? -7.34 25.359 -2.754 1 97.5 82 ASN B O 1
ATOM 3404 N N . ALA B 1 83 ? -6.922 25.297 -4.969 1 97.88 83 ALA B N 1
ATOM 3405 C CA . ALA B 1 83 ? -5.809 26.25 -4.879 1 97.88 83 ALA B CA 1
ATOM 3406 C C . ALA B 1 83 ? -6.277 27.672 -5.113 1 97.88 83 ALA B C 1
ATOM 3408 O O . ALA B 1 83 ? -7.379 27.906 -5.625 1 97.88 83 ALA B O 1
ATOM 3409 N N . THR B 1 84 ? -5.465 28.625 -4.699 1 98.25 84 THR B N 1
ATOM 3410 C CA . THR B 1 84 ? -5.867 30.031 -4.82 1 98.25 84 THR B CA 1
ATOM 3411 C C . THR B 1 84 ? -4.723 30.875 -5.371 1 98.25 84 THR B C 1
ATOM 3413 O O . THR B 1 84 ? -3.578 30.422 -5.418 1 98.25 84 THR B O 1
ATOM 3416 N N . PRO B 1 85 ? -5.094 32.094 -5.852 1 97.62 85 PRO B N 1
ATOM 3417 C CA . PRO B 1 85 ? -4.016 33.062 -6.027 1 97.62 85 PRO B CA 1
ATOM 3418 C C . PRO B 1 85 ? -3.424 33.531 -4.703 1 97.62 85 PRO B C 1
ATOM 3420 O O . PRO B 1 85 ? -3.951 33.219 -3.635 1 97.62 85 PRO B O 1
ATOM 3423 N N . ASP B 1 86 ? -2.264 34.094 -4.789 1 97.88 86 ASP B N 1
ATOM 3424 C CA . ASP B 1 86 ? -1.824 34.906 -3.662 1 97.88 86 ASP B CA 1
ATOM 3425 C C . ASP B 1 86 ? -2.734 36.125 -3.475 1 97.88 86 ASP B C 1
ATOM 3427 O O . ASP B 1 86 ? -2.66 37.094 -4.238 1 97.88 86 ASP B O 1
ATOM 3431 N N . HIS B 1 87 ? -3.459 36.094 -2.426 1 98.12 87 HIS B N 1
ATOM 3432 C CA . HIS B 1 87 ? -4.508 37.094 -2.242 1 98.12 87 HIS B CA 1
ATOM 3433 C C . HIS B 1 87 ? -3.924 38.438 -1.813 1 98.12 87 HIS B C 1
ATOM 3435 O O . HIS B 1 87 ? -4.613 39.469 -1.853 1 98.12 87 HIS B O 1
ATOM 3441 N N . LEU B 1 88 ? -2.66 38.406 -1.403 1 97.81 88 LEU B N 1
ATOM 3442 C CA . LEU B 1 88 ? -2.086 39.656 -0.887 1 97.81 88 LEU B CA 1
ATOM 3443 C C . LEU B 1 88 ? -1.322 40.375 -1.979 1 97.81 88 LEU B C 1
ATOM 3445 O O . LEU B 1 88 ? -1.516 41.594 -2.17 1 97.81 88 LEU B O 1
ATOM 3449 N N . PHE B 1 89 ? -0.462 39.562 -2.709 1 97.88 89 PHE B N 1
ATOM 3450 C CA . PHE B 1 89 ? 0.498 40.25 -3.568 1 97.88 89 PHE B CA 1
ATOM 3451 C C . PHE B 1 89 ? 0.389 39.75 -5.004 1 97.88 89 PHE B C 1
ATOM 3453 O O . PHE B 1 89 ? 1.128 40.219 -5.883 1 97.88 89 PHE B O 1
ATOM 3460 N N . ASN B 1 90 ? -0.434 38.781 -5.211 1 97.25 90 ASN B N 1
ATOM 3461 C CA . ASN B 1 90 ? -0.562 38.156 -6.52 1 97.25 90 ASN B CA 1
ATOM 3462 C C . ASN B 1 90 ? 0.758 37.531 -6.98 1 97.25 90 ASN B C 1
ATOM 3464 O O . ASN B 1 90 ? 1.109 37.625 -8.156 1 97.25 90 ASN B O 1
ATOM 3468 N N . SER B 1 91 ? 1.512 37.094 -6.02 1 95.88 91 SER B N 1
ATOM 3469 C CA . SER B 1 91 ? 2.748 36.375 -6.344 1 95.88 91 SER B CA 1
ATOM 3470 C C . SER B 1 91 ? 2.471 35.125 -7.156 1 95.88 91 SER B C 1
ATOM 3472 O O . SER B 1 91 ? 1.418 34.5 -7.004 1 95.88 91 SER B O 1
ATOM 3474 N N . GLN B 1 92 ? 3.48 34.75 -7.965 1 94.88 92 GLN B N 1
ATOM 3475 C CA . GLN B 1 92 ? 3.367 33.531 -8.75 1 94.88 92 GLN B CA 1
ATOM 3476 C C . GLN B 1 92 ? 3.908 32.312 -7.969 1 94.88 92 GLN B C 1
ATOM 3478 O O . GLN B 1 92 ? 3.404 31.203 -8.109 1 94.88 92 GLN B O 1
ATOM 3483 N N . PHE B 1 93 ? 4.922 32.688 -7.172 1 95.75 93 PHE B N 1
ATOM 3484 C CA . PHE B 1 93 ? 5.598 31.609 -6.449 1 95.7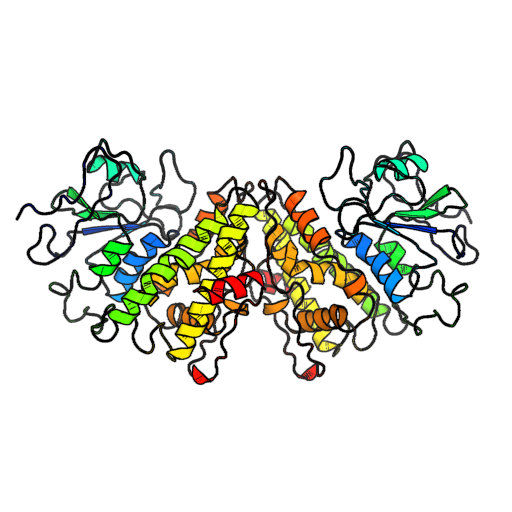5 93 PHE B CA 1
ATOM 3485 C C . PHE B 1 93 ? 5.828 32 -4.992 1 95.75 93 PHE B C 1
ATOM 3487 O O . PHE B 1 93 ? 5.938 33.188 -4.676 1 95.75 93 PHE B O 1
ATOM 3494 N N . MET B 1 94 ? 5.988 30.953 -4.137 1 95.69 94 MET B N 1
ATOM 3495 C CA . MET B 1 94 ? 6.207 31.141 -2.707 1 95.69 94 MET B CA 1
ATOM 3496 C C . MET B 1 94 ? 7.516 31.891 -2.455 1 95.69 94 MET B C 1
ATOM 3498 O O . MET B 1 94 ? 7.613 32.688 -1.514 1 95.69 94 MET B O 1
ATOM 3502 N N . HIS B 1 95 ? 8.609 31.609 -3.25 1 95.56 95 HIS B N 1
ATOM 3503 C CA . HIS B 1 95 ? 9.906 32.219 -2.994 1 95.56 95 HIS B CA 1
ATOM 3504 C C . HIS B 1 95 ? 9.812 33.75 -3.068 1 95.56 95 HIS B C 1
ATOM 3506 O O . HIS B 1 95 ? 10.562 34.469 -2.395 1 95.56 95 HIS B O 1
ATOM 3512 N N . GLN B 1 96 ? 8.852 34.312 -3.816 1 96.25 96 GLN B N 1
ATOM 3513 C CA . GLN B 1 96 ? 8.68 35.75 -3.939 1 96.25 96 GLN B CA 1
ATOM 3514 C C . GLN B 1 96 ? 8.25 36.375 -2.609 1 96.25 96 GLN B C 1
ATOM 3516 O O . GLN B 1 96 ? 8.617 37.5 -2.301 1 96.25 96 GLN B O 1
ATOM 3521 N N . LEU B 1 97 ? 7.488 35.594 -1.833 1 97.06 97 LEU B N 1
ATOM 3522 C CA . LEU B 1 97 ? 7.086 36.062 -0.509 1 97.06 97 LEU B CA 1
ATOM 3523 C C . LEU B 1 97 ? 8.281 36.094 0.444 1 97.06 97 LEU B C 1
ATOM 3525 O O . LEU B 1 97 ? 8.461 37.031 1.192 1 97.06 97 LEU B O 1
ATOM 3529 N N . TYR B 1 98 ? 9.078 35.062 0.442 1 97.44 98 TYR B N 1
ATOM 3530 C CA . TYR B 1 98 ? 10.266 35 1.283 1 97.44 98 TYR B CA 1
ATOM 3531 C C . TYR B 1 98 ? 11.219 36.125 0.958 1 97.44 98 TYR B C 1
ATOM 3533 O O . TYR B 1 98 ? 11.727 36.812 1.86 1 97.44 98 TYR B O 1
ATOM 3541 N N . PHE B 1 99 ? 11.422 36.438 -0.292 1 96.94 99 PHE B N 1
ATOM 3542 C CA . PHE B 1 99 ? 12.383 37.438 -0.711 1 96.94 99 PHE B CA 1
ATOM 3543 C C . PHE B 1 99 ? 11.844 38.844 -0.462 1 96.94 99 PHE B C 1
ATOM 3545 O O . PHE B 1 99 ? 12.609 39.781 -0.355 1 96.94 99 PHE B O 1
ATOM 3552 N N . ARG B 1 100 ? 10.516 38.969 -0.444 1 97.19 100 ARG B N 1
ATOM 3553 C CA . ARG B 1 100 ? 9.922 40.25 -0.084 1 97.19 100 ARG B CA 1
ATOM 3554 C C . ARG B 1 100 ? 10.359 40.688 1.312 1 97.19 100 ARG B C 1
ATOM 3556 O O . ARG B 1 100 ? 10.555 41.875 1.564 1 97.19 100 ARG B O 1
ATOM 3563 N N . ASP B 1 101 ? 10.477 39.719 2.217 1 97.44 101 ASP B N 1
ATOM 3564 C CA . ASP B 1 101 ? 10.898 40.031 3.578 1 97.44 101 ASP B CA 1
ATOM 3565 C C . ASP B 1 101 ? 12.422 39.969 3.707 1 97.44 101 ASP B C 1
ATOM 3567 O O . ASP B 1 101 ? 13.031 40.875 4.281 1 97.44 101 ASP B O 1
ATOM 3571 N N . ASP B 1 102 ? 13.055 38.938 3.127 1 97.94 102 ASP B N 1
ATOM 3572 C CA . ASP B 1 102 ? 14.508 38.75 3.16 1 97.94 102 ASP B CA 1
ATOM 3573 C C . ASP B 1 102 ? 15.047 38.406 1.773 1 97.94 102 ASP B C 1
ATOM 3575 O O . ASP B 1 102 ? 15.188 37.25 1.429 1 97.94 102 ASP B O 1
ATOM 3579 N N . PRO B 1 103 ? 15.5 39.375 1.057 1 97.44 103 PRO B N 1
ATOM 3580 C CA . PRO B 1 103 ? 15.969 39.156 -0.314 1 97.44 103 PRO B CA 1
ATOM 3581 C C . PRO B 1 103 ? 17.156 38.188 -0.391 1 97.44 103 PRO B C 1
ATOM 3583 O O . PRO B 1 103 ? 17.453 37.656 -1.463 1 97.44 103 PRO B O 1
ATOM 3586 N N . ALA B 1 104 ? 17.797 38 0.738 1 97.62 104 ALA B N 1
ATOM 3587 C CA . ALA B 1 104 ? 19 37.156 0.723 1 97.62 104 ALA B CA 1
ATOM 3588 C C . ALA B 1 104 ? 18.766 35.844 1.461 1 97.62 104 ALA B C 1
ATOM 3590 O O . ALA B 1 104 ? 19.703 35.188 1.899 1 97.62 104 ALA B O 1
ATOM 3591 N N . TYR B 1 105 ? 17.516 35.531 1.661 1 96.94 105 TYR B N 1
ATOM 3592 C CA . TYR B 1 105 ? 17.203 34.312 2.379 1 96.94 105 TYR B CA 1
ATOM 3593 C C . TYR B 1 105 ? 17.828 33.094 1.694 1 96.94 105 TYR B C 1
ATOM 3595 O O . TYR B 1 105 ? 17.797 33 0.466 1 96.94 105 TYR B O 1
ATOM 3603 N N . LYS B 1 106 ? 18.312 32.094 2.422 1 96.12 106 LYS B N 1
ATOM 3604 C CA . LYS B 1 106 ? 19.094 31 1.867 1 96.12 106 LYS B CA 1
ATOM 3605 C C . LYS B 1 106 ? 18.406 29.656 2.145 1 96.12 106 LYS B C 1
ATOM 3607 O O . LYS B 1 106 ? 18.922 28.609 1.764 1 96.12 106 LYS B O 1
ATOM 3612 N N . GLY B 1 107 ? 17.266 29.688 2.816 1 94.38 107 GLY B N 1
ATOM 3613 C CA . GLY B 1 107 ? 16.625 28.438 3.191 1 94.38 107 GLY B CA 1
ATOM 3614 C C . GLY B 1 107 ? 15.547 28 2.207 1 94.38 107 GLY B C 1
ATOM 3615 O O . GLY B 1 107 ? 15.562 28.422 1.043 1 94.38 107 GLY B O 1
ATOM 3616 N N . LYS B 1 108 ? 14.766 27.094 2.646 1 92.69 108 LYS B N 1
ATOM 3617 C CA . LYS B 1 108 ? 13.68 26.562 1.827 1 92.69 108 LYS B CA 1
ATOM 3618 C C . LYS B 1 108 ? 12.461 27.484 1.867 1 92.69 108 LYS B C 1
ATOM 3620 O O . LYS B 1 108 ? 12.156 28.078 2.904 1 92.69 108 LYS B O 1
ATOM 3625 N N . TYR B 1 109 ? 11.812 27.578 0.807 1 94.12 109 TYR B N 1
ATOM 3626 C CA . TYR B 1 109 ? 10.578 28.359 0.721 1 94.12 109 TYR B CA 1
ATOM 3627 C C . TYR B 1 109 ? 9.367 27.484 1.029 1 94.12 109 TYR B C 1
ATOM 3629 O O . TYR B 1 109 ? 8.609 27.125 0.128 1 94.12 109 TYR B O 1
ATOM 3637 N N . SER B 1 110 ? 9.133 27.234 2.281 1 93.19 110 SER B N 1
ATOM 3638 C CA . SER B 1 110 ? 8.188 26.219 2.754 1 93.19 110 SER B CA 1
ATOM 3639 C C . SER B 1 110 ? 6.852 26.859 3.131 1 93.19 110 SER B C 1
ATOM 3641 O O . SER B 1 110 ? 6.719 28.078 3.16 1 93.19 110 SER B O 1
ATOM 3643 N N . VAL B 1 111 ? 5.836 26.109 3.162 1 96.44 111 VAL B N 1
ATOM 3644 C CA . VAL B 1 111 ? 4.586 26.406 3.852 1 96.44 111 VAL B CA 1
ATOM 3645 C C . VAL B 1 111 ? 4.52 25.641 5.168 1 96.44 111 VAL B C 1
ATOM 3647 O O . VAL B 1 111 ? 5.094 24.547 5.285 1 96.44 111 VAL B O 1
ATOM 3650 N N . PRO B 1 112 ? 3.896 26.125 6.164 1 98.31 112 PRO B N 1
ATOM 3651 C CA . PRO B 1 112 ? 3.109 27.359 6.223 1 98.31 112 PRO B CA 1
ATOM 3652 C C . PRO B 1 112 ? 3.979 28.609 6.332 1 98.31 112 PRO B C 1
ATOM 3654 O O . PRO B 1 112 ? 5.16 28.516 6.676 1 98.31 112 PRO B O 1
ATOM 3657 N N . LEU B 1 113 ? 3.393 29.719 5.941 1 98.62 113 LEU B N 1
ATOM 3658 C CA . LEU B 1 113 ? 4.016 31.031 6.094 1 98.62 113 LEU B CA 1
ATOM 3659 C C . LEU B 1 113 ? 2.994 32.062 6.551 1 98.62 113 LEU B C 1
ATOM 3661 O O . LEU B 1 113 ? 1.955 32.25 5.91 1 98.62 113 LEU B O 1
ATOM 3665 N N . LEU B 1 114 ? 3.256 32.656 7.727 1 98.81 114 LEU B N 1
ATOM 3666 C CA . LEU B 1 114 ? 2.375 33.656 8.297 1 98.81 114 LEU B CA 1
ATOM 3667 C C . LEU B 1 114 ? 2.912 35.062 8.023 1 98.81 114 LEU B C 1
ATOM 3669 O O . LEU B 1 114 ? 4.055 35.375 8.375 1 98.81 114 LEU B O 1
ATOM 3673 N N . TRP B 1 115 ? 2.076 35.875 7.387 1 98.75 115 TRP B N 1
ATOM 3674 C CA . TRP B 1 115 ? 2.459 37.219 6.957 1 98.75 115 TRP B CA 1
ATOM 3675 C C . TRP B 1 115 ? 1.703 38.281 7.75 1 98.75 115 TRP B C 1
ATOM 3677 O O . TRP B 1 115 ? 0.505 38.156 8 1 98.75 115 TRP B O 1
ATOM 3687 N N . ASP B 1 116 ? 2.363 39.312 8.141 1 98.62 116 ASP B N 1
ATOM 3688 C CA . ASP B 1 116 ? 1.764 40.5 8.75 1 98.62 116 ASP B CA 1
ATOM 3689 C C . ASP B 1 116 ? 1.632 41.625 7.73 1 98.62 116 ASP B C 1
ATOM 3691 O O . ASP B 1 116 ? 2.633 42.219 7.316 1 98.62 116 ASP B O 1
ATOM 3695 N N . LYS B 1 117 ? 0.44 42 7.449 1 98.25 117 LYS B N 1
ATOM 3696 C CA . LYS B 1 117 ? 0.172 43.031 6.441 1 98.25 117 LYS B CA 1
ATOM 3697 C C . LYS B 1 117 ? 0.623 44.406 6.926 1 98.25 117 LYS B C 1
ATOM 3699 O O . LYS B 1 117 ? 1.05 45.219 6.125 1 98.25 117 LYS B O 1
ATOM 3704 N N . LYS B 1 118 ? 0.516 44.656 8.164 1 97.56 118 LYS B N 1
ATOM 3705 C CA . LYS B 1 118 ? 0.803 45.969 8.719 1 97.56 118 LYS B CA 1
ATOM 3706 C C . LYS B 1 118 ? 2.299 46.281 8.68 1 97.56 118 LYS B C 1
ATOM 3708 O O . LYS B 1 118 ? 2.715 47.344 8.203 1 97.56 118 LYS B O 1
ATOM 3713 N N . SER B 1 119 ? 3.121 45.375 9.156 1 96.56 119 SER B N 1
ATOM 3714 C CA . SER B 1 119 ? 4.566 45.594 9.156 1 96.56 119 SER B CA 1
ATOM 3715 C C . SER B 1 119 ? 5.199 45.062 7.875 1 96.56 119 SER B C 1
ATOM 3717 O O . SER B 1 119 ? 6.398 45.25 7.645 1 96.56 119 SER B O 1
ATOM 3719 N N . ASN B 1 120 ? 4.375 44.406 7.07 1 97.31 120 ASN B N 1
ATOM 3720 C CA . ASN B 1 120 ? 4.809 43.906 5.777 1 97.31 120 ASN B CA 1
ATOM 3721 C C . ASN B 1 120 ? 6.016 42.969 5.922 1 97.31 120 ASN B C 1
ATOM 3723 O O . ASN B 1 120 ? 7.035 43.156 5.258 1 97.31 120 ASN B O 1
ATOM 3727 N N . ARG B 1 121 ? 5.906 42.031 6.758 1 97.06 121 ARG B N 1
ATOM 3728 C CA . ARG B 1 121 ? 6.977 41.031 6.969 1 97.06 121 ARG B CA 1
ATOM 3729 C C . ARG B 1 121 ? 6.41 39.688 7.406 1 97.06 121 ARG B C 1
ATOM 3731 O O . ARG B 1 121 ? 5.234 39.594 7.762 1 97.06 121 ARG B O 1
ATOM 3738 N N . ILE B 1 122 ? 7.254 38.688 7.32 1 98.5 122 ILE B N 1
ATOM 3739 C CA . ILE B 1 122 ? 6.879 37.344 7.773 1 98.5 122 ILE B CA 1
ATOM 3740 C C . ILE B 1 122 ? 6.891 37.281 9.305 1 98.5 122 ILE B C 1
ATOM 3742 O O . ILE B 1 122 ? 7.805 37.812 9.938 1 98.5 122 ILE B O 1
ATOM 3746 N N . VAL B 1 123 ? 5.84 36.719 9.867 1 98.5 123 VAL B N 1
ATOM 3747 C CA . VAL B 1 123 ? 5.738 36.562 11.312 1 98.5 123 VAL B CA 1
ATOM 3748 C C . VAL B 1 123 ? 6.383 35.219 11.734 1 98.5 123 VAL B C 1
ATOM 3750 O O . VAL B 1 123 ? 7.199 35.188 12.656 1 98.5 123 VAL B O 1
ATOM 3753 N N . ASN B 1 124 ? 6.023 34.156 11.047 1 98.5 124 ASN B N 1
ATOM 3754 C CA . ASN B 1 124 ? 6.426 32.781 11.414 1 98.5 124 ASN B CA 1
ATOM 3755 C C . ASN B 1 124 ? 6.277 31.828 10.25 1 98.5 124 ASN B C 1
ATOM 3757 O O . ASN B 1 124 ? 5.344 31.938 9.453 1 98.5 124 ASN B O 1
ATOM 3761 N N . ASN B 1 125 ? 7.223 30.906 10.109 1 98.31 125 ASN B N 1
ATOM 3762 C CA . ASN B 1 125 ? 7.094 29.844 9.141 1 98.31 125 ASN B CA 1
ATOM 3763 C C . ASN B 1 125 ? 7.375 28.469 9.766 1 98.31 125 ASN B C 1
ATOM 3765 O O . ASN B 1 125 ? 7.695 27.516 9.062 1 98.31 125 ASN B O 1
ATOM 3769 N N . GLU B 1 126 ? 7.246 28.375 11.102 1 96.62 126 GLU B N 1
ATOM 3770 C CA . GLU B 1 126 ? 7.445 27.156 11.859 1 96.62 126 GLU B CA 1
ATOM 3771 C C . GLU B 1 126 ? 6.125 26.609 12.406 1 96.62 126 GLU B C 1
ATOM 3773 O O . GLU B 1 126 ? 5.633 27.094 13.43 1 96.62 126 GLU B O 1
ATOM 3778 N N . SER B 1 127 ? 5.66 25.484 11.828 1 96.56 127 SER B N 1
ATOM 3779 C CA . SER B 1 127 ? 4.344 24.938 12.133 1 96.56 127 SER B CA 1
ATOM 3780 C C . SER B 1 127 ? 4.246 24.516 13.602 1 96.56 127 SER B C 1
ATOM 3782 O O . SER B 1 127 ? 3.223 24.734 14.25 1 96.56 127 SER B O 1
ATOM 3784 N N . ALA B 1 128 ? 5.305 23.922 14.133 1 93.44 128 ALA B N 1
ATOM 3785 C CA . ALA B 1 128 ? 5.293 23.438 15.508 1 93.44 128 ALA B CA 1
ATOM 3786 C C . ALA B 1 128 ? 5.188 24.594 16.5 1 93.44 128 ALA B C 1
ATOM 3788 O O . ALA B 1 128 ? 4.52 24.484 17.531 1 93.44 128 ALA B O 1
ATOM 3789 N N . GLU B 1 129 ? 5.836 25.688 16.188 1 95.62 129 GLU B N 1
ATOM 3790 C CA . GLU B 1 129 ? 5.738 26.875 17.031 1 95.62 129 GLU B CA 1
ATOM 3791 C C . GLU B 1 129 ? 4.336 27.469 16.984 1 95.62 129 GLU B C 1
ATOM 3793 O O . GLU B 1 129 ? 3.768 27.812 18.016 1 95.62 129 GLU B O 1
ATOM 3798 N N . MET B 1 130 ? 3.797 27.562 15.805 1 97.31 130 MET B N 1
ATOM 3799 C CA . MET B 1 130 ? 2.461 28.141 15.648 1 97.31 130 MET B CA 1
ATOM 3800 C C . MET B 1 130 ? 1.435 27.344 16.453 1 97.31 130 MET B C 1
ATOM 3802 O O . MET B 1 130 ? 0.492 27.922 17 1 97.31 130 MET B O 1
ATOM 3806 N N . LEU B 1 131 ? 1.619 26.047 16.5 1 95.06 131 LEU B N 1
ATOM 3807 C CA . LEU B 1 131 ? 0.688 25.172 17.219 1 95.06 131 LEU B CA 1
ATOM 3808 C C . LEU B 1 131 ? 0.619 25.562 18.688 1 95.06 131 LEU B C 1
ATOM 3810 O O . LEU B 1 131 ? -0.42 25.391 19.328 1 95.06 131 LEU B O 1
ATOM 3814 N N . LYS B 1 132 ? 1.662 26.125 19.203 1 93.5 132 LYS B N 1
ATOM 3815 C CA . LYS B 1 132 ? 1.747 26.422 20.625 1 93.5 132 LYS B CA 1
ATOM 3816 C C . LYS B 1 132 ? 0.961 27.688 20.969 1 93.5 132 LYS B C 1
ATOM 3818 O O . LYS B 1 132 ? 0.305 27.75 22.016 1 93.5 132 LYS B O 1
ATOM 3823 N N . TRP B 1 133 ? 0.985 28.641 20.125 1 95.44 133 TRP B N 1
ATOM 3824 C CA . TRP B 1 133 ? 0.43 29.922 20.547 1 95.44 133 TRP B CA 1
ATOM 3825 C C . TRP B 1 133 ? -0.805 30.266 19.734 1 95.44 133 TRP B C 1
ATOM 3827 O O . TRP B 1 133 ? -1.652 31.047 20.172 1 95.44 133 TRP B O 1
ATOM 3837 N N . LEU B 1 134 ? -1.021 29.703 18.578 1 96.25 134 LEU B N 1
ATOM 3838 C CA . LEU B 1 134 ? -2.098 30.094 17.672 1 96.25 134 LEU B CA 1
ATOM 3839 C C . LEU B 1 134 ? -3.461 29.797 18.297 1 96.25 134 LEU B C 1
ATOM 3841 O O . LEU B 1 134 ? -4.395 30.594 18.141 1 96.25 134 LEU B O 1
ATOM 3845 N N . PRO B 1 135 ? -3.588 28.703 19.062 1 94.19 135 PRO B N 1
ATOM 3846 C CA . PRO B 1 135 ? -4.906 28.375 19.609 1 94.19 135 PRO B CA 1
ATOM 3847 C C . PRO B 1 135 ? -5.469 29.484 20.5 1 94.19 135 PRO B C 1
ATOM 3849 O O . PRO B 1 135 ? -6.691 29.625 20.609 1 94.19 135 PRO B O 1
ATOM 3852 N N . SER B 1 136 ? -4.621 30.266 21.062 1 92.25 136 SER B N 1
ATOM 3853 C CA . SER B 1 136 ? -5.109 31.297 21.984 1 92.25 136 SER B CA 1
ATOM 3854 C C . SER B 1 136 ? -4.77 32.688 21.469 1 92.25 136 SER B C 1
ATOM 3856 O O . SER B 1 136 ? -5.066 33.688 22.125 1 92.25 136 SER B O 1
ATOM 3858 N N . ALA B 1 137 ? -4.203 32.812 20.359 1 94.5 137 ALA B N 1
ATOM 3859 C CA . ALA B 1 137 ? -3.6 34.031 19.875 1 94.5 137 ALA B CA 1
ATOM 3860 C C . ALA B 1 137 ? -4.652 35.125 19.688 1 94.5 137 ALA B C 1
ATOM 3862 O O . ALA B 1 137 ? -4.391 36.312 19.938 1 94.5 137 ALA B O 1
ATOM 3863 N N . PHE B 1 138 ? -5.84 34.781 19.312 1 93.94 138 PHE B N 1
ATOM 3864 C CA . PHE B 1 138 ? -6.824 35.781 18.938 1 93.94 138 PHE B CA 1
ATOM 3865 C C . PHE B 1 138 ? -7.957 35.844 19.953 1 93.94 138 PHE B C 1
ATOM 3867 O O . PHE B 1 138 ? -8.984 36.469 19.719 1 93.94 138 PHE B O 1
ATOM 3874 N N . ASN B 1 139 ? -7.777 35.156 21.094 1 90.25 139 ASN B N 1
ATOM 3875 C CA . ASN B 1 139 ? -8.828 35.062 22.094 1 90.25 139 ASN B CA 1
ATOM 3876 C C . ASN B 1 139 ? -9.336 36.438 22.5 1 90.25 139 ASN B C 1
ATOM 3878 O O . ASN B 1 139 ? -10.531 36.625 22.75 1 90.25 139 ASN B O 1
ATOM 3882 N N . SER B 1 140 ? -8.516 37.438 22.531 1 89.69 140 SER B N 1
ATOM 3883 C CA . SER B 1 140 ? -8.852 38.75 23.047 1 89.69 140 SER B CA 1
ATOM 3884 C C . SER B 1 140 ? -9.703 39.531 22.047 1 89.69 140 SER B C 1
ATOM 3886 O O . SER B 1 140 ? -10.375 40.5 22.422 1 89.69 140 SER B O 1
ATOM 3888 N N . VAL B 1 141 ? -9.695 39.188 20.828 1 90.75 141 VAL B N 1
ATOM 3889 C CA . VAL B 1 141 ? -10.367 40 19.812 1 90.75 141 VAL B CA 1
ATOM 3890 C C . VAL B 1 141 ? -11.516 39.188 19.203 1 90.75 141 VAL B C 1
ATOM 3892 O O . VAL B 1 141 ? -12.312 39.75 18.438 1 90.75 141 VAL B O 1
ATOM 3895 N N . GLN B 1 142 ? -11.57 37.938 19.516 1 87.19 142 GLN B N 1
ATOM 3896 C CA . GLN B 1 142 ? -12.648 37.125 18.953 1 87.19 142 GLN B CA 1
ATOM 3897 C C . GLN B 1 142 ? -13.977 37.438 19.625 1 87.19 142 GLN B C 1
ATOM 3899 O O . GLN B 1 142 ? -14.039 37.625 20.844 1 87.19 142 GLN B O 1
ATOM 3904 N N . GLU B 1 143 ? -14.961 37.656 18.766 1 73.75 143 GLU B N 1
ATOM 3905 C CA . GLU B 1 143 ? -16.297 37.906 19.281 1 73.75 143 GLU B CA 1
ATOM 3906 C C . GLU B 1 143 ? -16.844 36.688 20.016 1 73.75 143 GLU B C 1
ATOM 3908 O O . GLU B 1 143 ? -16.5 35.562 19.672 1 73.75 143 GLU B O 1
ATOM 3913 N N . ASN B 1 144 ? -17.547 37 21.016 1 62.97 144 ASN B N 1
ATOM 3914 C CA . ASN B 1 144 ? -18.094 35.969 21.875 1 62.97 144 ASN B CA 1
ATOM 3915 C C . ASN B 1 144 ? -18.828 34.875 21.078 1 62.97 144 ASN B C 1
ATOM 3917 O O . ASN B 1 144 ? -18.797 33.719 21.438 1 62.97 144 ASN B O 1
ATOM 3921 N N . SER B 1 145 ? -19.562 35.25 20 1 54.22 145 SER B N 1
ATOM 3922 C CA . SER B 1 145 ? -20.375 34.312 19.203 1 54.22 145 SER B CA 1
ATOM 3923 C C . SER B 1 145 ? -19.484 33.344 18.438 1 54.22 145 SER B C 1
ATOM 3925 O O . SER B 1 145 ? -19.938 32.25 18.062 1 54.22 145 SER B O 1
ATOM 3927 N N . ASP B 1 146 ? -18.375 33.75 18.25 1 56.62 146 ASP B N 1
ATOM 3928 C CA . ASP B 1 146 ? -17.469 32.969 17.406 1 56.62 146 ASP B CA 1
ATOM 3929 C C . ASP B 1 146 ? -16.531 32.125 18.25 1 56.62 146 ASP B C 1
ATOM 3931 O O . ASP B 1 146 ? -15.82 31.25 17.719 1 56.62 146 ASP B O 1
ATOM 3935 N N . LYS B 1 147 ? -16.578 32.625 19.516 1 58.66 147 LYS B N 1
ATOM 3936 C CA . LYS B 1 147 ? -15.633 31.953 20.391 1 58.66 147 LYS B CA 1
ATOM 3937 C C . LYS B 1 147 ? -16 30.484 20.562 1 58.66 147 LYS B C 1
ATOM 3939 O O . LYS B 1 147 ? -17.156 30.156 20.828 1 58.66 147 LYS B O 1
ATOM 3944 N N . ALA B 1 148 ? -15.469 29.609 19.641 1 56.5 148 ALA B N 1
ATOM 3945 C CA . ALA B 1 148 ? -15.57 28.172 19.844 1 56.5 148 ALA B CA 1
ATOM 3946 C C . ALA B 1 148 ? -15.5 27.812 21.328 1 56.5 148 ALA B C 1
ATOM 3948 O O . ALA B 1 148 ? -14.922 28.547 22.125 1 56.5 148 ALA B O 1
ATOM 3949 N N . GLU B 1 149 ? -16.359 27.156 21.984 1 57.47 149 GLU B N 1
ATOM 3950 C CA . GLU B 1 149 ? -16.172 26.578 23.312 1 57.47 149 GLU B CA 1
ATOM 3951 C C . GLU B 1 149 ? -14.695 26.422 23.656 1 57.47 149 GLU B C 1
ATOM 3953 O O . GLU B 1 149 ? -13.852 26.359 22.766 1 57.47 149 GLU B O 1
ATOM 3958 N N . GLU B 1 150 ? -14.266 26.703 25.016 1 65.19 150 GLU B N 1
ATOM 3959 C CA . GLU B 1 150 ? -12.961 26.781 25.656 1 65.19 150 GLU B CA 1
ATOM 3960 C C . GLU B 1 150 ? -12.086 25.594 25.266 1 65.19 150 GLU B C 1
ATOM 3962 O O . GLU B 1 150 ? -11.969 24.641 26.031 1 65.19 150 GLU B O 1
ATOM 3967 N N . LEU B 1 151 ? -11.836 25.469 23.906 1 81.5 151 LEU B N 1
ATOM 3968 C CA . LEU B 1 151 ? -10.883 24.422 23.547 1 81.5 151 LEU B CA 1
ATOM 3969 C C . LEU B 1 151 ? -9.477 24.781 24.016 1 81.5 151 LEU B C 1
ATOM 3971 O O . LEU B 1 151 ? -8.914 25.781 23.562 1 81.5 151 LEU B O 1
ATOM 3975 N N . ASP B 1 152 ? -9.078 24.125 25 1 89.75 152 ASP B N 1
ATOM 3976 C CA . ASP B 1 152 ? -7.711 24.219 25.5 1 89.75 152 ASP B CA 1
ATOM 3977 C C . ASP B 1 152 ? -6.871 23.031 25.062 1 89.75 152 ASP B C 1
ATOM 3979 O O . ASP B 1 152 ? -7.016 21.938 25.609 1 89.75 152 ASP B O 1
ATOM 3983 N N . PHE B 1 153 ? -5.992 23.312 24.141 1 94.56 153 PHE B N 1
ATOM 3984 C CA . PHE B 1 153 ? -5.199 22.234 23.547 1 94.56 153 PHE B CA 1
ATOM 3985 C C . PHE B 1 153 ? -4.074 21.828 24.5 1 94.56 153 PHE B C 1
ATOM 3987 O O . PHE B 1 153 ? -3.404 20.812 24.266 1 94.56 153 PHE B O 1
ATOM 3994 N N . TYR B 1 154 ? -3.881 22.609 25.516 1 96.31 154 TYR B N 1
ATOM 3995 C CA . TYR B 1 154 ? -2.781 22.375 26.438 1 96.31 154 TYR B CA 1
ATOM 3996 C C . TYR B 1 154 ? -3.229 22.609 27.875 1 96.31 154 TYR B C 1
ATOM 3998 O O . TYR B 1 154 ? -2.617 23.391 28.609 1 96.31 154 TYR B O 1
ATOM 4006 N N . PRO B 1 155 ? -4.211 21.859 28.25 1 95.5 155 PRO B N 1
ATOM 4007 C CA . PRO B 1 155 ? -4.738 22.078 29.594 1 95.5 155 PRO B CA 1
ATOM 4008 C C . PRO B 1 155 ? -3.729 21.719 30.688 1 95.5 155 PRO B C 1
ATOM 4010 O O . PRO B 1 155 ? -2.969 20.766 30.531 1 95.5 155 PRO B O 1
ATOM 4013 N N . GLN B 1 156 ? -3.801 22.406 31.719 1 95.81 156 GLN B N 1
ATOM 4014 C CA . GLN B 1 156 ? -2.816 22.328 32.781 1 95.81 156 GLN B CA 1
ATOM 4015 C C . GLN B 1 156 ? -2.66 20.906 33.312 1 95.81 156 GLN B C 1
ATOM 4017 O O . GLN B 1 156 ? -1.539 20.422 33.469 1 95.81 156 GLN B O 1
ATOM 4022 N N . GLU B 1 157 ? -3.703 20.219 33.469 1 96.81 157 GLU B N 1
ATOM 4023 C CA . GLU B 1 157 ? -3.697 18.891 34.094 1 96.81 157 GLU B CA 1
ATOM 4024 C C . GLU B 1 157 ? -3.076 17.844 33.188 1 96.81 157 GLU B C 1
ATOM 4026 O O . GLU B 1 157 ? -2.736 16.75 33.625 1 96.81 157 GLU B O 1
ATOM 4031 N N . LEU B 1 158 ? -2.887 18.172 31.859 1 97.69 158 LEU B N 1
ATOM 4032 C CA . LEU B 1 158 ? -2.389 17.188 30.906 1 97.69 158 LEU B CA 1
ATOM 4033 C C . LEU B 1 158 ? -1.029 17.594 30.359 1 97.69 158 LEU B C 1
ATOM 4035 O O . LEU B 1 158 ? -0.448 16.891 29.531 1 97.69 158 LEU B O 1
ATOM 4039 N N . ARG B 1 159 ? -0.453 18.719 30.812 1 97.75 159 ARG B N 1
ATOM 4040 C CA . ARG B 1 159 ? 0.752 19.297 30.234 1 97.75 159 ARG B CA 1
ATOM 4041 C C . ARG B 1 159 ? 1.932 18.344 30.344 1 97.75 159 ARG B C 1
ATOM 4043 O O . ARG B 1 159 ? 2.693 18.172 29.391 1 97.75 159 ARG B O 1
ATOM 4050 N N . GLN B 1 160 ? 2.066 17.703 31.469 1 97.88 160 GLN B N 1
ATOM 4051 C CA . GLN B 1 160 ? 3.178 16.781 31.656 1 97.88 160 GLN B CA 1
ATOM 4052 C C . GLN B 1 160 ? 3.111 15.617 30.656 1 97.88 160 GLN B C 1
ATOM 4054 O O . GLN B 1 160 ? 4.121 15.266 30.047 1 97.88 160 GLN B O 1
ATOM 4059 N N . LYS B 1 161 ? 1.926 15.047 30.516 1 98 161 LYS B N 1
ATOM 4060 C CA . LYS B 1 161 ? 1.738 13.938 29.578 1 98 161 LYS B CA 1
ATOM 4061 C C . LYS B 1 161 ? 1.979 14.383 28.141 1 98 161 LYS B C 1
ATOM 4063 O O . LYS B 1 161 ? 2.604 13.664 27.359 1 98 161 LYS B O 1
ATOM 4068 N N . ILE B 1 162 ? 1.481 15.547 27.812 1 98.19 162 ILE B N 1
ATOM 4069 C CA . ILE B 1 162 ? 1.652 16.094 26.469 1 98.19 162 ILE B CA 1
ATOM 4070 C C . ILE B 1 162 ? 3.139 16.266 26.172 1 98.19 162 ILE B C 1
ATOM 4072 O O . ILE B 1 162 ? 3.615 15.852 25.109 1 98.19 162 ILE B O 1
ATOM 4076 N N . ASP B 1 163 ? 3.867 16.797 27.141 1 97.75 163 ASP B N 1
ATOM 4077 C CA . ASP B 1 163 ? 5.289 17.062 26.953 1 97.75 163 ASP B CA 1
ATOM 4078 C C . ASP B 1 163 ? 6.09 15.773 26.844 1 97.75 163 ASP B C 1
ATOM 4080 O O . ASP B 1 163 ? 7.141 15.742 26.203 1 97.75 163 ASP B O 1
ATOM 4084 N N . GLU B 1 164 ? 5.613 14.781 27.438 1 97.88 164 GLU B N 1
ATOM 4085 C CA . GLU B 1 164 ? 6.266 13.477 27.391 1 97.88 164 GLU B CA 1
ATOM 4086 C C . GLU B 1 164 ? 6.043 12.812 26.031 1 97.88 164 GLU B C 1
ATOM 4088 O O . GLU B 1 164 ? 6.953 12.18 25.484 1 97.88 164 GLU B O 1
ATOM 4093 N N . ILE B 1 165 ? 4.891 12.93 25.438 1 98.25 165 ILE B N 1
ATOM 4094 C CA . ILE B 1 165 ? 4.469 12.18 24.266 1 98.25 165 ILE B CA 1
ATOM 4095 C C . ILE B 1 165 ? 4.883 12.922 23 1 98.25 165 ILE B C 1
ATOM 4097 O O . ILE B 1 165 ? 5.281 12.297 22.016 1 98.25 165 ILE B O 1
ATOM 4101 N N . SER B 1 166 ? 4.875 14.227 23.047 1 97.88 166 SER B N 1
ATOM 4102 C CA . SER B 1 166 ? 5.043 15.07 21.875 1 97.88 166 SER B CA 1
ATOM 4103 C C . SER B 1 166 ? 6.371 14.789 21.172 1 97.88 166 SER B C 1
ATOM 4105 O O . SER B 1 166 ? 6.414 14.641 19.953 1 97.88 166 SER B O 1
ATOM 4107 N N . PRO B 1 167 ? 7.465 14.648 21.922 1 97.19 167 PRO B N 1
ATOM 4108 C CA . PRO B 1 167 ? 8.75 14.477 21.234 1 97.19 167 PRO B CA 1
ATOM 4109 C C . PRO B 1 167 ? 8.82 13.195 20.406 1 97.19 167 PRO B C 1
ATOM 4111 O O . PRO B 1 167 ? 9.188 13.234 19.234 1 97.19 167 PRO B O 1
ATOM 4114 N N . TRP B 1 168 ? 8.43 12.078 20.938 1 97.44 168 TRP B N 1
ATOM 4115 C CA . TRP B 1 168 ? 8.578 10.844 20.172 1 97.44 168 TRP B CA 1
ATOM 4116 C C . TRP B 1 168 ? 7.484 10.742 19.109 1 97.44 168 TRP B C 1
ATOM 4118 O O . TRP B 1 168 ? 7.688 10.117 18.062 1 97.44 168 TRP B O 1
ATOM 4128 N N . LEU B 1 169 ? 6.281 11.32 19.391 1 98.25 169 LEU B N 1
ATOM 4129 C CA . LEU B 1 169 ? 5.254 11.391 18.359 1 98.25 169 LEU B CA 1
ATOM 4130 C C . LEU B 1 169 ? 5.766 12.133 17.125 1 98.25 169 LEU B C 1
ATOM 4132 O O . LEU B 1 169 ? 5.602 11.664 16 1 98.25 169 LEU B O 1
ATOM 4136 N N . GLN B 1 170 ? 6.406 13.234 17.359 1 97.56 170 GLN B N 1
ATOM 4137 C CA . GLN B 1 170 ? 6.93 14.039 16.266 1 97.56 170 GLN B CA 1
ATOM 4138 C C . GLN B 1 170 ? 8.102 13.344 15.57 1 97.56 170 GLN B C 1
ATOM 4140 O O . GLN B 1 170 ? 8.141 13.266 14.344 1 97.56 170 GLN B O 1
ATOM 4145 N N . SER B 1 171 ? 8.984 12.789 16.281 1 97.94 171 SER B N 1
ATOM 4146 C CA . SER B 1 171 ? 10.211 12.234 15.727 1 97.94 171 SER B CA 1
ATOM 4147 C C . SER B 1 171 ? 9.961 10.891 15.039 1 97.94 171 SER B C 1
ATOM 4149 O O . SER B 1 171 ? 10.484 10.641 13.953 1 97.94 171 SER B O 1
ATOM 4151 N N . LEU B 1 172 ? 9.133 10.0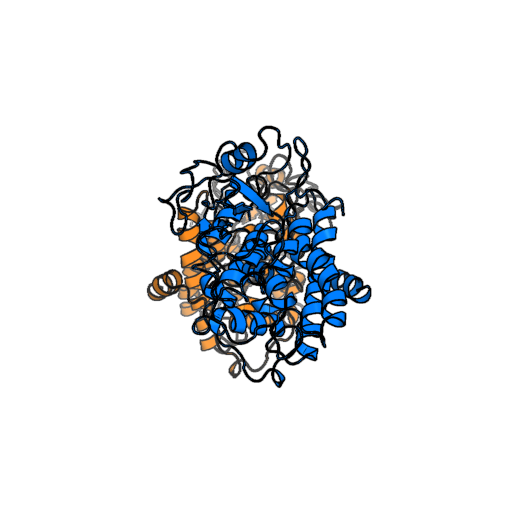47 15.625 1 98.69 172 LEU B N 1
ATOM 4152 C CA . LEU B 1 172 ? 9.055 8.664 15.18 1 98.69 172 LEU B CA 1
ATOM 4153 C C . LEU B 1 172 ? 7.852 8.453 14.266 1 98.69 172 LEU B C 1
ATOM 4155 O O . LEU B 1 172 ? 7.824 7.5 13.484 1 98.69 172 LEU B O 1
ATOM 4159 N N . ILE B 1 173 ? 6.832 9.312 14.391 1 98.81 173 ILE B N 1
ATOM 4160 C CA . ILE B 1 173 ? 5.648 9.133 13.562 1 98.81 173 ILE B CA 1
ATOM 4161 C C . ILE B 1 173 ? 5.574 10.258 12.523 1 98.81 173 ILE B C 1
ATOM 4163 O O . ILE B 1 173 ? 5.707 10.008 11.32 1 98.81 173 ILE B O 1
ATOM 4167 N N . CYS B 1 174 ? 5.562 11.547 12.938 1 98.44 174 CYS B N 1
ATOM 4168 C CA . CYS B 1 174 ? 5.41 12.656 12.008 1 98.44 174 CYS B CA 1
ATOM 4169 C C . CYS B 1 174 ? 6.602 12.742 11.055 1 98.44 174 CYS B C 1
ATOM 4171 O O . CYS B 1 174 ? 6.426 12.852 9.844 1 98.44 174 CYS B O 1
ATOM 4173 N N . ALA B 1 175 ? 7.789 12.656 11.609 1 97.88 175 ALA B N 1
ATOM 4174 C CA . ALA B 1 175 ? 8.992 12.688 10.781 1 97.88 175 ALA B CA 1
ATOM 4175 C C . ALA B 1 175 ? 9.359 11.289 10.297 1 97.88 175 ALA B C 1
ATOM 4177 O O . ALA B 1 175 ? 10.078 11.133 9.305 1 97.88 175 ALA B O 1
ATOM 4178 N N . GLY B 1 176 ? 8.891 10.25 11.062 1 98.62 176 GLY B N 1
ATOM 4179 C CA . GLY B 1 176 ? 9.25 8.867 10.797 1 98.62 176 GLY B CA 1
ATOM 4180 C C . GLY B 1 176 ? 8.836 8.398 9.406 1 98.62 176 GLY B C 1
ATOM 4181 O O . GLY B 1 176 ? 9.57 7.656 8.758 1 98.62 176 GLY B O 1
ATOM 4182 N N . VAL B 1 177 ? 7.676 8.836 8.938 1 98.75 177 VAL B N 1
ATOM 4183 C CA . VAL B 1 177 ? 7.199 8.438 7.621 1 98.75 177 VAL B CA 1
ATOM 4184 C C . VAL B 1 177 ? 8.18 8.914 6.547 1 98.75 177 VAL B C 1
ATOM 4186 O O . VAL B 1 177 ? 8.398 8.227 5.551 1 98.75 177 VAL B O 1
ATOM 4189 N N . TYR B 1 178 ? 8.844 10.047 6.75 1 98.25 178 TYR B N 1
ATOM 4190 C CA . TYR B 1 178 ? 9.773 10.602 5.777 1 98.25 178 TYR B CA 1
ATOM 4191 C C . TYR B 1 178 ? 11.133 9.914 5.859 1 98.25 178 TYR B C 1
ATOM 4193 O O . TYR B 1 178 ? 11.805 9.734 4.848 1 98.25 178 TYR B O 1
ATOM 4201 N N . LYS B 1 179 ? 11.516 9.57 7.098 1 98.25 179 LYS B N 1
ATOM 4202 C CA . LYS B 1 179 ? 12.758 8.82 7.246 1 98.25 179 LYS B CA 1
ATOM 4203 C C . LYS B 1 179 ? 12.703 7.512 6.457 1 98.25 179 LYS B C 1
ATOM 4205 O O . LYS B 1 179 ? 13.688 7.121 5.828 1 98.25 179 LYS B O 1
ATOM 4210 N N . ALA B 1 180 ? 11.57 6.914 6.441 1 98.5 180 ALA B N 1
ATOM 4211 C CA . ALA B 1 180 ? 11.375 5.699 5.656 1 98.5 180 ALA B CA 1
ATOM 4212 C C . ALA B 1 180 ? 11.203 6.023 4.176 1 98.5 180 ALA B C 1
ATOM 4214 O O . ALA B 1 180 ? 11.836 5.395 3.322 1 98.5 180 ALA B O 1
ATOM 4215 N N . GLY B 1 181 ? 10.461 7.004 3.91 1 98.12 181 GLY B N 1
ATOM 4216 C CA . GLY B 1 181 ? 10 7.281 2.561 1 98.12 181 GLY B CA 1
ATOM 4217 C C . GLY B 1 181 ? 11.094 7.816 1.653 1 98.12 181 GLY B C 1
ATOM 4218 O O . GLY B 1 181 ? 11.086 7.562 0.447 1 98.12 181 GLY B O 1
ATOM 4219 N N . PHE B 1 182 ? 12.016 8.57 2.174 1 97.5 182 PHE B N 1
ATOM 4220 C CA . PHE B 1 182 ? 13.047 9.195 1.353 1 97.5 182 PHE B CA 1
ATOM 4221 C C . PHE B 1 182 ? 14.375 8.461 1.495 1 97.5 182 PHE B C 1
ATOM 4223 O O . PHE B 1 182 ? 15.422 8.977 1.106 1 97.5 182 PHE B O 1
ATOM 4230 N N . ALA B 1 183 ? 14.289 7.293 2.127 1 97.5 183 ALA B N 1
ATOM 4231 C CA . ALA B 1 183 ? 15.492 6.48 2.25 1 97.5 183 ALA B CA 1
ATOM 4232 C C . ALA B 1 183 ? 16.078 6.148 0.878 1 97.5 183 ALA B C 1
ATOM 4234 O O . ALA B 1 183 ? 15.336 5.785 -0.042 1 97.5 183 ALA B O 1
ATOM 4235 N N . PRO B 1 184 ? 17.391 6.215 0.705 1 96.81 184 PRO B N 1
ATOM 4236 C CA . PRO B 1 184 ? 18.016 5.992 -0.601 1 96.81 184 PRO B CA 1
ATOM 4237 C C . PRO B 1 184 ? 18.281 4.516 -0.887 1 96.81 184 PRO B C 1
ATOM 4239 O O . PRO B 1 184 ? 18.625 4.152 -2.016 1 96.81 184 PRO B O 1
ATOM 4242 N N . ASN B 1 185 ? 18.203 3.686 0.136 1 97.62 185 ASN B N 1
ATOM 4243 C CA . ASN B 1 185 ? 18.484 2.262 -0.017 1 97.62 185 ASN B CA 1
ATOM 4244 C C . ASN B 1 185 ? 17.719 1.426 1.003 1 97.62 185 ASN B C 1
ATOM 4246 O O . ASN B 1 185 ? 17.047 1.972 1.883 1 97.62 185 ASN B O 1
ATOM 4250 N N . GLN B 1 186 ? 17.812 0.133 0.901 1 98.12 186 GLN B N 1
ATOM 4251 C CA . GLN B 1 186 ? 17.062 -0.823 1.707 1 98.12 186 GLN B CA 1
ATOM 4252 C C . GLN B 1 186 ? 17.375 -0.65 3.193 1 98.12 186 GLN B C 1
ATOM 4254 O O . GLN B 1 186 ? 16.469 -0.646 4.023 1 98.12 186 GLN B O 1
ATOM 4259 N N . GLU B 1 187 ? 18.594 -0.528 3.506 1 98.44 187 GLU B N 1
ATOM 4260 C CA . GLU B 1 187 ? 19.016 -0.446 4.902 1 98.44 187 GLU B CA 1
ATOM 4261 C C . GLU B 1 187 ? 18.422 0.78 5.586 1 98.44 187 GLU B C 1
ATOM 4263 O O . GLU B 1 187 ? 17.875 0.678 6.688 1 98.44 187 GLU B O 1
ATOM 4268 N N . ASP B 1 188 ? 18.516 1.958 4.969 1 98.62 188 ASP B N 1
ATOM 4269 C CA . ASP B 1 188 ? 17.984 3.195 5.531 1 98.62 188 ASP B CA 1
ATOM 4270 C C . ASP B 1 188 ? 16.453 3.15 5.621 1 98.62 188 ASP B C 1
ATOM 4272 O O . ASP B 1 188 ? 15.875 3.67 6.574 1 98.62 188 ASP B O 1
ATOM 4276 N N . TYR B 1 189 ? 15.898 2.516 4.621 1 98.75 189 TYR B N 1
ATOM 4277 C CA . TYR B 1 189 ? 14.461 2.316 4.66 1 98.75 189 TYR B CA 1
ATOM 4278 C C . TYR B 1 189 ? 14.047 1.542 5.906 1 98.75 189 TYR B C 1
ATOM 4280 O O . TYR B 1 189 ? 13.141 1.96 6.633 1 98.75 189 TYR B O 1
ATOM 4288 N N . GLU B 1 190 ? 14.703 0.453 6.152 1 98.75 190 GLU B N 1
ATOM 4289 C CA . GLU B 1 190 ? 14.367 -0.401 7.289 1 98.75 190 GLU B CA 1
ATOM 4290 C C . GLU B 1 190 ? 14.641 0.307 8.609 1 98.75 190 GLU B C 1
ATOM 4292 O O . GLU B 1 190 ? 13.898 0.131 9.578 1 98.75 190 GLU B O 1
ATOM 4297 N N . LYS B 1 191 ? 15.656 1.174 8.641 1 98.5 191 LYS B N 1
ATOM 4298 C CA . LYS B 1 191 ? 15.969 1.965 9.828 1 98.5 191 LYS B CA 1
ATOM 4299 C C . LYS B 1 191 ? 14.852 2.961 10.133 1 98.5 191 LYS B C 1
ATOM 4301 O O . LYS B 1 191 ? 14.68 3.369 11.289 1 98.5 191 LYS B O 1
ATOM 4306 N N . GLY B 1 192 ? 14.18 3.34 9.086 1 98.62 192 GLY B N 1
ATOM 4307 C CA . GLY B 1 192 ? 13.102 4.301 9.25 1 98.62 192 GLY B CA 1
ATOM 4308 C C . GLY B 1 192 ? 11.766 3.65 9.562 1 98.62 192 GLY B C 1
ATOM 4309 O O . GLY B 1 192 ? 11.062 4.074 10.484 1 98.62 192 GLY B O 1
ATOM 4310 N N . VAL B 1 193 ? 11.422 2.541 8.883 1 98.88 193 VAL B N 1
ATOM 4311 C CA . VAL B 1 193 ? 10.07 2.002 8.914 1 98.88 193 VAL B CA 1
ATOM 4312 C C . VAL B 1 193 ? 9.852 1.212 10.203 1 98.88 193 VAL B C 1
ATOM 4314 O O . VAL B 1 193 ? 8.75 1.204 10.75 1 98.88 193 VAL B O 1
ATOM 4317 N N . ILE B 1 194 ? 10.867 0.579 10.758 1 98.88 194 ILE B N 1
ATOM 4318 C CA . ILE B 1 194 ? 10.734 -0.279 11.93 1 98.88 194 ILE B CA 1
ATOM 4319 C C . ILE B 1 194 ? 10.367 0.566 13.148 1 98.88 194 ILE B C 1
ATOM 4321 O O . ILE B 1 194 ? 9.344 0.329 13.797 1 98.88 194 ILE B O 1
ATOM 4325 N N . PRO B 1 195 ? 11.117 1.684 13.453 1 98.88 195 PRO B N 1
ATOM 4326 C CA . PRO B 1 195 ? 10.727 2.502 14.609 1 98.88 195 PRO B CA 1
ATOM 4327 C C . PRO B 1 195 ? 9.383 3.197 14.406 1 98.88 195 PRO B C 1
ATOM 4329 O O . PRO B 1 195 ? 8.656 3.436 15.375 1 98.88 195 PRO B O 1
ATOM 4332 N N . LEU B 1 196 ? 9.062 3.516 13.188 1 98.94 196 LEU B N 1
ATOM 4333 C CA . LEU B 1 196 ? 7.766 4.121 12.883 1 98.94 196 LEU B CA 1
ATOM 4334 C C . LEU B 1 196 ? 6.625 3.242 13.383 1 98.94 196 LEU B C 1
ATOM 4336 O O . LEU B 1 196 ? 5.746 3.715 14.109 1 98.94 196 LEU B O 1
ATOM 4340 N N . PHE B 1 197 ? 6.684 1.943 13.062 1 98.94 197 PHE B N 1
ATOM 4341 C CA . PHE B 1 197 ? 5.59 1.055 13.438 1 98.94 197 PHE B CA 1
ATOM 4342 C C . PHE B 1 197 ? 5.66 0.694 14.914 1 98.94 197 PHE B C 1
ATOM 4344 O O . PHE B 1 197 ? 4.637 0.429 15.547 1 98.94 197 PHE B O 1
ATOM 4351 N N . ALA B 1 198 ? 6.859 0.702 15.477 1 98.94 198 ALA B N 1
ATOM 4352 C CA . ALA B 1 198 ? 6.965 0.579 16.938 1 98.94 198 ALA B CA 1
ATOM 4353 C C . ALA B 1 198 ? 6.215 1.709 17.625 1 98.94 198 ALA B C 1
ATOM 4355 O O . ALA B 1 198 ? 5.484 1.474 18.594 1 98.94 198 ALA B O 1
ATOM 4356 N N . ALA B 1 199 ? 6.398 2.91 17.141 1 98.94 199 ALA B N 1
ATOM 4357 C CA . ALA B 1 199 ? 5.75 4.086 17.719 1 98.94 199 ALA B CA 1
ATOM 4358 C C . ALA B 1 199 ? 4.242 4.047 17.484 1 98.94 199 ALA B C 1
ATOM 4360 O O . ALA B 1 199 ? 3.463 4.449 18.344 1 98.94 199 ALA B O 1
ATOM 4361 N N . LEU B 1 200 ? 3.773 3.58 16.328 1 98.94 200 LEU B N 1
ATOM 4362 C CA . LEU B 1 200 ? 2.346 3.432 16.062 1 98.94 200 LEU B CA 1
ATOM 4363 C C . LEU B 1 200 ? 1.719 2.426 17.031 1 98.94 200 LEU B C 1
ATOM 4365 O O . LEU B 1 200 ? 0.618 2.648 17.531 1 98.94 200 LEU B O 1
ATOM 4369 N N . ASN B 1 201 ? 2.473 1.273 17.219 1 98.94 201 ASN B N 1
ATOM 4370 C CA . ASN B 1 201 ? 2.027 0.328 18.234 1 98.94 201 ASN B CA 1
ATOM 4371 C C . ASN B 1 201 ? 1.82 1.013 19.578 1 98.94 201 ASN B C 1
ATOM 4373 O O . ASN B 1 201 ? 0.795 0.812 20.234 1 98.94 201 ASN B O 1
ATOM 4377 N N . ARG B 1 202 ? 2.752 1.8 19.969 1 98.75 202 ARG B N 1
ATOM 4378 C CA . ARG B 1 202 ? 2.705 2.49 21.25 1 98.75 202 ARG B CA 1
ATOM 4379 C C . ARG B 1 202 ? 1.543 3.479 21.297 1 98.75 202 ARG B C 1
ATOM 4381 O O . ARG B 1 202 ? 0.823 3.549 22.297 1 98.75 202 ARG B O 1
ATOM 4388 N N . LEU B 1 203 ? 1.38 4.258 20.266 1 98.88 203 LEU B N 1
ATOM 4389 C CA . LEU B 1 203 ? 0.299 5.234 20.219 1 98.88 203 LEU B CA 1
ATOM 4390 C C . LEU B 1 203 ? -1.06 4.547 20.312 1 98.88 203 LEU B C 1
ATOM 4392 O O . LEU B 1 203 ? -1.959 5.027 21 1 98.88 203 LEU B O 1
ATOM 4396 N N . GLU B 1 204 ? -1.195 3.393 19.562 1 98.88 204 GLU B N 1
ATOM 4397 C CA . GLU B 1 204 ? -2.404 2.576 19.609 1 98.88 204 GLU B CA 1
ATOM 4398 C C . GLU B 1 204 ? -2.748 2.182 21.047 1 98.88 204 GLU B C 1
ATOM 4400 O O . GLU B 1 204 ? -3.887 2.355 21.484 1 98.88 204 GLU B O 1
ATOM 4405 N N . GLU B 1 205 ? -1.81 1.709 21.719 1 98.5 205 GLU B N 1
ATOM 4406 C CA . GLU B 1 205 ? -1.991 1.284 23.109 1 98.5 205 GLU B CA 1
ATOM 4407 C C . GLU B 1 205 ? -2.297 2.473 24.016 1 98.5 205 GLU B C 1
ATOM 4409 O O . GLU B 1 205 ? -3.145 2.379 24.906 1 98.5 205 GLU B O 1
ATOM 4414 N N . LEU B 1 206 ? -1.584 3.551 23.828 1 98.56 206 LEU B N 1
ATOM 4415 C CA . LEU B 1 206 ? -1.741 4.754 24.641 1 98.56 206 LEU B CA 1
ATOM 4416 C C . LEU B 1 206 ? -3.154 5.316 24.516 1 98.56 206 LEU B C 1
ATOM 4418 O O . LEU B 1 206 ? -3.799 5.621 25.516 1 98.56 206 LEU B O 1
ATOM 4422 N N . VAL B 1 207 ? -3.664 5.438 23.328 1 98.81 207 VAL B N 1
ATOM 4423 C CA . VAL B 1 207 ? -5.004 5.969 23.094 1 98.81 207 VAL B CA 1
ATOM 4424 C C . VAL B 1 207 ? -6.043 5.039 23.719 1 98.81 207 VAL B C 1
ATOM 4426 O O . VAL B 1 207 ? -6.992 5.496 24.359 1 98.81 207 VAL B O 1
ATOM 4429 N N . HIS B 1 208 ? -5.863 3.734 23.516 1 98.75 208 HIS B N 1
ATOM 4430 C CA . HIS B 1 208 ? -6.789 2.76 24.078 1 98.75 208 HIS B CA 1
ATOM 4431 C C . HIS B 1 208 ? -6.852 2.879 25.594 1 98.75 208 HIS B C 1
ATOM 4433 O O . HIS B 1 208 ? -7.941 2.873 26.172 1 98.75 208 HIS B O 1
ATOM 4439 N N . SER B 1 209 ? -5.707 3.031 26.219 1 98.38 209 SER B N 1
ATOM 4440 C CA . SER B 1 209 ? -5.621 3.072 27.672 1 98.38 209 SER B CA 1
ATOM 4441 C C . SER B 1 209 ? -6.293 4.324 28.219 1 98.38 209 SER B C 1
ATOM 4443 O O . SER B 1 209 ? -6.695 4.355 29.391 1 98.38 209 SER B O 1
ATOM 4445 N N . ASN B 1 210 ? -6.418 5.367 27.438 1 98.25 210 ASN B N 1
ATOM 4446 C CA . ASN B 1 210 ? -7 6.625 27.891 1 98.25 210 ASN B CA 1
ATOM 4447 C C . ASN B 1 210 ? -8.5 6.684 27.609 1 98.25 210 ASN B C 1
ATOM 4449 O O . ASN B 1 210 ? -9.172 7.648 27.984 1 98.25 210 ASN B O 1
ATOM 4453 N N . GLY B 1 211 ? -9.023 5.734 26.844 1 97.19 211 GLY B N 1
ATOM 4454 C CA . GLY B 1 211 ? -10.461 5.531 26.734 1 97.19 211 GLY B CA 1
ATOM 4455 C C . GLY B 1 211 ? -11.102 6.359 25.641 1 97.19 211 GLY B C 1
ATOM 4456 O O . GLY B 1 211 ? -12.312 6.277 25.406 1 97.19 211 GLY B O 1
ATOM 4457 N N . GLY B 1 212 ? -10.289 7.215 24.922 1 95.5 212 GLY B N 1
ATOM 4458 C CA . GLY B 1 212 ? -10.836 8.016 23.844 1 95.5 212 GLY B CA 1
ATOM 4459 C C . GLY B 1 212 ? -11.789 9.086 24.312 1 95.5 212 GLY B C 1
ATOM 4460 O O . GLY B 1 212 ? -11.906 9.336 25.516 1 95.5 212 GLY B O 1
ATOM 4461 N N . PRO B 1 213 ? -12.359 9.906 23.359 1 98.19 213 PRO B N 1
ATOM 4462 C CA . PRO B 1 213 ? -12.211 9.734 21.922 1 98.19 213 PRO B CA 1
ATOM 4463 C C . PRO B 1 213 ? -10.961 10.414 21.359 1 98.19 213 PRO B C 1
ATOM 4465 O O . PRO B 1 213 ? -10.703 10.352 20.156 1 98.19 213 PRO B O 1
ATOM 4468 N N . TYR B 1 214 ? -10.219 11.07 22.25 1 98.56 214 TYR B N 1
ATOM 4469 C CA . TYR B 1 214 ? -8.969 11.711 21.844 1 98.56 214 TYR B CA 1
ATOM 4470 C C . TYR B 1 214 ? -7.766 10.977 22.422 1 98.56 214 TYR B C 1
ATOM 4472 O O . TYR B 1 214 ? -7.922 9.992 23.156 1 98.56 214 TYR B O 1
ATOM 4480 N N . ILE B 1 215 ? -6.602 11.398 22.109 1 98.81 215 ILE B N 1
ATOM 4481 C CA . ILE B 1 215 ? -5.375 10.672 22.422 1 98.81 215 ILE B CA 1
ATOM 4482 C C . ILE B 1 215 ? -5.234 10.555 23.938 1 98.81 215 ILE B C 1
ATOM 4484 O O . ILE B 1 215 ? -4.867 9.492 24.453 1 98.81 215 ILE B O 1
ATOM 4488 N N . LEU B 1 216 ? -5.531 11.633 24.688 1 98.5 216 LEU B N 1
ATOM 4489 C CA . LEU B 1 216 ? -5.379 11.602 26.141 1 98.5 216 LEU B CA 1
ATOM 4490 C C . LEU B 1 216 ? -6.738 11.508 26.812 1 98.5 216 LEU B C 1
ATOM 4492 O O . LEU B 1 216 ? -6.887 11.922 27.969 1 98.5 216 LEU B O 1
ATOM 4496 N N . GLY B 1 217 ? -7.719 11.039 26.094 1 97.56 217 GLY B N 1
ATOM 4497 C CA . GLY B 1 217 ? -9.016 10.836 26.719 1 97.56 217 GLY B CA 1
ATOM 4498 C C . GLY B 1 217 ? -10.086 11.781 26.188 1 97.56 217 GLY B C 1
ATOM 4499 O O . GLY B 1 217 ? -10.266 11.898 24.969 1 97.56 217 GLY B O 1
ATOM 4500 N N . THR B 1 218 ? -10.695 12.461 27.016 1 96.44 218 THR B N 1
ATOM 4501 C CA . THR B 1 218 ? -11.93 13.141 26.672 1 96.44 218 THR B CA 1
ATOM 4502 C C . THR B 1 218 ? -11.648 14.539 26.109 1 96.44 218 THR B C 1
ATOM 4504 O O . THR B 1 218 ? -12.531 15.18 25.547 1 96.44 218 THR B O 1
ATOM 4507 N N . LYS B 1 219 ? -10.43 14.977 26.219 1 95.88 219 LYS B N 1
ATOM 4508 C CA . LYS B 1 219 ? -10.109 16.328 25.797 1 95.88 219 LYS B CA 1
ATOM 4509 C C . LYS B 1 219 ? -9.242 16.328 24.531 1 95.88 219 LYS B C 1
ATOM 4511 O O . LYS B 1 219 ? -8.258 15.586 24.469 1 95.88 219 LYS B O 1
ATOM 4516 N N . LEU B 1 220 ? -9.711 17.094 23.578 1 97.19 220 LEU B N 1
ATOM 4517 C CA . LEU B 1 220 ? -8.867 17.359 22.422 1 97.19 220 LEU B CA 1
ATOM 4518 C C . LEU B 1 220 ? -7.652 18.188 22.812 1 97.19 220 LEU B C 1
ATOM 4520 O O . LEU B 1 220 ? -7.793 19.266 23.406 1 97.19 220 LEU B O 1
ATOM 4524 N N . THR B 1 221 ? -6.449 17.703 22.578 1 97.5 221 THR B N 1
ATOM 4525 C CA . THR B 1 221 ? -5.227 18.422 22.938 1 97.5 221 THR B CA 1
ATOM 4526 C C . THR B 1 221 ? -4.352 18.641 21.703 1 97.5 221 THR B C 1
ATOM 4528 O O . THR B 1 221 ? -4.711 18.25 20.594 1 97.5 221 THR B O 1
ATOM 4531 N N . GLU B 1 222 ? -3.205 19.281 21.906 1 96.88 222 GLU B N 1
ATOM 4532 C CA . GLU B 1 222 ? -2.262 19.531 20.828 1 96.88 222 GLU B CA 1
ATOM 4533 C C . GLU B 1 222 ? -1.745 18.234 20.219 1 96.88 222 GLU B C 1
ATOM 4535 O O . GLU B 1 222 ? -1.36 18.188 19.047 1 96.88 222 GLU B O 1
ATOM 4540 N N . LEU B 1 223 ? -1.802 17.109 21 1 98.38 223 LEU B N 1
ATOM 4541 C CA . LEU B 1 223 ? -1.347 15.82 20.469 1 98.38 223 LEU B CA 1
ATOM 4542 C C . LEU B 1 223 ? -2.225 15.367 19.312 1 98.38 223 LEU B C 1
ATOM 4544 O O . LEU B 1 223 ? -1.727 14.805 18.328 1 98.38 223 LEU B O 1
ATOM 4548 N N . ASP B 1 224 ? -3.508 15.617 19.469 1 98.62 224 ASP B N 1
ATOM 4549 C CA . ASP B 1 224 ? -4.43 15.258 18.391 1 98.62 224 ASP B CA 1
ATOM 4550 C C . ASP B 1 224 ? -4.152 16.078 17.125 1 98.62 224 ASP B C 1
ATOM 4552 O O . ASP B 1 224 ? -4.148 15.531 16.016 1 98.62 224 ASP B O 1
ATOM 4556 N N . VAL B 1 225 ? -3.861 17.328 17.297 1 97.88 225 VAL B N 1
ATOM 4557 C CA . VAL B 1 225 ? -3.596 18.25 16.188 1 97.88 225 VAL B CA 1
ATOM 4558 C C . VAL B 1 225 ? -2.26 17.891 15.539 1 97.88 225 VAL B C 1
ATOM 4560 O O . VAL B 1 225 ? -2.1 18.031 14.32 1 97.88 225 VAL B O 1
ATOM 4563 N N . LEU B 1 226 ? -1.396 17.438 16.344 1 97.94 226 LEU B N 1
ATOM 4564 C CA . LEU B 1 226 ? -0.07 17.062 15.867 1 97.94 226 LEU B CA 1
ATOM 4565 C C . LEU B 1 226 ? -0.123 15.742 15.102 1 97.94 226 LEU B C 1
ATOM 4567 O O . LEU B 1 226 ? 0.544 15.586 14.078 1 97.94 226 LEU B O 1
ATOM 4571 N N . ALA B 1 227 ? -0.89 14.766 15.516 1 98.75 227 ALA B N 1
ATOM 4572 C CA . ALA B 1 227 ? -0.903 13.406 14.977 1 98.75 227 ALA B CA 1
ATOM 4573 C C . ALA B 1 227 ? -1.779 13.32 13.727 1 98.75 227 ALA B C 1
ATOM 4575 O O . ALA B 1 227 ? -1.446 12.609 12.781 1 98.75 227 ALA B O 1
ATOM 4576 N N . TYR B 1 228 ? -2.881 14.078 13.711 1 98.88 228 TYR B N 1
ATOM 4577 C CA . TYR B 1 228 ? -3.943 13.898 12.727 1 98.88 228 TYR B CA 1
ATOM 4578 C C . TYR B 1 228 ? -3.404 14.055 11.312 1 98.88 228 TYR B C 1
ATOM 4580 O O . TYR B 1 228 ? -3.664 13.219 10.445 1 98.88 228 TYR B O 1
ATOM 4588 N N . PRO B 1 229 ? -2.586 15.078 11.031 1 98.88 229 PRO B N 1
ATOM 4589 C CA . PRO B 1 229 ? -2.141 15.242 9.641 1 98.88 229 PRO B CA 1
ATOM 4590 C C . PRO B 1 229 ? -1.39 14.023 9.109 1 98.88 229 PRO B C 1
ATOM 4592 O O . PRO B 1 229 ? -1.564 13.648 7.949 1 98.88 229 PRO B O 1
ATOM 4595 N N . THR B 1 230 ? -0.604 13.438 9.922 1 98.88 230 THR B N 1
ATOM 4596 C CA . THR B 1 230 ? 0.167 12.273 9.492 1 98.88 230 THR B CA 1
ATOM 4597 C C . THR B 1 230 ? -0.726 11.039 9.383 1 98.88 230 THR B C 1
ATOM 4599 O O . THR B 1 230 ? -0.673 10.312 8.391 1 98.88 230 THR B O 1
ATOM 4602 N N . ILE B 1 231 ? -1.589 10.82 10.352 1 98.94 231 ILE B N 1
ATOM 4603 C CA . ILE B 1 231 ? -2.375 9.586 10.414 1 98.94 231 ILE B CA 1
ATOM 4604 C C . ILE B 1 231 ? -3.418 9.586 9.297 1 98.94 231 ILE B C 1
ATOM 4606 O O . ILE B 1 231 ? -3.678 8.547 8.688 1 98.94 231 ILE B O 1
ATOM 4610 N N . VAL B 1 232 ? -4.012 10.734 8.992 1 98.94 232 VAL B N 1
ATOM 4611 C CA . VAL B 1 232 ? -5.059 10.789 7.973 1 98.94 232 VAL B CA 1
ATOM 4612 C C . VAL B 1 232 ? -4.457 10.531 6.594 1 98.94 232 VAL B C 1
ATOM 4614 O O . VAL B 1 232 ? -5.152 10.07 5.684 1 98.94 232 VAL B O 1
ATOM 4617 N N . ARG B 1 233 ? -3.15 10.773 6.422 1 98.88 233 ARG B N 1
ATOM 4618 C CA . ARG B 1 233 ? -2.439 10.578 5.16 1 98.88 233 ARG B CA 1
ATOM 4619 C C . ARG B 1 233 ? -1.841 9.18 5.086 1 98.88 233 ARG B C 1
ATOM 4621 O O . ARG B 1 233 ? -1.41 8.734 4.016 1 98.88 233 ARG B O 1
ATOM 4628 N N . PHE B 1 234 ? -1.793 8.453 6.164 1 98.88 234 PHE B N 1
ATOM 4629 C CA . PHE B 1 234 ? -0.969 7.258 6.285 1 98.88 234 PHE B CA 1
ATOM 4630 C C . PHE B 1 234 ? -1.377 6.215 5.254 1 98.88 234 PHE B C 1
ATOM 4632 O O . PHE B 1 234 ? -0.577 5.836 4.395 1 98.88 234 PHE B O 1
ATOM 4639 N N . ASP B 1 235 ? -2.613 5.793 5.262 1 98.56 235 ASP B N 1
ATOM 4640 C CA . ASP B 1 235 ? -3.082 4.75 4.352 1 98.56 235 ASP B CA 1
ATOM 4641 C C . ASP B 1 235 ? -3.191 5.277 2.924 1 98.56 235 ASP B C 1
ATOM 4643 O O . ASP B 1 235 ? -2.967 4.539 1.963 1 98.56 235 ASP B O 1
ATOM 4647 N N . THR B 1 236 ? -3.455 6.562 2.74 1 98 236 THR B N 1
ATOM 4648 C CA . THR B 1 236 ? -3.795 7.094 1.424 1 98 236 THR B CA 1
ATOM 4649 C C . THR B 1 236 ? -2.533 7.434 0.636 1 98 236 THR B C 1
ATOM 4651 O O . THR B 1 236 ? -2.551 7.457 -0.596 1 98 236 THR B O 1
ATOM 4654 N N . VAL B 1 237 ? -1.471 7.703 1.345 1 98 237 VAL B N 1
ATOM 4655 C CA . VAL B 1 237 ? -0.321 8.102 0.542 1 98 237 VAL B CA 1
ATOM 4656 C C . VAL B 1 237 ? 0.948 7.457 1.095 1 98 237 VAL B C 1
ATOM 4658 O O . VAL B 1 237 ? 1.747 6.898 0.341 1 98 237 VAL B O 1
ATOM 4661 N N . TYR B 1 238 ? 1.218 7.496 2.432 1 98.62 238 TYR B N 1
ATOM 4662 C CA . TYR B 1 238 ? 2.502 7.066 2.975 1 98.62 238 TYR B CA 1
ATOM 4663 C C . TYR B 1 238 ? 2.684 5.562 2.818 1 98.62 238 TYR B C 1
ATOM 4665 O O . TYR B 1 238 ? 3.775 5.094 2.488 1 98.62 238 TYR B O 1
ATOM 4673 N N . SER B 1 239 ? 1.606 4.809 3.055 1 97.94 239 SER B N 1
ATOM 4674 C CA . SER B 1 239 ? 1.669 3.354 2.936 1 97.94 239 SER B CA 1
ATOM 4675 C C . SER B 1 239 ? 2.148 2.934 1.55 1 97.94 239 SER B C 1
ATOM 4677 O O . SER B 1 239 ? 3.025 2.074 1.425 1 97.94 239 SER B O 1
ATOM 4679 N N . GLN B 1 240 ? 1.545 3.588 0.576 1 96.5 240 GLN B N 1
ATOM 4680 C CA . GLN B 1 240 ? 1.853 3.256 -0.811 1 96.5 240 GLN B CA 1
ATOM 4681 C C . GLN B 1 240 ? 3.119 3.967 -1.28 1 96.5 240 GLN B C 1
ATOM 4683 O O . GLN B 1 240 ? 4.055 3.324 -1.761 1 96.5 240 GLN B O 1
ATOM 4688 N N . HIS B 1 241 ? 3.268 5.238 -1.178 1 97.75 241 HIS B N 1
ATOM 4689 C CA . HIS B 1 241 ? 4.309 6.07 -1.769 1 97.75 241 HIS B CA 1
ATOM 4690 C C . HIS B 1 241 ? 5.629 5.91 -1.026 1 97.75 241 HIS B C 1
ATOM 4692 O O . HIS B 1 241 ? 6.695 5.863 -1.647 1 97.75 241 HIS B O 1
ATOM 4698 N N . PHE B 1 242 ? 5.508 5.746 0.31 1 98.25 242 PHE B N 1
ATOM 4699 C CA . PHE B 1 242 ? 6.703 5.703 1.142 1 98.25 242 PHE B CA 1
ATOM 4700 C C . PHE B 1 242 ? 6.996 4.277 1.603 1 98.25 242 PHE B C 1
ATOM 4702 O O . PHE B 1 242 ? 7.926 4.047 2.377 1 98.25 242 PHE B O 1
ATOM 4709 N N . LYS B 1 243 ? 6.191 3.291 1.157 1 98.19 243 LYS B N 1
ATOM 4710 C CA . LYS B 1 243 ? 6.387 1.876 1.456 1 98.19 243 LYS B CA 1
ATOM 4711 C C . LYS B 1 243 ? 6.332 1.62 2.959 1 98.19 243 LYS B C 1
ATOM 4713 O O . LYS B 1 243 ? 7.059 0.769 3.475 1 98.19 243 LYS B O 1
ATOM 4718 N N . THR B 1 244 ? 5.562 2.451 3.688 1 98.69 244 THR B N 1
ATOM 4719 C CA . THR B 1 244 ? 5.289 2.195 5.098 1 98.69 244 THR B CA 1
ATOM 4720 C C . THR B 1 244 ? 4.109 1.239 5.254 1 98.69 244 THR B C 1
ATOM 4722 O O . THR B 1 244 ? 3.066 1.614 5.793 1 98.69 244 THR B O 1
ATOM 4725 N N . ASN B 1 245 ? 4.355 -0.024 4.867 1 98.38 245 ASN B N 1
ATOM 4726 C CA . ASN B 1 245 ? 3.215 -0.904 4.629 1 98.38 245 ASN B CA 1
ATOM 4727 C C . ASN B 1 245 ? 3.289 -2.162 5.488 1 98.38 245 ASN B C 1
ATOM 4729 O O . ASN B 1 245 ? 2.762 -3.209 5.113 1 98.38 245 ASN B O 1
ATOM 4733 N N . LEU B 1 246 ? 4.055 -2.127 6.637 1 98.75 246 LEU B N 1
ATOM 4734 C CA . LEU B 1 246 ? 4.039 -3.271 7.543 1 98.75 246 LEU B CA 1
ATOM 4735 C C . LEU B 1 246 ? 2.625 -3.547 8.047 1 98.75 246 LEU B C 1
ATOM 4737 O O . LEU B 1 246 ? 2.275 -4.695 8.328 1 98.75 246 LEU B O 1
ATOM 4741 N N . GLY B 1 247 ? 1.887 -2.574 8.125 1 98.44 247 GLY B N 1
ATOM 4742 C CA . GLY B 1 247 ? 0.472 -2.543 8.461 1 98.44 247 GLY B CA 1
ATOM 4743 C C . GLY B 1 247 ? -0.233 -1.297 7.961 1 98.44 247 GLY B C 1
ATOM 4744 O O . GLY B 1 247 ? 0.388 -0.437 7.332 1 98.44 247 GLY B O 1
ATOM 4745 N N . SER B 1 248 ? -1.538 -1.194 8.148 1 98.5 248 SER B N 1
ATOM 4746 C CA . SER B 1 248 ? -2.318 -0.003 7.824 1 98.5 248 SER B CA 1
ATOM 4747 C C . SER B 1 248 ? -3.119 0.477 9.031 1 98.5 248 SER B C 1
ATOM 4749 O O . SER B 1 248 ? -3.369 -0.291 9.961 1 98.5 248 SER B O 1
ATOM 4751 N N . ILE B 1 249 ? -3.457 1.729 9.008 1 98.81 249 ILE B N 1
ATOM 4752 C CA . ILE B 1 249 ? -4.281 2.285 10.078 1 98.81 249 ILE B CA 1
ATOM 4753 C C . ILE B 1 249 ? -5.629 1.566 10.117 1 98.81 249 ILE B C 1
ATOM 4755 O O . ILE B 1 249 ? -6.082 1.146 11.188 1 98.81 249 ILE B O 1
ATOM 4759 N N . ARG B 1 250 ? -6.234 1.327 8.992 1 98.38 250 ARG B N 1
ATOM 4760 C CA . ARG B 1 250 ? -7.602 0.828 8.922 1 98.38 250 ARG B CA 1
ATOM 4761 C C . ARG B 1 250 ? -7.66 -0.659 9.258 1 98.38 250 ARG B C 1
ATOM 4763 O O . ARG B 1 250 ? -8.703 -1.163 9.68 1 98.38 250 ARG B O 1
ATOM 4770 N N . HIS B 1 251 ? -6.531 -1.367 9.148 1 98.12 251 HIS B N 1
ATOM 4771 C CA . HIS B 1 251 ? -6.586 -2.807 9.375 1 98.12 251 HIS B CA 1
ATOM 4772 C C . HIS B 1 251 ? -5.898 -3.186 10.68 1 98.12 251 HIS B C 1
ATOM 4774 O O . HIS B 1 251 ? -6.406 -4.016 11.438 1 98.12 251 HIS B O 1
ATOM 4780 N N . ASP B 1 252 ? -4.777 -2.58 11.008 1 98.5 252 ASP B N 1
ATOM 4781 C CA . ASP B 1 252 ? -3.91 -3.09 12.062 1 98.5 252 ASP B CA 1
ATOM 4782 C C . ASP B 1 252 ? -4.035 -2.248 13.328 1 98.5 252 ASP B C 1
ATOM 4784 O O . ASP B 1 252 ? -3.564 -2.648 14.398 1 98.5 252 ASP B O 1
ATOM 4788 N N . TYR B 1 253 ? -4.676 -1.126 13.25 1 98.81 253 TYR B N 1
ATOM 4789 C CA . TYR B 1 253 ? -4.789 -0.22 14.383 1 98.81 253 TYR B CA 1
ATOM 4790 C C . TYR B 1 253 ? -6.234 0.233 14.578 1 98.81 253 TYR B C 1
ATOM 4792 O O . TYR B 1 253 ? -6.551 1.41 14.391 1 98.81 253 TYR B O 1
ATOM 4800 N N . PRO B 1 254 ? -7.078 -0.64 15.086 1 98.62 254 PRO B N 1
ATOM 4801 C CA . PRO B 1 254 ? -8.5 -0.323 15.203 1 98.62 254 PRO B CA 1
ATOM 4802 C C . PRO B 1 254 ? -8.766 0.891 16.094 1 98.62 254 PRO B C 1
ATOM 4804 O O . PRO B 1 254 ? -9.711 1.645 15.859 1 98.62 254 PRO B O 1
ATOM 4807 N N . VAL B 1 255 ? -7.969 1.108 17.109 1 98.88 255 VAL B N 1
ATOM 4808 C CA . VAL B 1 255 ? -8.156 2.234 18.016 1 98.88 255 VAL B CA 1
ATOM 4809 C C . VAL B 1 255 ? -7.805 3.539 17.312 1 98.88 255 VAL B C 1
ATOM 4811 O O . VAL B 1 255 ? -8.594 4.488 17.312 1 98.88 255 VAL B O 1
ATOM 4814 N N . LEU B 1 256 ? -6.695 3.568 16.641 1 98.94 256 LEU B N 1
ATOM 4815 C CA . LEU B 1 256 ? -6.293 4.75 15.898 1 98.94 256 LEU B CA 1
ATOM 4816 C C . LEU B 1 256 ? -7.262 5.02 14.75 1 98.94 256 LEU B C 1
ATOM 4818 O O . LEU B 1 256 ? -7.535 6.176 14.414 1 98.94 256 LEU B O 1
ATOM 4822 N N . ASN B 1 257 ? -7.668 3.92 14.125 1 98.88 257 ASN B N 1
ATOM 4823 C CA . ASN B 1 257 ? -8.648 4.105 13.062 1 98.88 257 ASN B CA 1
ATOM 4824 C C . ASN B 1 257 ? -9.938 4.738 13.586 1 98.88 257 ASN B C 1
ATOM 4826 O O . ASN B 1 257 ? -10.523 5.598 12.93 1 98.88 257 ASN B O 1
ATOM 4830 N N . ASN B 1 258 ? -10.398 4.27 14.711 1 98.94 258 ASN B N 1
ATOM 4831 C CA . ASN B 1 258 ? -11.586 4.852 15.32 1 98.94 258 ASN B CA 1
ATOM 4832 C C . ASN B 1 258 ? -11.367 6.309 15.711 1 98.94 258 ASN B C 1
ATOM 4834 O O . ASN B 1 258 ? -12.25 7.145 15.523 1 98.94 258 ASN B O 1
ATOM 4838 N N . TRP B 1 259 ? -10.172 6.59 16.266 1 98.94 259 TRP B N 1
ATOM 4839 C CA . TRP B 1 259 ? -9.766 7.961 16.562 1 98.94 259 TRP B CA 1
ATOM 4840 C C . TRP B 1 259 ? -9.812 8.82 15.305 1 98.94 259 TRP B C 1
ATOM 4842 O O . TRP B 1 259 ? -10.375 9.914 15.312 1 98.94 259 TRP B O 1
ATOM 4852 N N . LEU B 1 260 ? -9.336 8.32 14.242 1 98.94 260 LEU B N 1
ATOM 4853 C CA . LEU B 1 260 ? -9.297 9.023 12.961 1 98.94 260 LEU B CA 1
ATOM 4854 C C . LEU B 1 260 ? -10.711 9.25 12.422 1 98.94 260 LEU B C 1
ATOM 4856 O O . LEU B 1 260 ? -11.047 10.367 12.008 1 98.94 260 LEU B O 1
ATOM 4860 N N . LYS B 1 261 ? -11.492 8.211 12.438 1 98.88 261 LYS B N 1
ATOM 4861 C CA . LYS B 1 261 ? -12.875 8.32 11.969 1 98.88 261 LYS B CA 1
ATOM 4862 C C . LYS B 1 261 ? -13.633 9.383 12.75 1 98.88 261 LYS B C 1
ATOM 4864 O O . LYS B 1 261 ? -14.367 10.18 12.172 1 98.88 261 LYS B O 1
ATOM 4869 N N . ASN B 1 262 ? -13.469 9.344 14.039 1 98.81 262 ASN B N 1
ATOM 4870 C CA . ASN B 1 262 ? -14.141 10.344 14.867 1 98.81 262 ASN B CA 1
ATOM 4871 C C . ASN B 1 262 ? -13.742 11.758 14.469 1 98.81 262 ASN B C 1
ATOM 4873 O O . ASN B 1 262 ? -14.609 12.594 14.195 1 98.81 262 ASN B O 1
ATOM 4877 N N . LEU B 1 263 ? -12.453 11.984 14.414 1 98.81 263 LEU B N 1
ATOM 4878 C CA . LEU B 1 263 ? -11.977 13.32 14.102 1 98.81 263 LEU B CA 1
ATOM 4879 C C . LEU B 1 263 ? -12.461 13.766 12.727 1 98.81 263 LEU B C 1
ATOM 4881 O O . LEU B 1 263 ? -13.008 14.867 12.586 1 98.81 263 LEU B O 1
ATOM 4885 N N . TYR B 1 264 ? -12.367 12.969 11.75 1 98.88 264 TYR B N 1
ATOM 4886 C CA . TYR B 1 264 ? -12.656 13.328 10.367 1 98.88 264 TYR B CA 1
ATOM 4887 C C . TYR B 1 264 ? -14.156 13.531 10.164 1 98.88 264 TYR B C 1
ATOM 4889 O O . TYR B 1 264 ? -14.57 14.477 9.492 1 98.88 264 TYR B O 1
ATOM 4897 N N . HIS B 1 265 ? -14.922 12.625 10.766 1 98.62 265 HIS B N 1
ATOM 4898 C CA . HIS B 1 265 ? -16.344 12.617 10.422 1 98.62 265 HIS B CA 1
ATOM 4899 C C . HIS B 1 265 ? -17.156 13.398 11.445 1 98.62 265 HIS B C 1
ATOM 4901 O O . HIS B 1 265 ? -18.203 13.969 11.109 1 98.62 265 HIS B O 1
ATOM 4907 N N . ASN B 1 266 ? -16.719 13.477 12.703 1 98.12 266 ASN B N 1
ATOM 4908 C CA . ASN B 1 266 ? -17.625 13.938 13.758 1 98.12 266 ASN B CA 1
ATOM 4909 C C . ASN B 1 266 ? -17.141 15.242 14.383 1 98.12 266 ASN B C 1
ATOM 4911 O O . ASN B 1 266 ? -17.906 15.906 15.102 1 98.12 266 ASN B O 1
ATOM 4915 N N . VAL B 1 267 ? -15.898 15.602 14.219 1 97.31 267 VAL B N 1
ATOM 4916 C CA . VAL B 1 267 ? -15.383 16.828 14.812 1 97.31 267 VAL B CA 1
ATOM 4917 C C . VAL B 1 267 ? -15.18 17.875 13.734 1 97.31 267 VAL B C 1
ATOM 4919 O O . VAL B 1 267 ? -14.367 17.703 12.82 1 97.31 267 VAL B O 1
ATOM 4922 N N . GLN B 1 268 ? -15.93 18.969 13.836 1 95.94 268 GLN B N 1
ATOM 4923 C CA . GLN B 1 268 ? -15.852 20.031 12.836 1 95.94 268 GLN B CA 1
ATOM 4924 C C . GLN B 1 268 ? -14.43 20.562 12.719 1 95.94 268 GLN B C 1
ATOM 4926 O O . GLN B 1 268 ? -13.75 20.766 13.727 1 95.94 268 GLN B O 1
ATOM 4931 N N . GLY B 1 269 ? -13.969 20.766 11.508 1 97.38 269 GLY B N 1
ATOM 4932 C CA . GLY B 1 269 ? -12.641 21.297 11.258 1 97.38 269 GLY B CA 1
ATOM 4933 C C . GLY B 1 269 ? -11.695 20.297 10.617 1 97.38 269 GLY B C 1
ATOM 4934 O O . GLY B 1 269 ? -10.859 20.656 9.789 1 97.38 269 GLY B O 1
ATOM 4935 N N . PHE B 1 270 ? -11.828 19.047 11.039 1 98.62 270 PHE B N 1
ATOM 4936 C CA . PHE B 1 270 ? -10.891 18.031 10.57 1 98.62 270 PHE B CA 1
ATOM 4937 C C . PHE B 1 270 ? -11.156 17.688 9.109 1 98.62 270 PHE B C 1
ATOM 4939 O O . PHE B 1 270 ? -10.258 17.734 8.273 1 98.62 270 PHE B O 1
ATOM 4946 N N . LYS B 1 271 ? -12.359 17.422 8.758 1 98.56 271 LYS B N 1
ATOM 4947 C CA . LYS B 1 271 ? -12.719 17.109 7.379 1 98.56 271 LYS B CA 1
ATOM 4948 C C . LYS B 1 271 ? -12.539 18.328 6.477 1 98.56 271 LYS B C 1
ATOM 4950 O O . LYS B 1 271 ? -12.008 18.219 5.371 1 98.56 271 LYS B O 1
ATOM 4955 N N . GLU B 1 272 ? -12.875 19.484 6.953 1 97.88 272 GLU B N 1
ATOM 4956 C CA . GLU B 1 272 ? -12.852 20.734 6.191 1 97.88 272 GLU B CA 1
ATOM 4957 C C . GLU B 1 272 ? -11.422 21.125 5.836 1 97.88 272 GLU B C 1
ATOM 4959 O O . GLU B 1 272 ? -11.195 21.812 4.832 1 97.88 272 GLU B O 1
ATOM 4964 N N . SER B 1 273 ? -10.477 20.641 6.637 1 98.38 273 SER B N 1
ATOM 4965 C CA . SER B 1 273 ? -9.086 21.031 6.418 1 98.38 273 SER B CA 1
ATOM 4966 C C . SER B 1 273 ? -8.328 19.938 5.66 1 98.38 273 SER B C 1
ATOM 4968 O O . SER B 1 273 ? -7.117 20.047 5.477 1 98.38 273 SER B O 1
ATOM 4970 N N . THR B 1 274 ? -9.023 18.891 5.223 1 98.81 274 THR B N 1
ATOM 4971 C CA . THR B 1 274 ? -8.375 17.75 4.586 1 98.81 274 THR B CA 1
ATOM 4972 C C . THR B 1 274 ? -8.773 17.641 3.117 1 98.81 274 THR B C 1
ATOM 4974 O O . THR B 1 274 ? -9.961 17.609 2.793 1 98.81 274 THR B O 1
ATOM 4977 N N . ASP B 1 275 ? -7.789 17.688 2.223 1 98.69 275 ASP B N 1
ATOM 4978 C CA . ASP B 1 275 ? -8.016 17.562 0.787 1 98.69 275 ASP B CA 1
ATOM 4979 C C . ASP B 1 275 ? -7.176 16.422 0.202 1 98.69 275 ASP B C 1
ATOM 4981 O O . ASP B 1 275 ? -5.988 16.609 -0.083 1 98.69 275 ASP B O 1
ATOM 4985 N N . PHE B 1 276 ? -7.812 15.328 -0.049 1 98.69 276 PHE B N 1
ATOM 4986 C CA . PHE B 1 276 ? -7.082 14.125 -0.432 1 98.69 276 PHE B CA 1
ATOM 4987 C C . PHE B 1 276 ? -6.543 14.25 -1.853 1 98.69 276 PHE B C 1
ATOM 4989 O O . PHE B 1 276 ? -5.543 13.617 -2.199 1 98.69 276 PHE B O 1
ATOM 4996 N N . LYS B 1 277 ? -7.199 15 -2.744 1 98.06 277 LYS B N 1
ATOM 4997 C CA . LYS B 1 277 ? -6.637 15.211 -4.074 1 98.06 277 LYS B CA 1
ATOM 4998 C C . LYS B 1 277 ? -5.289 15.922 -3.996 1 98.06 277 LYS B C 1
ATOM 5000 O O . LYS B 1 277 ? -4.312 15.477 -4.602 1 98.06 277 LYS B O 1
ATOM 5005 N N . HIS B 1 278 ? -5.219 17.062 -3.232 1 98.44 278 HIS B N 1
ATOM 5006 C CA . HIS B 1 278 ? -3.969 17.781 -3.027 1 98.44 278 HIS B CA 1
ATOM 5007 C C . HIS B 1 278 ? -2.912 16.875 -2.391 1 98.44 278 HIS B C 1
ATOM 5009 O O . HIS B 1 278 ? -1.761 16.859 -2.832 1 98.44 278 HIS B O 1
ATOM 5015 N N . ILE B 1 279 ? -3.334 16.109 -1.407 1 98.62 279 ILE B N 1
ATOM 5016 C CA . ILE B 1 279 ? -2.428 15.25 -0.649 1 98.62 279 ILE B CA 1
ATOM 5017 C C . ILE B 1 279 ? -1.827 14.188 -1.571 1 98.62 279 ILE B C 1
ATOM 5019 O O . ILE B 1 279 ? -0.607 14.125 -1.736 1 98.62 279 ILE B O 1
ATOM 5023 N N . LYS B 1 280 ? -2.619 13.438 -2.242 1 98.38 280 LYS B N 1
ATOM 5024 C CA . LYS B 1 280 ? -2.152 12.32 -3.057 1 98.38 280 LYS B CA 1
ATOM 5025 C C . LYS B 1 280 ? -1.318 12.812 -4.234 1 98.38 280 LYS B C 1
ATOM 5027 O O . LYS B 1 280 ? -0.242 12.273 -4.508 1 98.38 280 LYS B O 1
ATOM 5032 N N . GLU B 1 281 ? -1.766 13.828 -4.898 1 97.44 281 GLU B N 1
ATOM 5033 C CA . GLU B 1 281 ? -1.096 14.25 -6.125 1 97.44 281 GLU B CA 1
ATOM 5034 C C . GLU B 1 281 ? 0.241 14.922 -5.816 1 97.44 281 GLU B C 1
ATOM 5036 O O . GLU B 1 281 ? 1.201 14.781 -6.578 1 97.44 281 GLU B O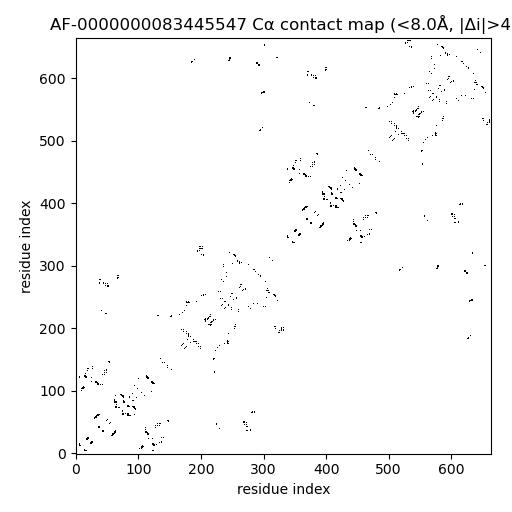 1
ATOM 5041 N N . ASN B 1 282 ? 0.297 15.672 -4.727 1 97.25 282 ASN B N 1
ATOM 5042 C CA . ASN B 1 282 ? 1.588 16.266 -4.387 1 97.25 282 ASN B CA 1
ATOM 5043 C C . ASN B 1 282 ? 2.662 15.195 -4.211 1 97.25 282 ASN B C 1
ATOM 5045 O O . ASN B 1 282 ? 3.748 15.297 -4.785 1 97.25 282 ASN B O 1
ATOM 5049 N N . TYR B 1 283 ? 2.367 14.211 -3.479 1 97.56 283 TYR B N 1
ATOM 5050 C CA . TYR B 1 283 ? 3.363 13.188 -3.178 1 97.56 283 TYR B CA 1
ATOM 5051 C C . TYR B 1 283 ? 3.666 12.344 -4.41 1 97.56 283 TYR B C 1
ATOM 5053 O O . TYR B 1 283 ? 4.832 12.102 -4.734 1 97.56 283 TYR B O 1
ATOM 5061 N N . THR B 1 284 ? 2.695 11.922 -5.125 1 97.19 284 THR B N 1
ATOM 5062 C CA . THR B 1 284 ? 2.875 10.914 -6.168 1 97.19 284 THR B CA 1
ATOM 5063 C C . THR B 1 284 ? 3.41 11.555 -7.445 1 97.19 284 THR B C 1
ATOM 5065 O O . THR B 1 284 ? 3.996 10.875 -8.289 1 97.19 284 THR B O 1
ATOM 5068 N N . LYS B 1 285 ? 3.258 12.867 -7.562 1 96 285 LYS B N 1
ATOM 5069 C CA . LYS B 1 285 ? 3.631 13.484 -8.836 1 96 285 LYS B CA 1
ATOM 5070 C C . LYS B 1 285 ? 4.883 14.344 -8.68 1 96 285 LYS B C 1
ATOM 5072 O O . LYS B 1 285 ? 5.516 14.711 -9.672 1 96 285 LYS B O 1
ATOM 5077 N N . SER B 1 286 ? 5.289 14.562 -7.418 1 93.19 286 SER B N 1
ATOM 5078 C CA . SER B 1 286 ? 6.383 15.508 -7.219 1 93.19 286 SER B CA 1
ATOM 5079 C C . SER B 1 286 ? 7.699 14.781 -6.957 1 93.19 286 SER B C 1
ATOM 5081 O O . SER B 1 286 ? 8.758 15.414 -6.91 1 93.19 286 SER B O 1
ATOM 5083 N N . HIS B 1 287 ? 7.68 13.461 -6.738 1 92.88 287 HIS B N 1
ATOM 5084 C CA . HIS B 1 287 ? 8.883 12.703 -6.398 1 92.88 287 HIS B CA 1
ATOM 5085 C C . HIS B 1 287 ? 9.234 11.719 -7.504 1 92.88 287 HIS B C 1
ATOM 5087 O O . HIS B 1 287 ? 8.953 10.523 -7.391 1 92.88 287 HIS B O 1
ATOM 5093 N N . LYS B 1 288 ? 10.023 12.148 -8.43 1 90.88 288 LYS B N 1
ATOM 5094 C CA . LYS B 1 288 ? 10.336 11.367 -9.625 1 90.88 288 LYS B CA 1
ATOM 5095 C C . LYS B 1 288 ? 11.211 10.172 -9.289 1 90.88 288 LYS B C 1
ATOM 5097 O O . LYS B 1 288 ? 11.109 9.117 -9.93 1 90.88 288 LYS B O 1
ATOM 5102 N N . ASP B 1 289 ? 11.961 10.312 -8.297 1 91.88 289 ASP B N 1
ATOM 5103 C CA . ASP B 1 289 ? 12.875 9.242 -7.914 1 91.88 289 ASP B CA 1
ATOM 5104 C C . ASP B 1 289 ? 12.125 8.102 -7.238 1 91.88 289 ASP B C 1
ATOM 5106 O O . ASP B 1 289 ? 12.664 6.996 -7.105 1 91.88 289 ASP B O 1
ATOM 5110 N N . ILE B 1 290 ? 10.883 8.375 -6.828 1 94.56 290 ILE B N 1
ATOM 5111 C CA . ILE B 1 290 ? 10.07 7.371 -6.148 1 94.56 290 ILE B CA 1
ATOM 5112 C C . ILE B 1 290 ? 9 6.848 -7.098 1 94.56 290 ILE B C 1
ATOM 5114 O O . ILE B 1 290 ? 8.758 5.641 -7.168 1 94.56 290 ILE B O 1
ATOM 5118 N N . ASN B 1 291 ? 8.445 7.684 -7.828 1 95.81 291 ASN B N 1
ATOM 5119 C CA . ASN B 1 291 ? 7.328 7.387 -8.719 1 95.81 291 ASN B CA 1
ATOM 5120 C C . ASN B 1 291 ? 7.508 8.055 -10.078 1 95.81 291 ASN B C 1
ATOM 5122 O O . ASN B 1 291 ? 6.816 9.023 -10.398 1 95.81 291 ASN B O 1
ATOM 5126 N N . PRO B 1 292 ? 8.312 7.48 -10.93 1 95.56 292 PRO B N 1
ATOM 5127 C CA . PRO B 1 292 ? 8.75 8.141 -12.164 1 95.56 292 PRO B CA 1
ATOM 5128 C C . PRO B 1 292 ? 7.602 8.383 -13.141 1 95.56 292 PRO B C 1
ATOM 5130 O O . PRO B 1 292 ? 7.641 9.344 -13.922 1 95.56 292 PRO B O 1
ATOM 5133 N N . LEU B 1 293 ? 6.566 7.578 -13.109 1 94.94 293 LEU B N 1
ATOM 5134 C CA . LEU B 1 293 ? 5.48 7.699 -14.07 1 94.94 293 LEU B CA 1
ATOM 5135 C C . LEU B 1 293 ? 4.398 8.648 -13.562 1 94.94 293 LEU B C 1
ATOM 5137 O O . LEU B 1 293 ? 3.428 8.922 -14.266 1 94.94 293 LEU B O 1
ATOM 5141 N N . SER B 1 294 ? 4.477 9.102 -12.297 1 95.81 294 SER B N 1
ATOM 5142 C CA . SER B 1 294 ? 3.572 10.062 -11.68 1 95.81 294 SER B CA 1
ATOM 5143 C C . SER B 1 294 ? 2.137 9.555 -11.68 1 95.81 294 SER B C 1
ATOM 5145 O O . SER B 1 294 ? 1.196 10.328 -11.875 1 95.81 294 SER B O 1
ATOM 5147 N N . ILE B 1 295 ? 2.023 8.234 -11.609 1 97.75 295 ILE B N 1
ATOM 5148 C CA . ILE B 1 295 ? 0.696 7.645 -11.469 1 97.75 295 ILE B CA 1
ATOM 5149 C C . ILE B 1 295 ? 0.229 7.77 -10.016 1 97.75 295 ILE B C 1
ATOM 5151 O O . ILE B 1 295 ? 0.954 7.398 -9.094 1 97.75 295 ILE B O 1
ATOM 5155 N N . THR B 1 296 ? -0.905 8.406 -9.82 1 98.31 296 THR B N 1
ATOM 5156 C CA . THR B 1 296 ? -1.522 8.516 -8.5 1 98.31 296 THR B CA 1
ATOM 5157 C C . THR B 1 296 ? -2.457 7.332 -8.242 1 98.31 296 THR B C 1
ATOM 5159 O O . THR B 1 296 ? -3.473 7.18 -8.93 1 98.31 296 THR B O 1
ATOM 5162 N N . PRO B 1 297 ? -2.121 6.465 -7.277 1 98.12 297 PRO B N 1
ATOM 5163 C CA . PRO B 1 297 ? -3.027 5.352 -6.98 1 98.12 297 PRO B CA 1
ATOM 5164 C C . PRO B 1 297 ? -4.434 5.82 -6.617 1 98.12 297 PRO B C 1
ATOM 5166 O O . PRO B 1 297 ? -4.594 6.836 -5.934 1 98.12 297 PRO B O 1
ATOM 5169 N N . LEU B 1 298 ? -5.438 5.074 -6.941 1 98.12 298 LEU B N 1
ATOM 5170 C CA . LEU B 1 298 ? -6.824 5.449 -6.695 1 98.12 298 LEU B CA 1
ATOM 5171 C C . LEU B 1 298 ? -7.219 5.16 -5.246 1 98.12 298 LEU B C 1
ATOM 5173 O O . LEU B 1 298 ? -8.148 5.77 -4.719 1 98.12 298 LEU B O 1
ATOM 5177 N N . GLY B 1 299 ? -6.508 4.168 -4.66 1 97.81 299 GLY B N 1
ATOM 5178 C CA . GLY B 1 299 ? -6.91 3.732 -3.332 1 97.81 299 GLY B CA 1
ATOM 5179 C C . GLY B 1 299 ? -6.098 4.371 -2.221 1 97.81 299 GLY B C 1
ATOM 5180 O O . GLY B 1 299 ? -5.25 5.23 -2.48 1 97.81 299 GLY B O 1
ATOM 5181 N N . PRO B 1 300 ? -6.426 3.969 -1.079 1 98.25 300 PRO B N 1
ATOM 5182 C CA . PRO B 1 300 ? -7.582 3.141 -0.726 1 98.25 300 PRO B CA 1
ATOM 5183 C C . PRO B 1 300 ? -8.898 3.9 -0.825 1 98.25 300 PRO B C 1
ATOM 5185 O O . PRO B 1 300 ? -8.906 5.133 -0.88 1 98.25 300 PRO B O 1
ATOM 5188 N N . TYR B 1 301 ? -9.992 3.182 -0.911 1 98.25 301 TYR B N 1
ATOM 5189 C CA . TYR B 1 301 ? -11.32 3.791 -0.896 1 98.25 301 TYR B CA 1
ATOM 5190 C C . TYR B 1 301 ? -12.195 3.162 0.182 1 98.25 301 TYR B C 1
ATOM 5192 O O . TYR B 1 301 ? -12.273 1.937 0.289 1 98.25 301 TYR B O 1
ATOM 5200 N N . PRO B 1 302 ? -12.984 3.943 0.956 1 98.25 302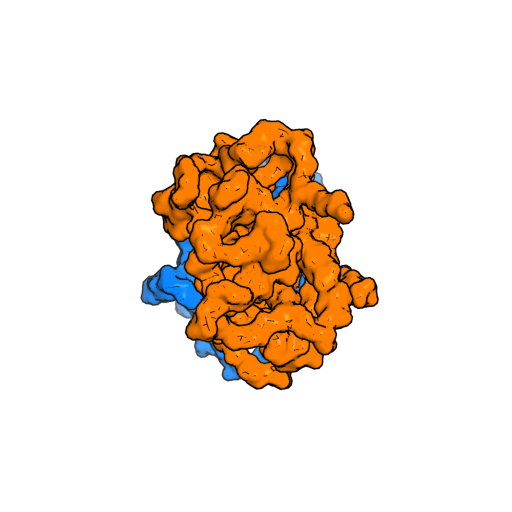 PRO B N 1
ATOM 5201 C CA . PRO B 1 302 ? -12.883 5.406 0.988 1 98.25 302 PRO B CA 1
ATOM 5202 C C . PRO B 1 302 ? -11.562 5.891 1.582 1 98.25 302 PRO B C 1
ATOM 5204 O O . PRO B 1 302 ? -10.805 5.094 2.143 1 98.25 302 PRO B O 1
ATOM 5207 N N . ASP B 1 303 ? -11.25 7.152 1.395 1 98.56 303 ASP B N 1
ATOM 5208 C CA . ASP B 1 303 ? -10.039 7.719 1.98 1 98.56 303 ASP B CA 1
ATOM 5209 C C . ASP B 1 303 ? -10.039 7.559 3.5 1 98.56 303 ASP B C 1
ATOM 5211 O O . ASP B 1 303 ? -9.023 7.172 4.09 1 98.56 303 ASP B O 1
ATOM 5215 N N . VAL B 1 304 ? -11.125 7.875 4.145 1 98.75 304 VAL B N 1
ATOM 5216 C CA . VAL B 1 304 ? -11.375 7.629 5.562 1 98.75 304 VAL B CA 1
ATOM 5217 C C . VAL B 1 304 ? -12.641 6.797 5.73 1 98.75 304 VAL B C 1
ATOM 5219 O O . VAL B 1 304 ? -13.695 7.148 5.203 1 98.75 304 VAL B O 1
ATOM 5222 N N . GLU B 1 305 ? -12.57 5.746 6.391 1 98.12 305 GLU B N 1
ATOM 5223 C CA . GLU B 1 305 ? -13.703 4.836 6.551 1 98.12 305 GLU B CA 1
ATOM 5224 C C . GLU B 1 305 ? -14.781 5.453 7.434 1 98.12 305 GLU B C 1
ATOM 5226 O O . GLU B 1 305 ? -14.508 6.371 8.203 1 98.12 305 GLU B O 1
ATOM 5231 N N . GLU B 1 306 ? -15.992 4.965 7.293 1 96.94 306 GLU B N 1
ATOM 5232 C CA . GLU B 1 306 ? -17.109 5.305 8.156 1 96.94 306 GLU B CA 1
ATOM 5233 C C . GLU B 1 306 ? -17.281 4.289 9.281 1 96.94 306 GLU B C 1
ATOM 5235 O O . GLU B 1 306 ? -16.469 3.363 9.406 1 96.94 306 GLU B O 1
ATOM 5240 N N . GLY B 1 307 ? -18.203 4.48 10.164 1 95.5 307 GLY B N 1
ATOM 5241 C CA . GLY B 1 307 ? -18.516 3.51 11.203 1 95.5 307 GLY B CA 1
ATOM 5242 C C . GLY B 1 307 ? -17.734 3.748 12.492 1 95.5 307 GLY B C 1
ATOM 5243 O O . GLY B 1 307 ? -17.094 2.834 13.016 1 95.5 307 GLY B O 1
ATOM 5244 N N . TYR B 1 308 ? -17.781 4.934 13.008 1 97.06 308 TYR B N 1
ATOM 5245 C CA . TYR B 1 308 ? -17.203 5.301 14.297 1 97.06 308 TYR B CA 1
ATOM 5246 C C . TYR B 1 308 ? -17.875 4.527 15.43 1 97.06 308 TYR B C 1
ATOM 5248 O O . TYR B 1 308 ? -19.094 4.469 15.508 1 97.06 308 TYR B O 1
ATOM 5256 N N . GLU B 1 309 ? -17.047 3.807 16.234 1 98.12 309 GLU B N 1
ATOM 5257 C CA . GLU B 1 309 ? -17.516 3.115 17.422 1 98.12 309 GLU B CA 1
ATOM 5258 C C . GLU B 1 309 ? -17.531 4.047 18.625 1 98.12 309 GLU B C 1
ATOM 5260 O O . GLU B 1 309 ? -16.469 4.402 19.156 1 98.12 309 GLU B O 1
ATOM 5265 N N . GLU B 1 310 ? -18.719 4.383 19.109 1 97.62 310 GLU B N 1
ATOM 5266 C CA . GLU B 1 310 ? -18.859 5.336 20.219 1 97.62 310 GLU B CA 1
ATOM 5267 C C . GLU B 1 310 ? -18.391 4.73 21.531 1 97.62 310 GLU B C 1
ATOM 5269 O O . GLU B 1 310 ? -17.875 5.441 22.406 1 97.62 310 GLU B O 1
ATOM 5274 N N . ASP B 1 311 ? -18.688 3.428 21.719 1 98.06 311 ASP B N 1
ATOM 5275 C CA . ASP B 1 311 ? -18.25 2.729 22.922 1 98.06 311 ASP B CA 1
ATOM 5276 C C . ASP B 1 311 ? -16.812 2.227 22.766 1 98.06 311 ASP B C 1
ATOM 5278 O O . ASP B 1 311 ? -16.578 1.108 22.312 1 98.06 311 ASP B O 1
ATOM 5282 N N . TRP B 1 312 ? -15.906 2.98 23.266 1 97.75 312 TRP B N 1
ATOM 5283 C CA . TRP B 1 312 ? -14.484 2.682 23.109 1 97.75 312 TRP B CA 1
ATOM 5284 C C . TRP B 1 312 ? -14.094 1.438 23.891 1 97.75 312 TRP B C 1
ATOM 5286 O O . TRP B 1 312 ? -13.031 0.86 23.672 1 97.75 312 TRP B O 1
ATOM 5296 N N . GLY B 1 313 ? -14.859 1.087 24.844 1 97.19 313 GLY B N 1
ATOM 5297 C CA . GLY B 1 313 ? -14.633 -0.128 25.609 1 97.19 313 GLY B CA 1
ATOM 5298 C C . GLY B 1 313 ? -14.719 -1.388 24.781 1 97.19 313 GLY B C 1
ATOM 5299 O O . GLY B 1 313 ? -14.211 -2.439 25.172 1 97.19 313 GLY B O 1
ATOM 5300 N N . LYS B 1 314 ? -15.344 -1.293 23.578 1 97.69 314 LYS B N 1
ATOM 5301 C CA . LYS B 1 314 ? -15.508 -2.439 22.688 1 97.69 314 LYS B CA 1
ATOM 5302 C C . LYS B 1 314 ? -14.289 -2.621 21.781 1 97.69 314 LYS B C 1
ATOM 5304 O O . LYS B 1 314 ? -14.141 -3.654 21.125 1 97.69 314 LYS B O 1
ATOM 5309 N N . LEU B 1 315 ? -13.469 -1.612 21.734 1 98.25 315 LEU B N 1
ATOM 5310 C CA . LEU B 1 315 ? -12.312 -1.657 20.844 1 98.25 315 LEU B CA 1
ATOM 5311 C C . LEU B 1 315 ? -11.195 -2.496 21.469 1 98.25 315 LEU B C 1
ATOM 5313 O O . LEU B 1 315 ? -10.969 -2.449 22.672 1 98.25 315 LEU B O 1
ATOM 5317 N N . GLN B 1 316 ? -10.578 -3.266 20.672 1 97.88 316 GLN B N 1
ATOM 5318 C CA . GLN B 1 316 ? -9.359 -3.988 21.031 1 97.88 316 GLN B CA 1
ATOM 5319 C C . GLN B 1 316 ? -8.156 -3.447 20.266 1 97.88 316 GLN B C 1
ATOM 5321 O O . GLN B 1 316 ? -8.164 -3.395 19.031 1 97.88 316 GLN B O 1
ATOM 5326 N N . PRO B 1 317 ? -7.176 -2.979 21.016 1 98.38 317 PRO B N 1
ATOM 5327 C CA . PRO B 1 317 ? -6.016 -2.424 20.312 1 98.38 317 PRO B CA 1
ATOM 5328 C C . PRO B 1 317 ? -5.316 -3.447 19.422 1 98.38 317 PRO B C 1
ATOM 5330 O O . PRO B 1 317 ? -5.203 -4.617 19.797 1 98.38 317 PRO B O 1
ATOM 5333 N N . GLY B 1 318 ? -4.922 -3.012 18.266 1 98.38 318 GLY B N 1
ATOM 5334 C CA . GLY B 1 318 ? -4.125 -3.828 17.359 1 98.38 318 GLY B CA 1
ATOM 5335 C C . GLY B 1 318 ? -2.633 -3.578 17.5 1 98.38 318 GLY B C 1
ATOM 5336 O O . GLY B 1 318 ? -2.186 -2.955 18.453 1 98.38 318 GLY B O 1
ATOM 5337 N N . LYS B 1 319 ? -1.892 -4.148 16.625 1 98.12 319 LYS B N 1
ATOM 5338 C CA . LYS B 1 319 ? -0.444 -3.965 16.578 1 98.12 319 LYS B CA 1
ATOM 5339 C C . LYS B 1 319 ? 0.161 -4.652 15.359 1 98.12 319 LYS B C 1
ATOM 5341 O O . LYS B 1 319 ? -0.391 -5.633 14.852 1 98.12 319 LYS B O 1
ATOM 5346 N N . VAL B 1 320 ? 1.203 -4.105 14.867 1 98.75 320 VAL B N 1
ATOM 5347 C CA . VAL B 1 320 ? 2.086 -4.816 13.945 1 98.75 320 VAL B CA 1
ATOM 5348 C C . VAL B 1 320 ? 3.062 -5.688 14.734 1 98.75 320 VAL B C 1
ATOM 5350 O O . VAL B 1 320 ? 3.812 -5.184 15.578 1 98.75 320 VAL B O 1
ATOM 5353 N N . VAL B 1 321 ? 3.051 -6.973 14.43 1 98.44 321 VAL B N 1
ATOM 5354 C CA . VAL B 1 321 ? 3.738 -7.906 15.312 1 98.44 321 VAL B CA 1
ATOM 5355 C C . VAL B 1 321 ? 5.043 -8.367 14.672 1 98.44 321 VAL B C 1
ATOM 5357 O O . VAL B 1 321 ? 5.602 -9.398 15.047 1 98.44 321 VAL B O 1
ATOM 5360 N N . HIS B 1 322 ? 5.523 -7.703 13.633 1 98.62 322 HIS B N 1
ATOM 5361 C CA . HIS B 1 322 ? 6.844 -8.008 13.102 1 98.62 322 HIS B CA 1
ATOM 5362 C C . HIS B 1 322 ? 7.891 -8.055 14.211 1 98.62 322 HIS B C 1
ATOM 5364 O O . HIS B 1 322 ? 7.945 -7.152 15.055 1 98.62 322 HIS B O 1
ATOM 5370 N N . PRO B 1 323 ? 8.742 -9.039 14.219 1 98.5 323 PRO B N 1
ATOM 5371 C CA . PRO B 1 323 ? 9.664 -9.219 15.336 1 98.5 323 PRO B CA 1
ATOM 5372 C C . PRO B 1 323 ? 10.562 -8.008 15.57 1 98.5 323 PRO B C 1
ATOM 5374 O O . PRO B 1 323 ? 10.766 -7.594 16.719 1 98.5 323 PRO B O 1
ATOM 5377 N N . ARG B 1 324 ? 11.086 -7.402 14.57 1 98.62 324 ARG B N 1
ATOM 5378 C CA . ARG B 1 324 ? 11.961 -6.246 14.711 1 98.62 324 ARG B CA 1
ATOM 5379 C C . ARG B 1 324 ? 11.188 -5.027 15.203 1 98.62 324 ARG B C 1
ATOM 5381 O O . ARG B 1 324 ? 11.742 -4.156 15.875 1 98.62 324 ARG B O 1
ATOM 5388 N N . VAL B 1 325 ? 9.898 -4.875 14.844 1 98.81 325 VAL B N 1
ATOM 5389 C CA . VAL B 1 325 ? 9.047 -3.797 15.32 1 98.81 325 VAL B CA 1
ATOM 5390 C C . VAL B 1 325 ? 8.789 -3.969 16.812 1 98.81 325 VAL B C 1
ATOM 5392 O O . VAL B 1 325 ? 8.891 -3.008 17.594 1 98.81 325 VAL B O 1
ATOM 5395 N N . LEU B 1 326 ? 8.492 -5.238 17.188 1 98.69 326 LEU B N 1
ATOM 5396 C CA . LEU B 1 326 ? 8.234 -5.52 18.594 1 98.69 326 LEU B CA 1
ATOM 5397 C C . LEU B 1 326 ? 9.477 -5.246 19.438 1 98.69 326 LEU B C 1
ATOM 5399 O O . LEU B 1 326 ? 9.383 -4.719 20.547 1 98.69 326 LEU B O 1
ATOM 5403 N N . GLU B 1 327 ? 10.625 -5.621 18.891 1 98.62 327 GLU B N 1
ATOM 5404 C CA . GLU B 1 327 ? 11.875 -5.332 19.594 1 98.62 327 GLU B CA 1
ATOM 5405 C C . GLU B 1 327 ? 12.078 -3.828 19.766 1 98.62 327 GLU B C 1
ATOM 5407 O O . GLU B 1 327 ? 12.43 -3.363 20.844 1 98.62 327 GLU B O 1
ATOM 5412 N N . ALA B 1 328 ? 11.875 -3.041 18.734 1 98.5 328 ALA B N 1
ATOM 5413 C CA . ALA B 1 328 ? 12 -1.588 18.797 1 98.5 328 ALA B CA 1
ATOM 5414 C C . ALA B 1 328 ? 10.984 -0.991 19.766 1 98.5 328 ALA B C 1
ATOM 5416 O O . ALA B 1 328 ? 11.297 -0.047 20.5 1 98.5 328 ALA B O 1
ATOM 5417 N N . GLN B 1 329 ? 9.797 -1.503 19.734 1 98.06 329 GLN B N 1
ATOM 5418 C CA . GLN B 1 329 ? 8.742 -1.027 20.625 1 98.06 329 GLN B CA 1
ATOM 5419 C C . GLN B 1 329 ? 9.133 -1.201 22.094 1 98.06 329 GLN B C 1
ATOM 5421 O O . GLN B 1 329 ? 8.836 -0.342 22.922 1 98.06 329 GLN B O 1
ATOM 5426 N N . SER B 1 330 ? 9.766 -2.344 22.391 1 97.5 330 SER B N 1
ATOM 5427 C CA . SER B 1 330 ? 10.164 -2.645 23.766 1 97.5 330 SER B CA 1
ATOM 5428 C C . SER B 1 330 ? 11.172 -1.627 24.281 1 97.5 330 SER B C 1
ATOM 5430 O O . SER B 1 330 ? 11.367 -1.5 25.5 1 97.5 330 SER B O 1
ATOM 5432 N N . LYS B 1 331 ? 11.742 -0.853 23.391 1 95.44 331 LYS B N 1
ATOM 5433 C CA . LYS B 1 331 ? 12.766 0.118 23.781 1 95.44 331 LYS B CA 1
ATOM 5434 C C . LYS B 1 331 ? 12.172 1.523 23.875 1 95.44 331 LYS B C 1
ATOM 5436 O O . LYS B 1 331 ? 12.883 2.479 24.188 1 95.44 331 LYS B O 1
ATOM 5441 N N . LEU B 1 332 ? 10.945 1.639 23.516 1 91.81 332 LEU B N 1
ATOM 5442 C CA . LEU B 1 332 ? 10.289 2.939 23.578 1 91.81 332 LEU B CA 1
ATOM 5443 C C . LEU B 1 332 ? 9.641 3.166 24.938 1 91.81 332 LEU B C 1
ATOM 5445 O O . LEU B 1 332 ? 9.031 2.252 25.5 1 91.81 332 LEU B O 1
#

Organism: NCBI:txid156630

Foldseek 3Di:
DPPPAQDDFLEQGWGQAAQAPPDPHDQDFPWKEKEAELQDLLLLLLLLLCFQFVVCRRYPYAYFFLDDADVVGTAADCVDPPGHAPPQPRDGGLVVLVCQAHVNHDHDSDDTWMATPVVGHTRGRGSVSCNVRVNCNNVVPDDPVSGNPPQEQQDPVCNVVCVVLVVCLCVQAVCLLVQLQVDPDDVSNCVRLLSNQLSVLVQLVQQLVCQDPDSNHDHNHSSRSNNQSRLLCCFQASCPQSVSPLDHCVPFFVNVLLSNQCCCPPNGSSVVSHDSVSNQQSRLQHCCVRHVVSDGDPDDPPSRDHDRDPRSVPDDGGGRVPPSSVVSSVVD/DPPPAQDDFLEQGWGQAAQAPPDPHDQDFPWKEKEAELQDLLLLLLLLLCFQQVVCRRYPYAYFFLDDADVVGTAADCVDPPGHAPPPPRDGGLVVLVCQAHVNHDHDSDDTWMATPVVGHTRGRGSVSCNVRVNCSNVVPDDPVSGNPPQEQQDPVCNVVCVVLVVCLCVQAVCLLVQLQVDPDDVSNCVRLLSNQLSVLVQLVQQLVCQDPDSNHDHNHSSRSNNQSRLLCCFQASCPQSVSPLDHCVPFFVNVLLSNQCCCPPNGSSVVSHDSVSNQQSRLQHDCVRHVVSDGDPDDPPSRDHDRDPRSVPDDGGGRVPPSSVVSSVVD

Sequence (664 aa):
MSGKEIHKYGTDDGWHGVIKEGGEFPPEEDRYHLYIGLFCPFAHRPNLVRHLKHLQTYLPVSIVRPYPKGEPGWRFDATYPNATPDHLFNSQFMHQLYFRDDPAYKGKYSVPLLWDKKSNRIVNNESAEMLKWLPSAFNSVQENSDKAEELDFYPQELRQKIDEISPWLQSLICAGVYKAGFAPNQEDYEKGVIPLFAALNRLEELVHSNGGPYILGTKLTELDVLAYPTIVRFDTVYSQHFKTNLGSIRHDYPVLNNWLKNLYHNVQGFKESTDFKHIKENYTKSHKDINPLSITPLGPYPDVEEGYEEDWGKLQPGKVVHPRVLEAQSKLMSGKEIHKYGTDDGWHGVIKEGGEFPPEEDRYHLYIGLFCPFAHRPNLVRHLKHLQTYLPVSIVRPYPKGEPGWRFDATYPNATPDHLFNSQFMHQLYFRDDPAYKGKYSVPLLWDKKSNRIVNNESAEMLKWLPSAFNSVQENSDKAEELDFYPQELRQKIDEISPWLQSLICAGVYKAGFAPNQEDYEKGVIPLFAALNRLEELVHSNGGPYILGTKLTELDVLAYPTIVRFDTVYSQHFKTNLGSIRHDYPVLNNWLKNLYHNVQGFKESTDFKHIKENYTKSHKDINPLSITPLGPYPDVEEGYEEDWGKLQPGKVVHPRVLEAQSKL

Secondary structure (DSSP, 8-state):
-----S--TTSS---B--B-TTSSB---TT-EEEEE-TT-HHHHHHHHHHHHTT-TTTS-EEE--SSPPBTTB-B--TTSTT----TTT--SBHHHHHHHH-TT--S--PSPEEEETTTTEEEE--HHHHHHHHHHHTTTTS-GGG--S---SS-GGGHHHHHHHHHHIIIIIITHHHHHHT-SSHHHHHHHHHHHHHHHHHHHHHHHHHTSSBTTBSS--HHHHHHHHHHHHIIIIIHHHS---SS-HHHH-HHHHHHHHIIIIISTTTTTT--HHHHHHHHHHH-TTT-TT------SSSSS-----S-GGG--------HHHHHHHHT-/-----S--TTSS---B--B-TTSSB---TT-EEEEE-TT-HHHHHHHHHHHHTT-TTTS-EEE--SSPPBTTB-B--TTSTT----TTT--SBHHHHHHHH-TT--S--PSPEEEETTTTEEEE--HHHHHHHHHHHTTTTS-TTT--S---SS-GGGHHHHHHHHHHIIIIIITHHHHHHT-SSHHHHHHHHHHHHHHHHHHHHHHHHHTSSBTTBSS--HHHHHHHHHHHHIIIIIHHHS---SS-HHHH-HHHHHHHHIIIIISTTTTTT--HHHHHHHHHHH-TTT-TT------SSSSS-----S-GGG--------HHHHHHHHT-

Solvent-accessible surface area (backbone atoms only — not comparable to full-atom values): 34908 Å² total; per-residue (Å²): 130,85,70,79,74,38,54,54,78,62,32,58,57,63,33,63,46,61,54,27,80,91,45,96,38,48,58,50,79,78,33,40,37,34,36,31,29,64,44,38,53,52,19,35,36,49,50,31,45,31,44,56,51,57,30,56,79,42,44,40,74,28,24,33,38,49,62,74,67,45,98,73,47,41,23,38,36,58,85,42,89,90,19,24,50,34,82,86,76,63,46,59,33,46,44,58,60,52,34,70,60,30,77,52,54,64,51,82,66,66,59,24,35,31,35,31,62,84,80,58,35,68,34,28,49,45,40,75,60,42,60,72,45,54,76,59,27,47,62,88,71,52,52,75,89,51,49,46,75,91,74,50,46,70,42,79,93,47,41,69,61,48,63,64,47,48,59,57,48,44,55,29,47,62,44,13,54,50,45,18,38,68,36,82,37,56,68,49,22,52,67,17,42,35,48,23,50,14,46,49,34,48,49,22,47,48,24,54,75,40,55,29,76,27,57,77,5,83,51,66,33,52,64,46,56,63,46,44,46,48,59,68,37,30,59,48,32,39,24,55,74,28,46,49,30,44,51,42,47,81,68,31,23,49,41,50,32,38,36,48,28,37,41,44,74,71,36,80,27,47,45,81,53,56,41,66,68,36,32,39,42,23,57,28,56,67,35,55,76,58,31,60,60,42,53,63,60,82,18,33,49,62,76,70,62,82,82,64,67,86,63,49,86,75,59,63,66,44,54,61,73,46,67,69,22,46,55,45,34,75,74,106,129,85,71,79,73,40,53,54,79,61,32,57,58,63,32,65,46,61,55,26,80,92,45,96,36,47,59,51,78,77,35,40,38,34,37,31,31,64,45,38,54,50,18,35,37,50,50,31,45,32,45,55,50,58,31,57,77,43,44,39,73,26,25,32,39,48,62,74,66,44,97,71,44,41,24,37,34,57,84,41,90,88,19,24,51,34,82,85,76,62,46,59,35,45,44,58,59,52,34,69,60,29,78,52,54,64,51,80,64,65,59,24,35,32,35,31,64,82,80,59,35,69,35,28,49,47,40,74,60,43,60,71,44,54,78,58,27,46,62,89,74,51,50,76,91,50,50,47,75,93,74,51,46,68,43,78,94,47,41,69,60,49,64,64,47,48,59,55,48,44,56,28,47,62,45,13,56,51,45,17,38,69,35,81,39,56,68,48,23,53,66,16,42,33,47,23,50,15,45,49,34,49,51,24,47,48,24,56,75,40,55,30,76,27,56,78,6,82,52,67,32,51,66,47,54,64,45,43,45,48,60,68,38,30,58,48,33,39,25,55,74,27,46,48,29,44,50,43,47,82,69,32,23,48,40,50,33,37,36,48,28,37,40,43,75,70,36,80,28,46,43,80,53,56,42,66,69,35,31,38,43,23,58,27,56,68,36,56,77,59,30,61,62,42,52,61,60,81,21,34,50,62,78,69,63,83,81,64,65,85,62,49,86,75,60,64,66,44,54,60,74,45,66,68,21,47,56,45,31,72,73,102

pLDDT: mean 95.26, std 8.59, range [32.72, 98.94]

InterPro domains:
  IPR004045 Glutathione S-transferase, N-terminal [PF13409] (39-135)
  IPR010987 Glutathione S-transferase, C-terminal-like [PS50405] (155-286)
  IPR016639 Glutathione S-transferase Omega/GSH [PIRSF015753] (22-307)
  IPR016639 Glutathione S-transferase Omega/GSH [PTHR32419] (21-309)
  IPR016639 Glutathione S-transferase Omega/GSH [SFLDG01206] (20-306)
  IPR036249 Thioredoxin-like superfamily [SSF52833] (20-139)
  IPR036282 Glutathione S-transferase, C-terminal domain superfamily [SSF47616] (159-316)
  IPR040079 Glutathione transferase family [SFLDS00019] (20-306)
  IPR047047 Glutathione S-transferases Omega-like, C-terminal [cd03190] (155-300)